Protein AF-0000000071013958 (afdb_homodimer)

Secondary structure (DSSP, 8-state):
----GGGG---PPP-S-HHHHHHHHHHHHHHHHHHHHHTT--EEEEEEE-TTSSHHHHHHHHHTTS-GGGEEEEE--SPPHHHHTS-TTHHHHTTPPPTT-EEEEES-GGGGGTHHHHTTSS-HHHHHHHHHHHHHHHHHHHHTT-EEEEEEEE--HHHHHHHHHHHHHSTTTGGG--HHHHHHHHTHHHHHHHHHHHHHHH--SSS-EEEEETTSHHHHHHHHHHHHHHHHHHTS--SPPPPPHHHHHHHHHHHT-/----GGGG---PPP-S-HHHHHHHHHHHHHHHHHHHHHTT--EEEEEEE-TTSSHHHHHHHHHTTS-GGGEEEEE--SPPHHHHTS-TTHHHHTTPPPTT-EEEEES-GGGGGTHHHHTTSS-HHHHHHHHHHHHHHHHHHHHTT-EEEEEEEE--HHHHHHHHHHHHHSTTTGGG--HHHHHHHHTHHHHHHHHHHHHHHH--SSS-EEEEETTSHHHHHHHHHHHHHHHHHHTS--SPPPPPHHHHHHHHHHHT-

Structure (mmCIF, N/CA/C/O backbone):
data_AF-0000000071013958-model_v1
#
loop_
_entity.id
_entity.type
_entity.pdbx_description
1 polymer 'Polyphosphate kinase'
#
loop_
_atom_site.group_PDB
_atom_site.id
_atom_site.type_symbol
_atom_site.label_atom_id
_atom_site.label_alt_id
_atom_site.label_comp_id
_atom_site.label_asym_id
_atom_site.label_entity_id
_atom_site.label_seq_id
_atom_site.pdbx_PDB_ins_code
_atom_site.Cartn_x
_atom_site.Cartn_y
_atom_site.Cartn_z
_atom_site.occupancy
_atom_site.B_iso_or_equiv
_atom_site.auth_seq_id
_atom_site.auth_comp_id
_atom_site.auth_asym_id
_atom_site.auth_atom_id
_atom_site.pdbx_PDB_model_num
ATOM 1 N N . MET A 1 1 ? 21.516 -24.703 -9.867 1 57.91 1 MET A N 1
ATOM 2 C CA . MET A 1 1 ? 20.703 -25.906 -9.781 1 57.91 1 MET A CA 1
ATOM 3 C C . MET A 1 1 ? 19.25 -25.625 -10.188 1 57.91 1 MET A C 1
ATOM 5 O O . MET A 1 1 ? 18.734 -24.547 -9.891 1 57.91 1 MET A O 1
ATOM 9 N N . THR A 1 2 ? 18.672 -26.453 -11.172 1 82.5 2 THR A N 1
ATOM 10 C CA . THR A 1 2 ? 17.344 -26.266 -11.742 1 82.5 2 THR A CA 1
ATOM 11 C C . THR A 1 2 ? 16.266 -26.484 -10.688 1 82.5 2 THR A C 1
ATOM 13 O O . THR A 1 2 ? 16.312 -27.469 -9.938 1 82.5 2 THR A O 1
ATOM 16 N N . ILE A 1 3 ? 15.477 -25.562 -10.398 1 94.44 3 ILE A N 1
ATOM 17 C CA . ILE A 1 3 ? 14.375 -25.656 -9.445 1 94.44 3 ILE A CA 1
ATOM 18 C C . ILE A 1 3 ? 13.391 -26.719 -9.891 1 94.44 3 ILE A C 1
ATOM 20 O O . ILE A 1 3 ? 12.883 -26.688 -11.016 1 94.44 3 ILE A O 1
ATOM 24 N N . ASN A 1 4 ? 13.273 -27.766 -9.117 1 96.19 4 ASN A N 1
ATOM 25 C CA . ASN A 1 4 ? 12.242 -28.781 -9.281 1 96.19 4 ASN A CA 1
ATOM 26 C C . ASN A 1 4 ? 11.148 -28.641 -8.227 1 96.19 4 ASN A C 1
ATOM 28 O O . ASN A 1 4 ? 11.383 -28.891 -7.043 1 96.19 4 ASN A O 1
ATOM 32 N N . LEU A 1 5 ? 10.023 -28.344 -8.648 1 96.75 5 LEU A N 1
ATOM 33 C CA . LEU A 1 5 ? 8.945 -28 -7.73 1 96.75 5 LEU A CA 1
ATOM 34 C C . LEU A 1 5 ? 8.578 -29.203 -6.855 1 96.75 5 LEU A C 1
ATOM 36 O O . LEU A 1 5 ? 8.086 -29.031 -5.738 1 96.75 5 LEU A O 1
ATOM 40 N N . SER A 1 6 ? 8.844 -30.422 -7.359 1 95.81 6 SER A N 1
ATOM 41 C CA . SER A 1 6 ? 8.547 -31.625 -6.582 1 95.81 6 SER A CA 1
ATOM 42 C C . SER A 1 6 ? 9.367 -31.672 -5.301 1 95.81 6 SER A C 1
ATOM 44 O O . SER A 1 6 ? 9.023 -32.406 -4.363 1 95.81 6 SER A O 1
ATOM 46 N N . ASP A 1 7 ? 10.445 -30.922 -5.27 1 96.5 7 ASP A N 1
ATOM 47 C CA . ASP A 1 7 ? 11.297 -30.859 -4.086 1 96.5 7 ASP A CA 1
ATOM 48 C C . ASP A 1 7 ? 10.672 -29.969 -3.01 1 96.5 7 ASP A C 1
ATOM 50 O O . ASP A 1 7 ? 11.164 -29.906 -1.883 1 96.5 7 ASP A O 1
ATOM 54 N N . PHE A 1 8 ? 9.617 -29.281 -3.279 1 97.56 8 PHE A N 1
ATOM 55 C CA . PHE A 1 8 ? 8.984 -28.328 -2.385 1 97.56 8 PHE A CA 1
ATOM 56 C C . PHE A 1 8 ? 7.562 -28.75 -2.045 1 97.56 8 PHE A C 1
ATOM 58 O O . PHE A 1 8 ? 6.637 -27.938 -2.09 1 97.56 8 PHE A O 1
ATOM 65 N N . GLU A 1 9 ? 7.434 -30.016 -1.703 1 97.25 9 GLU A N 1
ATOM 66 C CA . GLU A 1 9 ? 6.102 -30.547 -1.436 1 97.25 9 GLU A CA 1
ATOM 67 C C . GLU A 1 9 ? 6.047 -31.25 -0.081 1 97.25 9 GLU A C 1
ATOM 69 O O . GLU A 1 9 ? 5.145 -32.031 0.176 1 97.25 9 GLU A O 1
ATOM 74 N N . ASP A 1 10 ? 6.961 -30.984 0.776 1 94.25 10 ASP A N 1
ATOM 75 C CA . ASP A 1 10 ? 7.035 -31.625 2.084 1 94.25 10 ASP A CA 1
ATOM 76 C C . ASP A 1 10 ? 5.852 -31.219 2.963 1 94.25 10 ASP A C 1
ATOM 78 O O . ASP A 1 10 ? 5.242 -32.062 3.621 1 94.25 10 ASP A O 1
ATOM 82 N N . GLY A 1 11 ? 5.602 -30 2.996 1 95.38 11 GLY A N 1
ATOM 83 C CA . GLY A 1 11 ? 4.473 -29.484 3.764 1 95.38 11 GLY A CA 1
ATOM 84 C C . GLY A 1 11 ? 4.707 -29.531 5.262 1 95.38 11 GLY A C 1
ATOM 85 O O . GLY A 1 11 ? 3.756 -29.625 6.039 1 95.38 11 GLY A O 1
ATOM 86 N N . LYS A 1 12 ? 5.973 -29.531 5.621 1 94.81 12 LYS A N 1
ATOM 87 C CA . LYS A 1 12 ? 6.305 -29.609 7.039 1 94.81 12 LYS A CA 1
ATOM 88 C C . LYS A 1 12 ? 5.766 -28.406 7.805 1 94.81 12 LYS A C 1
ATOM 90 O O . LYS A 1 12 ? 5.859 -27.281 7.328 1 94.81 12 LYS A O 1
ATOM 95 N N . LYS A 1 13 ? 5.242 -28.734 8.961 1 94.94 13 LYS A N 1
ATOM 96 C CA . LYS A 1 13 ? 4.734 -27.688 9.836 1 94.94 13 LYS A CA 1
ATOM 97 C C . LYS A 1 13 ? 5.871 -26.828 10.367 1 94.94 13 LYS A C 1
ATOM 99 O O . LYS A 1 13 ? 6.992 -27.297 10.555 1 94.94 13 LYS A O 1
ATOM 104 N N . TYR A 1 14 ? 5.555 -25.656 10.602 1 95.88 14 TYR A N 1
ATOM 105 C CA . TYR A 1 14 ? 6.539 -24.766 11.211 1 95.88 14 TYR A CA 1
ATOM 106 C C . TYR A 1 14 ? 6.812 -25.156 12.656 1 95.88 14 TYR A C 1
ATOM 108 O O . TYR A 1 14 ? 5.891 -25.234 13.469 1 95.88 14 TYR A O 1
ATOM 116 N N . ASP A 1 15 ? 7.965 -25.391 13.125 1 93.88 15 ASP A N 1
ATOM 117 C CA . ASP A 1 15 ? 8.32 -25.938 14.438 1 93.88 15 ASP A CA 1
ATOM 118 C C . ASP A 1 15 ? 8.664 -24.812 15.414 1 93.88 15 ASP A C 1
ATOM 120 O O . ASP A 1 15 ? 8.641 -25.016 16.641 1 93.88 15 ASP A O 1
ATOM 124 N N . GLY A 1 16 ? 8.766 -23.578 15.039 1 94.81 16 GLY A N 1
ATOM 125 C CA . GLY A 1 16 ? 9.109 -22.484 15.922 1 94.81 16 GLY A CA 1
ATOM 126 C C . GLY A 1 16 ? 7.895 -21.719 16.438 1 94.81 16 GLY A C 1
ATOM 127 O O . GLY A 1 16 ? 6.762 -22.188 16.297 1 94.81 16 GLY A O 1
ATOM 128 N N . ASP A 1 17 ? 8.055 -20.766 17.234 1 97.19 17 ASP A N 1
ATOM 129 C CA . ASP A 1 17 ? 6.996 -19.859 17.656 1 97.19 17 ASP A CA 1
ATOM 130 C C . ASP A 1 17 ? 6.625 -18.891 16.547 1 97.19 17 ASP A C 1
ATOM 132 O O . ASP A 1 17 ? 7.23 -17.828 16.422 1 97.19 17 ASP A O 1
ATOM 136 N N . TYR A 1 18 ? 5.652 -19.234 15.789 1 97.56 18 TYR A N 1
ATOM 137 C CA . TYR A 1 18 ? 5.27 -18.5 14.594 1 97.56 18 TYR A CA 1
ATOM 138 C C . TYR A 1 18 ? 5.047 -17.016 14.922 1 97.56 18 TYR A C 1
ATOM 140 O O . TYR A 1 18 ? 5.547 -16.141 14.219 1 97.56 18 TYR A O 1
ATOM 148 N N . SER A 1 19 ? 4.273 -16.797 15.984 1 96.75 19 SER A N 1
ATOM 149 C CA . SER A 1 19 ? 3.918 -15.422 16.328 1 96.75 19 SER A CA 1
ATOM 150 C C . SER A 1 19 ? 5.16 -14.594 16.641 1 96.75 19 SER A C 1
ATOM 152 O O . SER A 1 19 ? 5.336 -13.508 16.078 1 96.75 19 SER A O 1
ATOM 154 N N . ASP A 1 20 ? 6.008 -15.078 17.406 1 97.5 20 ASP A N 1
ATOM 155 C CA . 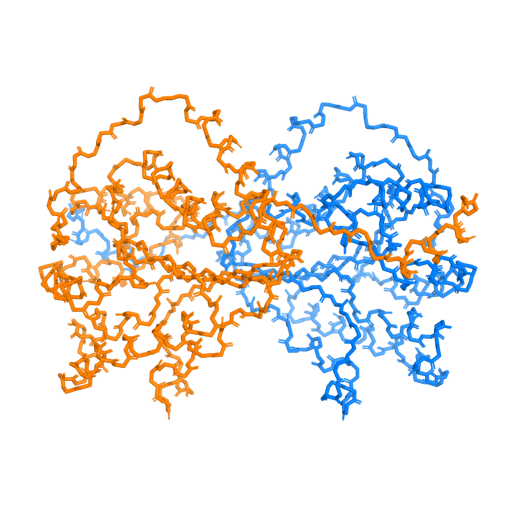ASP 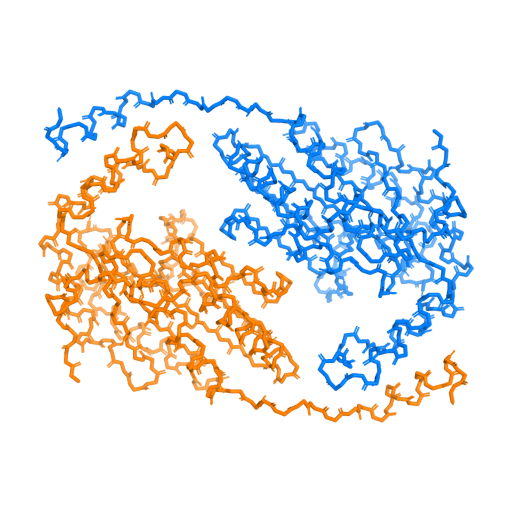A 1 20 ? 7.223 -14.367 17.781 1 97.5 20 ASP A CA 1
ATOM 156 C C . ASP A 1 20 ? 8.148 -14.18 16.578 1 97.5 20 ASP A C 1
ATOM 158 O O . ASP A 1 20 ? 8.719 -13.102 16.391 1 97.5 20 ASP A O 1
ATOM 162 N N . ASP A 1 21 ? 8.336 -15.273 15.828 1 98.25 21 ASP A N 1
ATOM 163 C CA . ASP A 1 21 ? 9.219 -15.211 14.672 1 98.25 21 ASP A CA 1
ATOM 164 C C . ASP A 1 21 ? 8.695 -14.234 13.625 1 98.25 21 ASP A C 1
ATOM 166 O O . ASP A 1 21 ? 9.477 -13.508 13 1 98.25 21 ASP A O 1
ATOM 170 N N . LEU A 1 22 ? 7.402 -14.227 13.492 1 98.31 22 LEU A N 1
ATOM 171 C CA . LEU A 1 22 ? 6.793 -13.297 12.555 1 98.31 22 LEU A CA 1
ATOM 172 C C . LEU A 1 22 ? 7.031 -11.852 12.984 1 98.31 22 LEU A C 1
ATOM 174 O O . LEU A 1 22 ? 7.41 -11.008 12.172 1 98.31 22 LEU A O 1
ATOM 178 N N . ILE A 1 23 ? 6.824 -11.562 14.234 1 97.69 23 ILE A N 1
ATOM 179 C CA . ILE A 1 23 ? 7.027 -10.219 14.766 1 97.69 23 ILE A CA 1
ATOM 180 C C . ILE A 1 23 ? 8.477 -9.797 14.555 1 97.69 23 ILE A C 1
ATOM 182 O O . ILE A 1 23 ? 8.75 -8.68 14.109 1 97.69 23 ILE A O 1
ATOM 186 N N . ALA A 1 24 ? 9.406 -10.695 14.844 1 98.38 24 ALA A N 1
ATOM 187 C CA . ALA A 1 24 ? 10.828 -10.414 14.672 1 98.38 24 ALA A CA 1
ATOM 188 C C . ALA A 1 24 ? 11.156 -10.117 13.211 1 98.38 24 ALA A C 1
ATOM 190 O O . ALA A 1 24 ? 11.891 -9.172 12.906 1 98.38 24 ALA A O 1
ATOM 191 N N . LEU A 1 25 ? 10.633 -10.898 12.32 1 98.56 25 LEU A N 1
ATOM 192 C CA . LEU A 1 25 ? 10.883 -10.734 10.891 1 98.56 25 LEU A CA 1
ATOM 193 C C . LEU A 1 25 ? 10.273 -9.438 10.383 1 98.56 25 LEU A C 1
ATOM 195 O O . LEU A 1 25 ? 10.883 -8.727 9.586 1 98.56 25 LEU A O 1
ATOM 199 N N . GLN A 1 26 ? 9.102 -9.141 10.859 1 98.62 26 GLN A N 1
ATOM 200 C CA . GLN A 1 26 ? 8.438 -7.91 10.445 1 98.62 26 GLN A CA 1
ATOM 201 C C . GLN A 1 26 ? 9.195 -6.68 10.945 1 98.62 26 GLN A C 1
ATOM 203 O O . GLN A 1 26 ? 9.297 -5.676 10.234 1 98.62 26 GLN A O 1
ATOM 208 N N . THR A 1 27 ? 9.703 -6.75 12.102 1 98.31 27 THR A N 1
ATOM 209 C CA . THR A 1 27 ? 10.531 -5.676 12.633 1 98.31 27 THR A CA 1
ATOM 210 C C . THR A 1 27 ? 11.797 -5.496 11.797 1 98.31 27 THR A C 1
ATOM 212 O O . THR A 1 27 ? 12.156 -4.375 11.43 1 98.31 27 THR A O 1
ATOM 215 N N . ARG A 1 28 ? 12.438 -6.645 11.492 1 98.62 28 ARG A N 1
ATOM 216 C CA . ARG A 1 28 ? 13.625 -6.637 10.641 1 98.62 28 ARG A CA 1
ATOM 217 C C . ARG A 1 28 ? 13.32 -6.043 9.273 1 98.62 28 ARG A C 1
ATOM 219 O O . ARG A 1 28 ? 14.047 -5.164 8.797 1 98.62 28 ARG A O 1
ATOM 226 N N . LEU A 1 29 ? 12.227 -6.422 8.703 1 98.81 29 LEU A N 1
ATOM 227 C CA . LEU A 1 29 ? 11.828 -5.961 7.379 1 98.81 29 LEU A CA 1
ATOM 228 C C . LEU A 1 29 ? 11.492 -4.473 7.395 1 98.81 29 LEU A C 1
ATOM 230 O O . LEU A 1 29 ? 11.789 -3.756 6.438 1 98.81 29 LEU A O 1
ATOM 234 N N . ALA A 1 30 ? 10.875 -4.004 8.438 1 98.31 30 ALA A N 1
ATOM 235 C CA . ALA A 1 30 ? 10.578 -2.58 8.57 1 98.31 30 ALA A CA 1
ATOM 236 C C . ALA A 1 30 ? 11.859 -1.753 8.609 1 98.31 30 ALA A C 1
ATOM 238 O O . ALA A 1 30 ? 11.945 -0.702 7.969 1 98.31 30 ALA A O 1
ATOM 239 N N . HIS A 1 31 ? 12.773 -2.264 9.359 1 98.12 31 HIS A N 1
ATOM 240 C CA . HIS A 1 31 ? 14.062 -1.588 9.43 1 98.12 31 HIS A CA 1
ATOM 241 C C . HIS A 1 31 ? 14.75 -1.57 8.062 1 98.12 31 HIS A C 1
ATOM 243 O O . HIS A 1 31 ? 15.328 -0.557 7.672 1 98.12 31 HIS A O 1
ATOM 249 N N . ILE A 1 32 ? 14.688 -2.633 7.375 1 98.69 32 ILE A N 1
ATOM 250 C CA . ILE A 1 32 ? 15.266 -2.746 6.043 1 98.69 32 ILE A CA 1
ATOM 251 C C . ILE A 1 32 ? 14.602 -1.745 5.102 1 98.69 32 ILE A C 1
ATOM 253 O O . ILE A 1 32 ? 15.273 -1.096 4.297 1 98.69 32 ILE A O 1
ATOM 257 N N . GLN A 1 33 ? 13.305 -1.616 5.195 1 98.5 33 GLN A N 1
ATOM 258 C CA . GLN A 1 33 ? 12.625 -0.645 4.348 1 98.5 33 GLN A CA 1
ATOM 259 C C . GLN A 1 33 ? 13.125 0.771 4.617 1 98.5 33 GLN A C 1
ATOM 261 O O . GLN A 1 33 ? 13.352 1.544 3.684 1 98.5 33 GLN A O 1
ATOM 266 N N . VAL A 1 34 ? 13.25 1.135 5.863 1 97.94 34 VAL A N 1
ATOM 267 C CA . VAL A 1 34 ? 13.75 2.461 6.207 1 97.94 34 VAL A CA 1
ATOM 268 C C . VAL A 1 34 ? 15.133 2.67 5.59 1 97.94 34 VAL A C 1
ATOM 270 O O . VAL A 1 34 ? 15.422 3.742 5.055 1 97.94 34 VAL A O 1
ATOM 273 N N . ALA A 1 35 ? 15.961 1.661 5.641 1 98.31 35 ALA A N 1
ATOM 274 C CA . ALA A 1 35 ? 17.281 1.754 5.02 1 98.31 35 ALA A CA 1
ATOM 275 C C . ALA A 1 35 ? 17.156 2.025 3.523 1 98.31 35 ALA A C 1
ATOM 277 O O . ALA A 1 35 ? 17.906 2.844 2.975 1 98.31 35 ALA A O 1
ATOM 278 N N . HIS A 1 36 ? 16.25 1.341 2.877 1 98.44 36 HIS A N 1
ATOM 279 C CA . HIS A 1 36 ? 16.047 1.573 1.452 1 98.44 36 HIS A CA 1
ATOM 280 C C . HIS A 1 36 ? 15.57 2.996 1.19 1 98.44 36 HIS A C 1
ATOM 282 O O . HIS A 1 36 ? 15.961 3.617 0.199 1 98.44 36 HIS A O 1
ATOM 288 N N . ILE A 1 37 ? 14.711 3.516 2.045 1 97.44 37 ILE A N 1
ATOM 289 C CA . ILE A 1 37 ? 14.195 4.875 1.914 1 97.44 37 ILE A CA 1
ATOM 290 C C . ILE A 1 37 ? 15.344 5.875 2.033 1 97.44 37 ILE A C 1
ATOM 292 O O . ILE A 1 37 ? 15.555 6.699 1.14 1 97.44 37 ILE A O 1
ATOM 296 N N . VAL A 1 38 ? 16.172 5.727 3.078 1 96.38 38 VAL A N 1
ATOM 297 C CA . VAL A 1 38 ? 17.125 6.766 3.42 1 96.38 38 VAL A CA 1
ATOM 298 C C . VAL A 1 38 ? 18.312 6.711 2.451 1 96.38 38 VAL A C 1
ATOM 300 O O . VAL A 1 38 ? 18.922 7.742 2.139 1 96.38 38 VAL A O 1
ATOM 303 N N . HIS A 1 39 ? 18.562 5.551 1.936 1 97.19 39 HIS A N 1
ATOM 304 C CA . HIS A 1 39 ? 19.688 5.418 1.006 1 97.19 39 HIS A CA 1
ATOM 305 C C . HIS A 1 39 ? 19.203 5.453 -0.441 1 97.19 39 HIS A C 1
ATOM 307 O O . HIS A 1 39 ? 19.984 5.238 -1.366 1 97.19 39 HIS A O 1
ATOM 313 N N . LYS A 1 40 ? 17.938 5.652 -0.658 1 96.56 40 LYS A N 1
ATOM 314 C CA . LYS A 1 40 ? 17.312 5.824 -1.967 1 96.56 40 LYS A CA 1
ATOM 315 C C . LYS A 1 40 ? 17.562 4.609 -2.857 1 96.56 40 LYS A C 1
ATOM 317 O O . LYS A 1 40 ? 17.984 4.754 -4.008 1 96.56 40 LYS A O 1
ATOM 322 N N . LYS A 1 41 ? 17.375 3.457 -2.281 1 97.94 41 LYS A N 1
ATOM 323 C CA . LYS A 1 41 ? 17.516 2.217 -3.039 1 97.94 41 LYS A CA 1
ATOM 324 C C . LYS A 1 41 ? 16.141 1.645 -3.4 1 97.94 41 LYS A C 1
ATOM 326 O O . LYS A 1 41 ? 15.242 1.598 -2.559 1 97.94 41 LYS A O 1
ATOM 331 N N . ARG A 1 42 ? 15.938 1.332 -4.586 1 98.19 42 ARG A N 1
ATOM 332 C CA . ARG A 1 42 ? 14.672 0.731 -4.992 1 98.19 42 ARG A CA 1
ATOM 333 C C . ARG A 1 42 ? 14.797 -0.784 -5.117 1 98.19 42 ARG A C 1
ATOM 335 O O . ARG A 1 42 ? 15.898 -1.307 -5.293 1 98.19 42 ARG A O 1
ATOM 342 N N . ALA A 1 43 ? 13.742 -1.486 -5.02 1 98.75 43 ALA A N 1
ATOM 343 C CA . ALA A 1 43 ? 13.719 -2.941 -5.137 1 98.75 43 ALA A CA 1
ATOM 344 C C . ALA A 1 43 ? 12.391 -3.42 -5.727 1 98.75 43 ALA A C 1
ATOM 346 O O . ALA A 1 43 ? 11.398 -2.688 -5.715 1 98.75 43 ALA A O 1
ATOM 347 N N . LEU A 1 44 ? 12.43 -4.57 -6.34 1 98.88 44 LEU A N 1
ATOM 348 C CA . LEU A 1 44 ? 11.273 -5.285 -6.875 1 98.88 44 LEU A CA 1
ATOM 349 C C . LEU A 1 44 ? 11.148 -6.664 -6.238 1 98.88 44 LEU A C 1
ATOM 351 O O . LEU A 1 44 ? 12.117 -7.418 -6.18 1 98.88 44 LEU A O 1
ATOM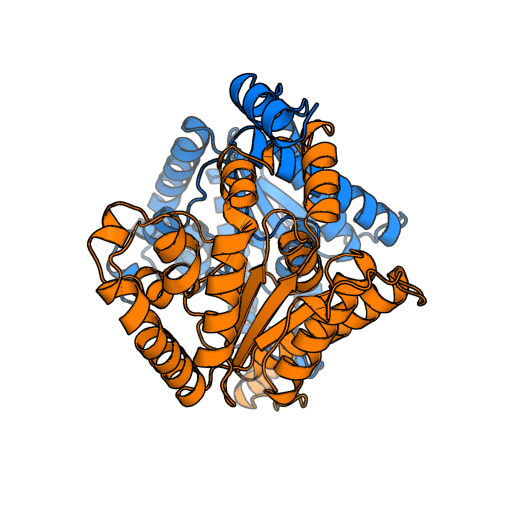 355 N N . ILE A 1 45 ? 10 -6.934 -5.707 1 98.94 45 ILE A N 1
ATOM 356 C CA . ILE A 1 45 ? 9.672 -8.273 -5.223 1 98.94 45 ILE A CA 1
ATOM 357 C C . ILE A 1 45 ? 8.578 -8.883 -6.098 1 98.94 45 ILE A C 1
ATOM 359 O O . ILE A 1 45 ? 7.484 -8.328 -6.215 1 98.94 45 ILE A O 1
ATOM 363 N N . VAL A 1 46 ? 8.867 -9.969 -6.668 1 98.88 46 VAL A N 1
ATOM 364 C CA . VAL A 1 46 ? 7.984 -10.602 -7.641 1 98.88 46 VAL A CA 1
ATOM 365 C C . VAL A 1 46 ? 7.469 -11.93 -7.086 1 98.88 46 VAL A C 1
ATOM 367 O O . VAL A 1 46 ? 8.258 -12.805 -6.73 1 98.88 46 VAL A O 1
ATOM 370 N N . PHE A 1 47 ? 6.152 -12.07 -7.02 1 98.88 47 PHE A N 1
ATOM 371 C CA . PHE A 1 47 ? 5.531 -13.312 -6.59 1 98.88 47 PHE A CA 1
ATOM 372 C C . PHE A 1 47 ? 4.879 -14.031 -7.766 1 98.88 47 PHE A C 1
ATOM 374 O O . PHE A 1 47 ? 4.117 -13.422 -8.523 1 98.88 47 PHE A O 1
ATOM 381 N N . GLU A 1 48 ? 5.227 -15.195 -7.973 1 98.75 48 GLU A N 1
ATOM 382 C CA . GLU A 1 48 ? 4.492 -16.156 -8.789 1 98.75 48 GLU A CA 1
ATOM 383 C C . GLU A 1 48 ? 4.086 -17.375 -7.965 1 98.75 48 GLU A C 1
ATOM 385 O O . GLU A 1 48 ? 4.625 -17.609 -6.883 1 98.75 48 GLU A O 1
ATOM 390 N N . GLY A 1 49 ? 3.191 -18.125 -8.398 1 98.12 49 GLY A N 1
ATOM 391 C CA . GLY A 1 49 ? 2.697 -19.297 -7.711 1 98.12 49 GLY A CA 1
ATOM 392 C C . GLY A 1 49 ? 1.285 -19.672 -8.117 1 98.12 49 GLY A C 1
ATOM 393 O O . GLY A 1 49 ? 0.63 -18.953 -8.859 1 98.12 49 GLY A O 1
ATOM 394 N N . TRP A 1 50 ? 0.851 -20.797 -7.621 1 97.12 50 TRP A N 1
ATOM 395 C CA . TRP A 1 50 ? -0.489 -21.281 -7.93 1 97.12 50 TRP A CA 1
ATOM 396 C C . TRP A 1 50 ? -1.554 -20.375 -7.324 1 97.12 50 TRP A C 1
ATOM 398 O O . TRP A 1 50 ? -1.3 -19.688 -6.336 1 97.12 50 TRP A O 1
ATOM 408 N N . ASP A 1 51 ? -2.701 -20.359 -8.039 1 95 51 ASP A N 1
ATOM 409 C CA . ASP A 1 51 ? -3.838 -19.734 -7.367 1 95 51 ASP A CA 1
ATOM 410 C C . ASP A 1 51 ? -4.105 -20.406 -6.02 1 95 51 ASP A C 1
ATOM 412 O O . ASP A 1 51 ? -4.051 -21.625 -5.906 1 95 51 ASP A O 1
ATOM 416 N N . SER A 1 52 ? -4.293 -19.516 -4.953 1 95.94 52 SER A N 1
ATOM 417 C CA . SER A 1 52 ? -4.582 -19.953 -3.588 1 95.94 52 SER A CA 1
ATOM 418 C C . SER A 1 52 ? -3.328 -20.469 -2.896 1 95.94 52 SER A C 1
ATOM 420 O O . SER A 1 52 ? -3.41 -21.094 -1.828 1 95.94 52 SER A O 1
ATOM 422 N N . ALA A 1 53 ? -2.139 -20.234 -3.488 1 97.75 53 ALA A N 1
ATOM 423 C CA . ALA A 1 53 ? -0.907 -20.781 -2.928 1 97.75 53 ALA A CA 1
ATOM 424 C C . ALA A 1 53 ? -0.48 -20 -1.683 1 97.75 53 ALA A C 1
ATOM 426 O O . ALA A 1 53 ? 0.368 -20.469 -0.917 1 97.75 53 ALA A O 1
ATOM 427 N N . GLY A 1 54 ? -1.051 -18.844 -1.492 1 97.62 54 GLY A N 1
ATOM 428 C CA . GLY A 1 54 ? -0.731 -18.094 -0.283 1 97.62 54 GLY A CA 1
ATOM 429 C C . GLY A 1 54 ? 0.08 -16.844 -0.549 1 97.62 54 GLY A C 1
ATOM 430 O O . GLY A 1 54 ? 0.585 -16.219 0.383 1 97.62 54 GLY A O 1
ATOM 431 N N . LYS A 1 55 ? 0.206 -16.438 -1.831 1 98.25 55 LYS A N 1
ATOM 432 C CA . LYS A 1 55 ? 0.946 -15.242 -2.191 1 98.25 55 LYS A CA 1
ATOM 433 C C . LYS A 1 55 ? 0.402 -14.016 -1.455 1 98.25 55 LYS A C 1
ATOM 435 O O . LYS A 1 55 ? 1.161 -13.266 -0.837 1 98.25 55 LYS A O 1
ATOM 440 N N . GLY A 1 56 ? -0.899 -13.875 -1.425 1 97.38 56 GLY A N 1
ATOM 441 C CA . GLY A 1 56 ? -1.524 -12.734 -0.771 1 97.38 56 GLY A CA 1
ATOM 442 C C . GLY A 1 56 ? -1.234 -12.664 0.716 1 97.38 56 GLY A C 1
ATOM 443 O O . GLY A 1 56 ? -0.983 -11.586 1.257 1 97.38 56 GLY A O 1
ATOM 444 N N . GLY A 1 57 ? -1.3 -13.805 1.393 1 97.88 57 GLY A N 1
ATOM 445 C CA . GLY A 1 57 ? -0.986 -13.859 2.811 1 97.88 57 GLY A CA 1
ATOM 446 C C . GLY A 1 57 ? 0.439 -13.438 3.123 1 97.88 57 GLY A C 1
ATOM 447 O O . GLY A 1 57 ? 0.688 -12.742 4.109 1 97.88 57 GLY A O 1
ATOM 448 N N . ILE A 1 58 ? 1.322 -13.883 2.271 1 98.75 58 ILE A N 1
ATOM 449 C CA . ILE A 1 58 ? 2.725 -13.523 2.445 1 98.75 58 ILE A CA 1
ATOM 450 C C . ILE A 1 58 ? 2.898 -12.016 2.258 1 98.75 58 ILE A C 1
ATOM 452 O O . ILE A 1 58 ? 3.557 -11.359 3.066 1 98.75 58 ILE A O 1
ATOM 456 N N . ILE A 1 59 ? 2.291 -11.477 1.247 1 98.81 59 ILE A N 1
ATOM 457 C CA . ILE A 1 59 ? 2.426 -10.062 0.917 1 98.81 59 ILE A CA 1
ATOM 458 C C . ILE A 1 59 ? 1.834 -9.211 2.037 1 98.81 59 ILE A C 1
ATOM 460 O O . ILE A 1 59 ? 2.412 -8.195 2.424 1 98.81 59 ILE A O 1
ATOM 464 N N . GLN A 1 60 ? 0.708 -9.633 2.562 1 98.38 60 GLN A N 1
ATOM 465 C CA . GLN A 1 60 ? 0.079 -8.922 3.666 1 98.38 60 GLN A CA 1
ATOM 466 C C . GLN A 1 60 ? 0.999 -8.867 4.883 1 98.38 60 GLN A C 1
ATOM 468 O O . GLN A 1 60 ? 1.139 -7.816 5.516 1 98.38 60 GLN A O 1
ATOM 473 N N . ARG A 1 61 ? 1.629 -9.961 5.215 1 98.62 61 ARG A N 1
ATOM 474 C CA . ARG A 1 61 ? 2.545 -9.992 6.352 1 98.62 61 ARG A CA 1
ATOM 475 C C . ARG A 1 61 ? 3.816 -9.203 6.047 1 98.62 61 ARG A C 1
ATOM 477 O O . ARG A 1 61 ? 4.398 -8.586 6.941 1 98.62 61 ARG A O 1
ATOM 484 N N . LEU A 1 62 ? 4.234 -9.273 4.816 1 98.81 62 LEU A N 1
ATOM 485 C CA . LEU A 1 62 ? 5.426 -8.555 4.375 1 98.81 62 LEU A CA 1
ATOM 486 C C . LEU A 1 62 ? 5.285 -7.062 4.641 1 98.81 62 LEU A C 1
ATOM 488 O O . LEU A 1 62 ? 6.211 -6.426 5.145 1 98.81 62 LEU A O 1
ATOM 492 N N . THR A 1 63 ? 4.113 -6.484 4.391 1 98.31 63 THR A N 1
ATOM 493 C CA . THR A 1 63 ? 3.967 -5.031 4.352 1 98.31 63 THR A CA 1
ATOM 494 C C . THR A 1 63 ? 3.334 -4.52 5.645 1 98.31 63 THR A C 1
ATOM 496 O O . THR A 1 63 ? 3.172 -3.312 5.824 1 98.31 63 THR A O 1
ATOM 499 N N . ALA A 1 64 ? 3.066 -5.406 6.562 1 97.44 64 ALA A N 1
ATOM 500 C CA . ALA A 1 64 ? 2.27 -5.082 7.742 1 97.44 64 ALA A CA 1
ATOM 501 C C . ALA A 1 64 ? 2.906 -3.945 8.539 1 97.44 64 ALA A C 1
ATOM 503 O O . ALA A 1 64 ? 2.205 -3.078 9.062 1 97.44 64 ALA A O 1
ATOM 504 N N . GLU A 1 65 ? 4.246 -3.92 8.586 1 97.31 65 GLU A N 1
ATOM 505 C CA . GLU A 1 65 ? 4.918 -2.928 9.422 1 97.31 65 GLU A CA 1
ATOM 506 C C . GLU A 1 65 ? 5.664 -1.904 8.57 1 97.31 65 GLU A C 1
ATOM 508 O O . GLU A 1 65 ? 6.414 -1.081 9.102 1 97.31 65 GLU A O 1
ATOM 513 N N . TRP A 1 66 ? 5.484 -2.002 7.266 1 98.31 66 TRP A N 1
ATOM 514 C CA . TRP A 1 66 ? 6.141 -1.061 6.363 1 98.31 66 TRP A CA 1
ATOM 515 C C . TRP A 1 66 ? 5.41 0.279 6.352 1 98.31 66 TRP A C 1
ATOM 517 O O . TRP A 1 66 ? 4.199 0.335 6.578 1 98.31 66 TRP A O 1
ATOM 527 N N . ASP A 1 67 ? 6.133 1.409 6.16 1 96.19 67 ASP A N 1
ATOM 528 C CA . ASP A 1 67 ? 5.508 2.678 5.797 1 96.19 67 ASP A CA 1
ATOM 529 C C . ASP A 1 67 ? 4.824 2.584 4.434 1 96.19 67 ASP A C 1
ATOM 531 O O . ASP A 1 67 ? 5.492 2.406 3.412 1 96.19 67 ASP A O 1
ATOM 535 N N . PRO A 1 68 ? 3.492 2.656 4.445 1 97 68 PRO A N 1
ATOM 536 C CA . PRO A 1 68 ? 2.752 2.396 3.209 1 97 68 PRO A CA 1
ATOM 537 C C . PRO A 1 68 ? 2.955 3.488 2.16 1 97 68 PRO A C 1
ATOM 539 O O . PRO A 1 68 ? 2.49 3.355 1.025 1 97 68 PRO A O 1
ATOM 542 N N . ARG A 1 69 ? 3.65 4.555 2.439 1 95.75 69 ARG A N 1
ATOM 543 C CA . ARG A 1 69 ? 3.936 5.633 1.499 1 95.75 69 ARG A CA 1
ATOM 544 C C . ARG A 1 69 ? 5.129 5.289 0.613 1 95.75 69 ARG A C 1
ATOM 546 O O . ARG A 1 69 ? 5.375 5.957 -0.392 1 95.75 69 ARG A O 1
ATOM 553 N N . ASN A 1 70 ? 5.832 4.184 1.023 1 97.5 70 ASN A N 1
ATOM 554 C CA . ASN A 1 70 ? 7.09 3.92 0.336 1 97.5 70 ASN A CA 1
ATOM 555 C C . ASN A 1 70 ? 7.109 2.527 -0.289 1 97.5 70 ASN A C 1
ATOM 557 O O . ASN A 1 70 ? 8.172 1.934 -0.467 1 97.5 70 ASN A O 1
ATOM 561 N N . PHE A 1 71 ? 5.949 1.952 -0.554 1 98.44 71 PHE A N 1
ATOM 562 C CA . PHE A 1 71 ? 5.836 0.752 -1.375 1 98.44 71 PHE A CA 1
ATOM 563 C C . PHE A 1 71 ? 4.504 0.73 -2.121 1 98.44 71 PHE A C 1
ATOM 565 O O . PHE A 1 71 ? 3.578 1.464 -1.77 1 98.44 71 PHE A O 1
ATOM 572 N N . GLU A 1 72 ? 4.543 -0.033 -3.164 1 97.88 72 GLU A N 1
ATOM 573 C CA . GLU A 1 72 ? 3.32 -0.309 -3.914 1 97.88 72 GLU A CA 1
ATOM 574 C C . GLU A 1 72 ? 3.164 -1.802 -4.188 1 97.88 72 GLU A C 1
ATOM 576 O O . GLU A 1 72 ? 4.141 -2.488 -4.488 1 97.88 72 GLU A O 1
ATOM 581 N N . VAL A 1 73 ? 1.936 -2.26 -4.008 1 98.5 73 VAL A N 1
ATOM 582 C CA . VAL A 1 73 ? 1.626 -3.641 -4.363 1 98.5 73 VAL A CA 1
ATOM 583 C C . VAL A 1 73 ? 0.735 -3.668 -5.605 1 98.5 73 VAL A C 1
ATOM 585 O O . VAL A 1 73 ? -0.326 -3.039 -5.629 1 98.5 73 VAL A O 1
ATOM 588 N N . TRP A 1 74 ? 1.204 -4.402 -6.605 1 98.19 74 TRP A N 1
ATOM 589 C CA . TRP A 1 74 ? 0.483 -4.477 -7.871 1 98.19 74 TRP A CA 1
ATOM 590 C C . TRP A 1 74 ? -0.124 -5.859 -8.07 1 98.19 74 TRP A C 1
ATOM 592 O O . TRP A 1 74 ? 0.592 -6.824 -8.352 1 98.19 74 TRP A O 1
ATOM 602 N N . PRO A 1 75 ? -1.415 -5.957 -7.922 1 97.56 75 PRO A N 1
ATOM 603 C CA . PRO A 1 75 ? -2.068 -7.191 -8.367 1 97.56 75 PRO A CA 1
ATOM 604 C C . PRO A 1 75 ? -2.195 -7.27 -9.891 1 97.56 75 PRO A C 1
ATOM 606 O O . PRO A 1 75 ? -2.904 -6.465 -10.5 1 97.56 75 PRO A O 1
ATOM 609 N N . ILE A 1 76 ? -1.536 -8.195 -10.508 1 97.69 76 ILE A N 1
ATOM 610 C CA . ILE A 1 76 ? -1.515 -8.258 -11.969 1 97.69 76 ILE A CA 1
ATOM 611 C C . ILE A 1 76 ? -2.66 -9.141 -12.461 1 97.69 76 ILE A C 1
ATOM 613 O O . ILE A 1 76 ? -2.793 -10.289 -12.047 1 97.69 76 ILE A O 1
ATOM 617 N N . LYS A 1 77 ? -3.502 -8.57 -13.25 1 94.81 77 LYS A N 1
ATOM 618 C CA . LYS A 1 77 ? -4.637 -9.234 -13.891 1 94.81 77 LYS A CA 1
ATOM 619 C C . LYS A 1 77 ? -4.496 -9.227 -15.406 1 94.81 77 LYS A C 1
ATOM 621 O O . LYS A 1 77 ? -3.436 -8.875 -15.938 1 94.81 77 LYS A O 1
ATOM 626 N N . ALA A 1 78 ? -5.543 -9.734 -16.109 1 95.44 78 ALA A N 1
ATOM 627 C CA . ALA A 1 78 ? -5.547 -9.688 -17.562 1 95.44 78 ALA A CA 1
ATOM 628 C C . ALA A 1 78 ? -5.355 -8.258 -18.062 1 95.44 78 ALA A C 1
ATOM 630 O O . ALA A 1 78 ? -5.91 -7.316 -17.5 1 95.44 78 ALA A O 1
ATOM 631 N N . PRO A 1 79 ? -4.613 -8.086 -19.109 1 97.12 79 PRO A N 1
ATOM 632 C CA . PRO A 1 79 ? -4.375 -6.738 -19.641 1 97.12 79 PRO A CA 1
ATOM 633 C C . PRO A 1 79 ? -5.637 -6.098 -20.203 1 97.12 79 PRO A C 1
ATOM 635 O O . PRO A 1 79 ? -6.52 -6.801 -20.703 1 97.12 79 PRO A O 1
ATOM 638 N N . SER A 1 80 ? -5.68 -4.805 -20.094 1 96.81 80 SER A N 1
ATOM 639 C CA . SER A 1 80 ? -6.715 -4.027 -20.766 1 96.81 80 SER A CA 1
ATOM 640 C C . SER A 1 80 ? -6.477 -3.973 -22.266 1 96.81 80 SER A C 1
ATOM 642 O O . SER A 1 80 ? -5.422 -4.387 -22.75 1 96.81 80 SER A O 1
ATOM 644 N N . GLU A 1 81 ? -7.508 -3.404 -22.969 1 96.25 81 GLU A N 1
ATOM 645 C CA . GLU A 1 81 ? -7.359 -3.211 -24.406 1 96.25 81 GLU A CA 1
ATOM 646 C C . GLU A 1 81 ? -6.188 -2.283 -24.719 1 96.25 81 GLU A C 1
ATOM 648 O O . GLU A 1 81 ? -5.438 -2.523 -25.672 1 96.25 81 GLU A O 1
ATOM 653 N N . ASP A 1 82 ? -6.082 -1.285 -23.875 1 96.19 82 ASP A N 1
ATOM 654 C CA . ASP A 1 82 ? -4.984 -0.34 -24.062 1 96.19 82 ASP A CA 1
ATOM 655 C C . ASP A 1 82 ? -3.633 -1.021 -23.875 1 96.19 82 ASP A C 1
ATOM 657 O O . ASP A 1 82 ? -2.686 -0.756 -24.609 1 96.19 82 ASP A O 1
ATOM 661 N N . GLU A 1 83 ? -3.479 -1.861 -22.906 1 96.81 83 GLU A N 1
ATOM 662 C CA . GLU A 1 83 ? -2.242 -2.588 -22.641 1 96.81 83 GLU A CA 1
ATOM 663 C C . GLU A 1 83 ? -1.94 -3.594 -23.75 1 96.81 83 GLU A C 1
ATOM 665 O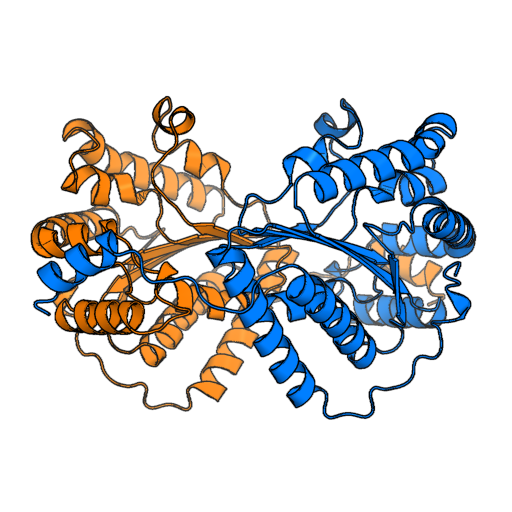 O . GLU A 1 83 ? -0.783 -3.779 -24.125 1 96.81 83 GLU A O 1
ATOM 670 N N . LEU A 1 84 ? -2.984 -4.195 -24.266 1 96.19 84 LEU A N 1
ATOM 671 C CA . LEU A 1 84 ? -2.83 -5.184 -25.328 1 96.19 84 LEU A CA 1
ATOM 672 C C . LEU A 1 84 ? -2.342 -4.531 -26.625 1 96.19 84 LEU A C 1
ATOM 674 O O . LEU A 1 84 ? -1.775 -5.203 -27.484 1 96.19 84 LEU A O 1
ATOM 678 N N . ALA A 1 85 ? -2.646 -3.232 -26.75 1 97.12 85 ALA A N 1
ATOM 679 C CA . ALA A 1 85 ? -2.266 -2.494 -27.953 1 97.12 85 ALA A CA 1
ATOM 680 C C . ALA A 1 85 ? -0.783 -2.137 -27.922 1 97.12 85 ALA A C 1
ATOM 682 O O . ALA A 1 85 ? -0.271 -1.524 -28.859 1 97.12 85 ALA A O 1
ATOM 683 N N . ARG A 1 86 ? -0.031 -2.602 -26.891 1 97.19 86 ARG A N 1
ATOM 684 C CA . ARG A 1 86 ? 1.381 -2.277 -26.719 1 97.19 86 ARG A CA 1
ATOM 685 C C . ARG A 1 86 ? 2.195 -3.529 -26.406 1 97.19 86 ARG A C 1
ATOM 687 O O . ARG A 1 86 ? 1.641 -4.625 -26.297 1 97.19 86 ARG A O 1
ATOM 694 N N . HIS A 1 87 ? 3.582 -3.314 -26.422 1 97.31 87 HIS A N 1
ATOM 695 C CA . HIS A 1 87 ? 4.441 -4.41 -25.984 1 97.31 87 HIS A CA 1
ATOM 696 C C . HIS A 1 87 ? 4.055 -4.902 -24.594 1 97.31 87 HIS A C 1
ATOM 698 O O . HIS A 1 87 ? 3.717 -4.102 -23.719 1 97.31 87 HIS A O 1
ATOM 704 N N . PHE A 1 88 ? 4.156 -6.211 -24.297 1 97.81 88 PHE A N 1
ATOM 705 C CA . PHE A 1 88 ? 3.58 -6.777 -23.094 1 97.81 88 PHE A CA 1
ATOM 706 C C . PHE A 1 88 ? 4.289 -6.238 -21.859 1 97.81 88 PHE A C 1
ATOM 708 O O . PHE A 1 88 ? 3.715 -6.211 -20.766 1 97.81 88 PHE A O 1
ATOM 715 N N . LEU A 1 89 ? 5.512 -5.738 -21.984 1 98.56 89 LEU A N 1
ATOM 716 C CA . LEU A 1 89 ? 6.27 -5.238 -20.844 1 98.56 89 LEU A CA 1
ATOM 717 C C . LEU A 1 89 ? 5.891 -3.793 -20.531 1 98.56 89 LEU A C 1
ATOM 719 O O . LEU A 1 89 ? 6.23 -3.273 -19.469 1 98.56 89 LEU A O 1
ATOM 723 N N . TRP A 1 90 ? 5.199 -3.158 -21.438 1 98.31 90 TRP A N 1
ATOM 724 C CA . TRP A 1 90 ? 4.875 -1.744 -21.297 1 98.31 90 TRP A CA 1
ATOM 725 C C . TRP A 1 90 ? 4.172 -1.479 -19.969 1 98.31 90 TRP A C 1
ATOM 727 O O . TRP A 1 90 ? 4.547 -0.562 -19.234 1 98.31 90 TRP A O 1
ATOM 737 N N . ARG A 1 91 ? 3.188 -2.289 -19.688 1 98.38 91 ARG A N 1
ATOM 738 C CA . ARG A 1 91 ? 2.393 -2.041 -18.5 1 98.38 91 ARG A CA 1
ATOM 739 C C . ARG A 1 91 ? 3.225 -2.242 -17.234 1 98.38 91 ARG A C 1
ATOM 741 O O . ARG A 1 91 ? 2.928 -1.66 -16.188 1 98.38 91 ARG A O 1
ATOM 748 N N . PHE A 1 92 ? 4.254 -3.012 -17.297 1 98.69 92 PHE A N 1
ATOM 749 C CA . PHE A 1 92 ? 5.105 -3.234 -16.125 1 98.69 92 PHE A CA 1
ATOM 750 C C . PHE A 1 92 ? 6.145 -2.127 -16 1 98.69 92 PHE A C 1
ATOM 752 O O . PHE A 1 92 ? 6.504 -1.734 -14.891 1 98.69 92 PHE A O 1
ATOM 759 N N . TRP A 1 93 ? 6.652 -1.585 -17.141 1 98.12 93 TRP A N 1
ATOM 760 C CA . TRP A 1 93 ? 7.508 -0.405 -17.109 1 98.12 93 TRP A CA 1
ATOM 761 C C . TRP A 1 93 ? 6.812 0.76 -16.422 1 98.12 93 TRP A C 1
ATOM 763 O O . TRP A 1 93 ? 7.453 1.554 -15.727 1 98.12 93 TRP A O 1
ATOM 773 N N . GLN A 1 94 ? 5.516 0.807 -16.5 1 97.38 94 GLN A N 1
ATOM 774 C CA . GLN A 1 94 ? 4.734 1.897 -15.93 1 97.38 94 GLN A CA 1
ATOM 775 C C . GLN A 1 94 ? 4.605 1.747 -14.414 1 97.38 94 GLN A C 1
ATOM 777 O O . GLN A 1 94 ? 4.176 2.676 -13.727 1 97.38 94 GLN A O 1
ATOM 782 N N . ARG A 1 95 ? 5.039 0.611 -13.906 1 97.88 95 ARG A N 1
ATOM 783 C CA . ARG A 1 95 ? 4.75 0.299 -12.508 1 97.88 95 ARG A CA 1
ATOM 784 C C . ARG A 1 95 ? 6.035 0.174 -11.695 1 97.88 95 ARG A C 1
ATOM 786 O O . ARG A 1 95 ? 6.008 -0.267 -10.547 1 97.88 95 ARG A O 1
ATOM 793 N N . LEU A 1 96 ? 7.16 0.534 -12.242 1 98.38 96 LEU A N 1
ATOM 794 C CA . LEU A 1 96 ? 8.445 0.407 -11.57 1 98.38 96 LEU A CA 1
ATOM 795 C C . LEU A 1 96 ? 8.57 1.424 -10.438 1 98.38 96 LEU A C 1
ATOM 797 O O . LEU A 1 96 ? 8.133 2.568 -10.578 1 98.38 96 LEU A O 1
ATOM 801 N N . PRO A 1 97 ? 9.18 1.001 -9.352 1 97.94 97 PRO A N 1
ATOM 802 C CA . PRO A 1 97 ? 9.336 1.91 -8.211 1 97.94 97 PRO A CA 1
ATOM 803 C C . PRO A 1 97 ? 10.414 2.971 -8.445 1 97.94 97 PRO A C 1
ATOM 805 O O . PRO A 1 97 ? 11.414 2.701 -9.109 1 97.94 97 PRO A O 1
ATOM 808 N N . ALA A 1 98 ? 10.227 4.184 -7.906 1 97 98 ALA A N 1
ATOM 809 C CA . ALA A 1 98 ? 11.258 5.211 -7.824 1 97 98 ALA A CA 1
ATOM 810 C C . ALA A 1 98 ? 12.273 4.887 -6.734 1 97 98 ALA A C 1
ATOM 812 O O . ALA A 1 98 ? 12.07 3.971 -5.938 1 97 98 ALA A O 1
ATOM 813 N N . ASN A 1 99 ? 13.352 5.625 -6.75 1 97.38 99 ASN A N 1
ATOM 814 C CA . ASN A 1 99 ? 14.344 5.484 -5.688 1 97.38 99 ASN A CA 1
ATOM 815 C C . ASN A 1 99 ? 13.703 5.598 -4.309 1 97.38 99 ASN A C 1
ATOM 817 O O . ASN A 1 99 ? 12.836 6.441 -4.09 1 97.38 99 ASN A O 1
ATOM 821 N N . GLY A 1 100 ? 14.156 4.684 -3.449 1 97.62 100 GLY A N 1
ATOM 822 C CA . GLY A 1 100 ? 13.664 4.711 -2.078 1 97.62 100 GLY A CA 1
ATOM 823 C C . GLY A 1 100 ? 12.352 3.975 -1.898 1 97.62 100 GLY A C 1
ATOM 824 O O . GLY A 1 100 ? 11.805 3.928 -0.793 1 97.62 100 GLY A O 1
ATOM 825 N N . ASN A 1 101 ? 11.797 3.4 -2.998 1 98.38 101 ASN A N 1
ATOM 826 C CA . ASN A 1 101 ? 10.531 2.678 -2.939 1 98.38 101 ASN A CA 1
ATOM 827 C C . ASN A 1 101 ? 10.703 1.211 -3.322 1 98.38 101 ASN A C 1
ATOM 829 O O . ASN A 1 101 ? 11.664 0.854 -4.012 1 98.38 101 ASN A O 1
ATOM 833 N N . ILE A 1 102 ? 9.789 0.4 -2.83 1 98.81 102 ILE A N 1
ATOM 834 C CA . ILE A 1 102 ? 9.789 -1.023 -3.146 1 98.81 102 ILE A CA 1
ATOM 835 C C . ILE A 1 102 ? 8.5 -1.392 -3.875 1 98.81 102 ILE A C 1
ATOM 837 O O . ILE A 1 102 ? 7.406 -1.061 -3.414 1 98.81 102 ILE A O 1
ATOM 841 N N . GLY A 1 103 ? 8.625 -1.925 -5.066 1 98.75 103 GLY A N 1
ATOM 842 C CA . GLY A 1 103 ? 7.484 -2.459 -5.797 1 98.75 103 GLY A CA 1
ATOM 843 C C . GLY A 1 103 ? 7.281 -3.945 -5.578 1 98.75 103 GLY A C 1
ATOM 844 O O . GLY A 1 103 ? 8.234 -4.723 -5.621 1 98.75 103 GLY A O 1
ATOM 845 N N . VAL A 1 104 ? 6.051 -4.355 -5.242 1 98.94 104 VAL A N 1
ATOM 846 C CA . VAL A 1 104 ? 5.703 -5.758 -5.031 1 98.94 104 VAL A CA 1
ATOM 847 C C . VAL A 1 104 ? 4.68 -6.199 -6.074 1 98.94 104 VAL A C 1
ATOM 849 O O . VAL A 1 104 ? 3.625 -5.578 -6.219 1 98.94 104 VAL A O 1
ATOM 852 N N . PHE A 1 105 ? 5.027 -7.25 -6.793 1 98.88 105 PHE A N 1
ATOM 853 C CA . PHE A 1 105 ? 4.137 -7.746 -7.832 1 98.88 105 PHE A CA 1
ATOM 854 C C . PHE A 1 105 ? 3.512 -9.07 -7.426 1 98.88 105 PHE A C 1
ATOM 856 O O . PHE A 1 105 ? 4.219 -10.055 -7.207 1 98.88 105 PHE A O 1
ATOM 863 N N . ASP A 1 106 ? 2.191 -9.102 -7.16 1 98.56 106 ASP A N 1
ATOM 864 C CA . ASP A 1 106 ? 1.434 -10.352 -7.094 1 98.56 106 ASP A CA 1
ATOM 865 C C . ASP A 1 106 ? 1.072 -10.844 -8.492 1 98.56 106 ASP A C 1
ATOM 867 O O . ASP A 1 106 ? 0.004 -10.523 -9.016 1 98.56 106 ASP A O 1
ATOM 871 N N . ARG A 1 107 ? 1.833 -11.727 -9.016 1 98.25 107 ARG A N 1
ATOM 872 C CA . ARG A 1 107 ? 1.972 -12.047 -10.43 1 98.25 107 ARG A CA 1
ATOM 873 C C . ARG A 1 107 ? 2.699 -10.93 -11.172 1 98.25 107 ARG A C 1
ATOM 875 O O . ARG A 1 107 ? 2.992 -9.875 -10.594 1 98.25 107 ARG A O 1
ATOM 882 N N . SER A 1 108 ? 3.182 -11.25 -12.398 1 98.62 108 SER A N 1
ATOM 883 C CA . SER A 1 108 ? 4.152 -10.336 -12.984 1 98.62 108 SER A CA 1
ATOM 884 C C . SER A 1 108 ? 4.25 -10.531 -14.5 1 98.62 108 SER A C 1
ATOM 886 O O . SER A 1 108 ? 3.314 -11.031 -15.125 1 98.62 108 SER A O 1
ATOM 888 N N . TRP A 1 109 ? 5.32 -9.984 -15.008 1 98.75 109 TRP A N 1
ATOM 889 C CA . TRP A 1 109 ? 5.602 -10.094 -16.438 1 98.75 109 TRP A CA 1
ATOM 890 C C . TRP A 1 109 ? 5.816 -11.547 -16.844 1 98.75 109 TRP A C 1
ATOM 892 O O . TRP A 1 109 ? 5.832 -11.875 -18.031 1 98.75 109 TRP A O 1
ATOM 902 N N . TYR A 1 110 ? 5.84 -12.406 -15.938 1 98.75 110 TYR A N 1
ATOM 903 C CA . TYR A 1 110 ? 6.031 -13.812 -16.266 1 98.75 110 TYR A CA 1
ATOM 904 C C . TYR A 1 110 ? 4.742 -14.43 -16.797 1 98.75 110 TYR A C 1
ATOM 906 O O . TYR A 1 110 ? 4.758 -15.539 -17.328 1 98.75 110 TYR A O 1
ATOM 914 N N . GLY A 1 111 ? 3.664 -13.672 -16.719 1 98.25 111 GLY A N 1
ATOM 915 C CA . GLY A 1 111 ? 2.471 -14.109 -17.422 1 98.25 111 GLY A CA 1
ATOM 916 C C . GLY A 1 111 ? 2.729 -14.445 -18.875 1 98.25 111 GLY A C 1
ATOM 917 O O . GLY A 1 111 ? 2.07 -15.32 -19.438 1 98.25 111 GLY A O 1
ATOM 918 N N . ARG A 1 112 ? 3.641 -13.805 -19.453 1 98.44 112 ARG A N 1
ATOM 919 C CA . ARG A 1 112 ? 3.992 -14 -20.859 1 98.44 112 ARG A CA 1
ATOM 920 C C . ARG A 1 112 ? 4.367 -15.453 -21.125 1 98.44 112 ARG A C 1
ATOM 922 O O . ARG A 1 112 ? 4.004 -16 -22.172 1 98.44 112 ARG A O 1
ATOM 929 N N . VAL A 1 113 ? 5.047 -16.078 -20.188 1 98.69 113 VAL A N 1
ATOM 930 C CA . VAL A 1 113 ? 5.559 -17.422 -20.453 1 98.69 113 VAL A CA 1
ATOM 931 C C . VAL A 1 113 ? 4.793 -18.438 -19.609 1 98.69 113 VAL A C 1
ATOM 933 O O . VAL A 1 113 ? 5.164 -19.625 -19.562 1 98.69 113 VAL A O 1
ATOM 936 N N . LEU A 1 114 ? 3.762 -18.016 -18.859 1 98.25 114 LEU A N 1
ATOM 937 C CA . LEU A 1 114 ? 2.91 -18.922 -18.094 1 98.25 114 LEU A CA 1
ATOM 938 C C . LEU A 1 114 ? 1.482 -18.906 -18.625 1 98.25 114 LEU A C 1
ATOM 940 O O . LEU A 1 114 ? 1.182 -19.578 -19.609 1 98.25 114 LEU A O 1
ATOM 944 N N . VAL A 1 115 ? 0.676 -17.969 -18.172 1 97.19 115 VAL A N 1
ATOM 945 C CA . VAL A 1 115 ? -0.749 -18 -18.5 1 97.19 115 VAL A CA 1
ATOM 946 C C . VAL A 1 115 ? -0.956 -17.703 -19.984 1 97.19 115 VAL A C 1
ATOM 948 O O . VAL A 1 115 ? -1.82 -18.312 -20.625 1 97.19 115 VAL A O 1
ATOM 951 N N . GLU A 1 116 ? -0.189 -16.766 -20.531 1 97.75 116 GLU A N 1
ATOM 952 C CA . GLU A 1 116 ? -0.384 -16.438 -21.938 1 97.75 116 GLU A CA 1
ATOM 953 C C . GLU A 1 116 ? 0.021 -17.609 -22.844 1 97.75 116 GLU A C 1
ATOM 955 O O . GLU A 1 116 ? -0.596 -17.844 -23.875 1 97.75 116 GLU A O 1
ATOM 960 N N . ARG A 1 117 ? 1.052 -18.312 -22.438 1 97.88 117 ARG A N 1
ATOM 961 C CA . ARG A 1 117 ? 1.486 -19.5 -23.156 1 97.88 117 ARG A CA 1
ATOM 962 C C . ARG A 1 117 ? 0.459 -20.625 -23.031 1 97.88 117 ARG A C 1
ATOM 964 O O . ARG A 1 117 ? -0.004 -21.172 -24.031 1 97.88 117 ARG A O 1
ATOM 971 N N . VAL A 1 118 ? 0.033 -20.969 -21.828 1 97.69 118 VAL A N 1
ATOM 972 C CA . VAL A 1 118 ? -0.787 -22.141 -21.547 1 97.69 118 VAL A CA 1
ATOM 973 C C . VAL A 1 118 ? -2.199 -21.922 -22.078 1 97.69 118 VAL A C 1
ATOM 975 O O . VAL A 1 118 ? -2.795 -22.844 -22.656 1 97.69 118 VAL A O 1
ATOM 978 N N . GLU A 1 119 ? -2.705 -20.672 -21.984 1 96.06 119 GLU A N 1
ATOM 979 C CA . GLU A 1 119 ? -4.066 -20.375 -22.406 1 96.06 119 GLU A CA 1
ATOM 980 C C . GLU A 1 119 ? -4.102 -19.906 -23.859 1 96.06 119 GLU A C 1
ATOM 982 O O . GLU A 1 119 ? -5.168 -19.609 -24.391 1 96.06 119 GLU A O 1
ATOM 987 N N . LYS A 1 120 ? -2.938 -19.75 -24.469 1 96.81 120 LYS A N 1
ATOM 988 C CA . LYS A 1 120 ? -2.785 -19.391 -25.875 1 96.81 120 LYS A CA 1
ATOM 989 C C . LYS A 1 120 ? -3.273 -17.969 -26.141 1 96.81 120 LYS A C 1
ATOM 991 O O . LYS A 1 120 ? -3.934 -17.719 -27.156 1 96.81 120 LYS A O 1
ATOM 996 N N . TYR A 1 121 ? -3 -17.094 -25.203 1 96.44 121 TYR A N 1
ATOM 997 C CA . TYR A 1 121 ? -3.289 -15.672 -25.406 1 96.44 121 TYR A CA 1
ATOM 998 C C . TYR A 1 121 ? -2.195 -15.008 -26.234 1 96.44 121 TYR A C 1
ATOM 1000 O O . TYR A 1 121 ? -2.361 -13.875 -26.688 1 96.44 121 TYR A O 1
ATOM 1008 N N . SER A 1 122 ? -1.08 -15.695 -26.359 1 96.38 122 SER A N 1
ATOM 1009 C CA . SER A 1 122 ? 0.025 -15.281 -27.219 1 96.38 122 SER A CA 1
ATOM 1010 C C . SER A 1 122 ? 0.474 -16.406 -28.141 1 96.38 122 SER A C 1
ATOM 1012 O O . SER A 1 122 ? 0.243 -17.578 -27.844 1 96.38 122 SER A O 1
ATOM 1014 N N . THR A 1 123 ? 1.058 -16.031 -29.219 1 97.31 123 THR A N 1
ATOM 1015 C CA . THR A 1 123 ? 1.592 -17.047 -30.109 1 97.31 123 THR A CA 1
ATOM 1016 C C . THR A 1 123 ? 2.854 -17.672 -29.531 1 97.31 123 THR A C 1
ATOM 1018 O O . THR A 1 123 ? 3.473 -17.109 -28.625 1 97.31 123 THR A O 1
ATOM 1021 N N . GLU A 1 124 ? 3.168 -18.812 -30.078 1 97.69 124 GLU A N 1
ATOM 1022 C CA . GLU A 1 124 ? 4.387 -19.484 -29.641 1 97.69 124 GLU A CA 1
ATOM 1023 C C . GLU A 1 124 ? 5.609 -18.594 -29.828 1 97.69 124 GLU A C 1
ATOM 1025 O O . GLU A 1 124 ? 6.484 -18.531 -28.969 1 97.69 124 GLU A O 1
ATOM 1030 N N . ALA A 1 125 ? 5.668 -17.953 -30.953 1 97.75 125 ALA A N 1
ATOM 1031 C CA . ALA A 1 125 ? 6.793 -17.062 -31.203 1 97.75 125 ALA A CA 1
ATOM 1032 C C . ALA A 1 125 ? 6.867 -15.953 -30.172 1 97.75 125 ALA A C 1
ATOM 1034 O O . ALA A 1 125 ? 7.953 -15.594 -29.703 1 97.75 125 ALA A O 1
ATOM 1035 N N . GLN A 1 126 ? 5.75 -15.461 -29.781 1 96.81 126 GLN A N 1
ATOM 1036 C CA . GLN A 1 126 ? 5.684 -14.359 -28.828 1 96.81 126 GLN A CA 1
ATOM 1037 C C . GLN A 1 126 ? 6.195 -14.789 -27.453 1 96.81 126 GLN A C 1
ATOM 1039 O O . GLN A 1 126 ? 7.043 -14.117 -26.875 1 96.81 126 GLN A O 1
ATOM 1044 N N . TRP A 1 127 ? 5.711 -15.906 -26.906 1 97.44 127 TRP A N 1
ATOM 1045 C CA . TRP A 1 127 ? 6.133 -16.25 -25.547 1 97.44 127 TRP A CA 1
ATOM 1046 C C . TRP A 1 127 ? 7.543 -16.828 -25.547 1 97.44 127 TRP A C 1
ATOM 1048 O O . TRP A 1 127 ? 8.273 -16.688 -24.562 1 97.44 127 TRP A O 1
ATOM 1058 N N . ARG A 1 128 ? 7.98 -17.391 -26.672 1 97.88 128 ARG A N 1
ATOM 1059 C CA . ARG A 1 128 ? 9.359 -17.859 -26.734 1 97.88 128 ARG A CA 1
ATOM 1060 C C . ARG A 1 128 ? 10.336 -16.688 -26.672 1 97.88 128 ARG A C 1
ATOM 1062 O O . ARG A 1 128 ? 11.367 -16.781 -25.984 1 97.88 128 ARG A O 1
ATOM 1069 N N . ARG A 1 129 ? 10.055 -15.625 -27.359 1 97.5 129 ARG A N 1
ATOM 1070 C CA . ARG A 1 129 ? 10.93 -14.461 -27.281 1 97.5 129 ARG A CA 1
ATOM 1071 C C . ARG A 1 129 ? 10.812 -13.789 -25.906 1 97.5 129 ARG A C 1
ATOM 1073 O O . ARG A 1 129 ? 11.703 -13.055 -25.5 1 97.5 129 ARG A O 1
ATOM 1080 N N . GLY A 1 130 ? 9.688 -14.102 -25.25 1 98.25 130 GLY A N 1
ATOM 1081 C CA . GLY A 1 130 ? 9.43 -13.523 -23.938 1 98.25 130 GLY A CA 1
ATOM 1082 C C .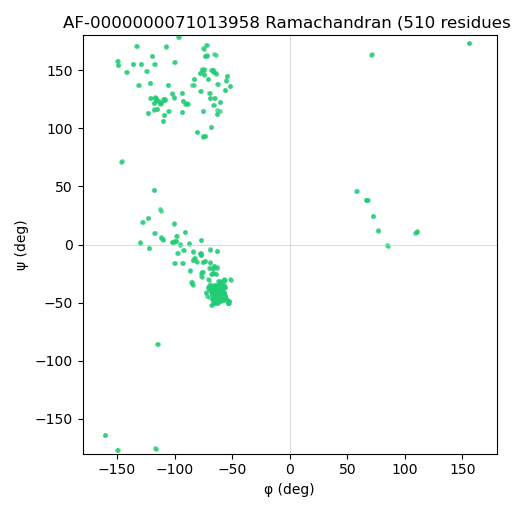 GLY A 1 130 ? 10.523 -13.805 -22.922 1 98.25 130 GLY A C 1
ATOM 1083 O O . GLY A 1 130 ? 10.828 -12.961 -22.078 1 98.25 130 GLY A O 1
ATOM 1084 N N . TYR A 1 131 ? 11.195 -14.953 -23.062 1 98.5 131 TYR A N 1
ATOM 1085 C CA . TYR A 1 131 ? 12.25 -15.305 -22.109 1 98.5 131 TYR A CA 1
ATOM 1086 C C . TYR A 1 131 ? 13.406 -14.32 -22.188 1 98.5 131 TYR A C 1
ATOM 1088 O O . TYR A 1 131 ? 13.852 -13.789 -21.172 1 98.5 131 TYR A O 1
ATOM 1096 N N . ASP A 1 132 ? 13.836 -14.023 -23.344 1 98.12 132 ASP A N 1
ATOM 1097 C CA . ASP A 1 132 ? 14.93 -13.078 -23.531 1 98.12 132 ASP A CA 1
ATOM 1098 C C . ASP A 1 132 ? 14.508 -11.664 -23.141 1 98.12 132 ASP A C 1
ATOM 1100 O O . ASP A 1 132 ? 15.281 -10.93 -22.516 1 98.12 132 ASP A O 1
ATOM 1104 N N . GLU A 1 133 ? 13.328 -11.32 -23.5 1 98.31 133 GLU A N 1
ATOM 1105 C CA . GLU A 1 133 ? 12.805 -10 -23.188 1 98.31 133 GLU A CA 1
ATOM 1106 C C . GLU A 1 133 ? 12.719 -9.789 -21.672 1 98.31 133 GLU A C 1
ATOM 1108 O O . GLU A 1 133 ? 13.078 -8.727 -21.172 1 98.31 133 GLU A O 1
ATOM 1113 N N . ILE A 1 134 ? 12.289 -10.844 -20.984 1 98.75 134 ILE A N 1
ATOM 1114 C CA . ILE A 1 134 ? 12.172 -10.797 -19.531 1 98.75 134 ILE A CA 1
ATOM 1115 C C . ILE A 1 134 ? 13.562 -10.68 -18.906 1 98.75 134 ILE A C 1
ATOM 1117 O O . ILE A 1 134 ? 13.797 -9.828 -18.047 1 98.75 134 ILE A O 1
ATOM 1121 N N . ASN A 1 135 ? 14.477 -11.484 -19.344 1 98.56 135 ASN A N 1
ATOM 1122 C CA . ASN A 1 135 ? 15.828 -11.453 -18.812 1 98.56 135 ASN A CA 1
ATOM 1123 C C . ASN A 1 135 ? 16.5 -10.109 -19.062 1 98.56 135 ASN A C 1
ATOM 1125 O O . ASN A 1 135 ? 17.203 -9.586 -18.203 1 98.56 135 ASN A O 1
ATOM 1129 N N . GLU A 1 136 ? 16.297 -9.562 -20.234 1 98.25 136 GLU A N 1
ATOM 1130 C CA . GLU A 1 136 ? 16.859 -8.258 -20.547 1 98.25 136 GLU A CA 1
ATOM 1131 C C . GLU A 1 136 ? 16.234 -7.16 -19.688 1 98.25 136 GLU A C 1
ATOM 1133 O O . GLU A 1 136 ? 16.922 -6.277 -19.188 1 98.25 136 GLU A O 1
ATOM 1138 N N . PHE A 1 137 ? 14.945 -7.211 -19.625 1 98.62 137 PHE A N 1
ATOM 1139 C CA . PHE A 1 137 ? 14.219 -6.266 -18.781 1 98.62 137 PHE A CA 1
ATOM 1140 C C . PHE A 1 137 ? 14.758 -6.281 -17.359 1 98.62 137 PHE A C 1
ATOM 1142 O O . PHE A 1 137 ? 15.102 -5.234 -16.812 1 98.62 137 PHE A O 1
ATOM 1149 N N . GLU A 1 138 ? 14.891 -7.48 -16.75 1 98.69 138 GLU A N 1
ATOM 1150 C CA . GLU A 1 138 ? 15.383 -7.617 -15.383 1 98.69 138 GLU A CA 1
ATOM 1151 C C . GLU A 1 138 ? 16.844 -7.195 -15.273 1 98.69 138 GLU A C 1
ATOM 1153 O O . GLU A 1 138 ? 17.234 -6.539 -14.312 1 98.69 138 GLU A O 1
ATOM 1158 N N . GLY A 1 139 ? 17.656 -7.582 -16.25 1 98.12 139 GLY A N 1
ATOM 1159 C CA . GLY A 1 139 ? 19.031 -7.145 -16.281 1 98.12 139 GLY A CA 1
ATOM 1160 C C . GLY A 1 139 ? 19.188 -5.637 -16.266 1 98.12 139 GLY A C 1
ATOM 1161 O O . GLY A 1 139 ? 20.031 -5.098 -15.547 1 98.12 139 GLY A O 1
ATOM 1162 N N . GLN A 1 140 ? 18.391 -4.957 -17.062 1 97.81 140 GLN A N 1
ATOM 1163 C CA . GLN A 1 140 ? 18.406 -3.498 -17.109 1 97.81 140 GLN A CA 1
ATOM 1164 C C . GLN A 1 140 ? 18.078 -2.889 -15.758 1 97.81 140 GLN A C 1
ATOM 1166 O O . GLN A 1 140 ? 18.688 -1.901 -15.344 1 97.81 140 GLN A O 1
ATOM 1171 N N . GLN A 1 141 ? 17.094 -3.49 -15.094 1 98.06 141 GLN A N 1
ATOM 1172 C CA . GLN A 1 141 ? 16.719 -2.984 -13.773 1 98.06 141 GLN A CA 1
ATOM 1173 C C . GLN A 1 141 ? 17.875 -3.162 -12.781 1 98.06 141 GLN A C 1
ATOM 1175 O O . GLN A 1 141 ? 18.203 -2.238 -12.031 1 98.06 141 GLN A O 1
ATOM 1180 N N . VAL A 1 142 ? 18.484 -4.32 -12.781 1 97.88 142 VAL A N 1
ATOM 1181 C CA . VAL A 1 142 ? 19.562 -4.621 -11.844 1 97.88 142 VAL A CA 1
ATOM 1182 C C . VAL A 1 142 ? 20.766 -3.725 -12.133 1 97.88 142 VAL A C 1
ATOM 1184 O O . VAL A 1 142 ? 21.359 -3.16 -11.211 1 97.88 142 VAL A O 1
ATOM 1187 N N . ASP A 1 143 ? 21.094 -3.541 -13.391 1 96.88 143 ASP A N 1
ATOM 1188 C CA . ASP A 1 143 ? 22.203 -2.699 -13.789 1 96.88 143 ASP A CA 1
ATOM 1189 C C . ASP A 1 143 ? 22 -1.251 -13.352 1 96.88 143 ASP A C 1
ATOM 1191 O O . ASP A 1 143 ? 22.953 -0.536 -13.062 1 96.88 143 ASP A O 1
ATOM 1195 N N . SER A 1 144 ? 20.75 -0.937 -13.336 1 96.62 144 SER A N 1
ATOM 1196 C CA . SER A 1 144 ? 20.422 0.435 -12.961 1 96.62 144 SER A CA 1
ATOM 1197 C C . SER A 1 144 ? 20.281 0.575 -11.453 1 96.62 144 SER A C 1
ATOM 1199 O O . SER A 1 144 ? 19.891 1.633 -10.953 1 96.62 144 SER A O 1
ATOM 1201 N N . GLY A 1 145 ? 20.484 -0.504 -10.688 1 96.56 145 GLY A N 1
ATOM 1202 C CA . GLY A 1 145 ? 20.578 -0.393 -9.242 1 96.56 145 GLY A CA 1
ATOM 1203 C C . GLY A 1 145 ? 19.375 -0.97 -8.523 1 96.56 145 GLY A C 1
ATOM 1204 O O . GLY A 1 145 ? 19.219 -0.791 -7.316 1 96.56 145 GLY A O 1
ATOM 1205 N N . THR A 1 146 ? 18.5 -1.668 -9.219 1 98.25 146 THR A N 1
ATOM 1206 C CA . THR A 1 146 ? 17.297 -2.236 -8.617 1 98.25 146 THR A CA 1
ATOM 1207 C C . THR A 1 146 ? 17.547 -3.664 -8.148 1 98.25 146 THR A C 1
ATOM 1209 O O . THR A 1 146 ? 18.031 -4.5 -8.914 1 98.25 146 THR A O 1
ATOM 1212 N N . THR A 1 147 ? 17.312 -3.928 -6.879 1 98.31 147 THR A N 1
ATOM 1213 C CA . THR A 1 147 ? 17.344 -5.293 -6.375 1 98.31 147 THR A CA 1
ATOM 1214 C C . THR A 1 147 ? 16.078 -6.043 -6.758 1 98.31 147 THR A C 1
ATOM 1216 O O . THR A 1 147 ? 14.977 -5.508 -6.629 1 98.31 147 THR A O 1
ATOM 1219 N N . ILE A 1 148 ? 16.234 -7.234 -7.281 1 98.75 148 ILE A N 1
ATOM 1220 C CA . ILE A 1 148 ? 15.07 -8.031 -7.656 1 98.75 148 ILE A CA 1
ATOM 1221 C C . ILE A 1 148 ? 15.031 -9.312 -6.82 1 98.75 148 ILE A C 1
ATOM 1223 O O . ILE A 1 148 ? 16.031 -10.023 -6.719 1 98.75 148 ILE A O 1
ATOM 1227 N N . VAL A 1 149 ? 13.945 -9.594 -6.16 1 98.81 149 VAL A N 1
ATOM 1228 C CA . VAL A 1 149 ? 13.68 -10.836 -5.449 1 98.81 149 VAL A CA 1
ATOM 1229 C C . VAL A 1 149 ? 12.516 -11.57 -6.109 1 98.81 149 VAL A C 1
ATOM 1231 O O . VAL A 1 149 ? 11.406 -11.039 -6.188 1 98.81 149 VAL A O 1
ATOM 1234 N N . LYS A 1 150 ? 12.75 -12.727 -6.629 1 98.88 150 LYS A N 1
ATOM 1235 C CA . LYS A 1 150 ? 11.703 -13.5 -7.277 1 98.88 150 LYS A CA 1
ATOM 1236 C C . LYS A 1 150 ? 11.328 -14.727 -6.445 1 98.88 150 LYS A C 1
ATOM 1238 O O . LYS A 1 150 ? 12.195 -15.539 -6.105 1 98.88 150 LYS A O 1
ATOM 1243 N N . LEU A 1 151 ? 10.07 -14.844 -6.117 1 98.88 151 LEU A N 1
ATOM 1244 C CA . LEU A 1 151 ? 9.586 -15.977 -5.336 1 98.88 151 LEU A CA 1
ATOM 1245 C C . LEU A 1 151 ? 8.5 -16.734 -6.098 1 98.88 151 LEU A C 1
ATOM 1247 O O . LEU A 1 151 ? 7.648 -16.125 -6.742 1 98.88 151 LEU A O 1
ATOM 1251 N N . PHE A 1 152 ? 8.539 -18 -6.035 1 98.88 152 PHE A N 1
ATOM 1252 C CA . PHE A 1 152 ? 7.477 -18.875 -6.527 1 98.88 152 PHE A CA 1
ATOM 1253 C C . PHE A 1 152 ? 6.875 -19.688 -5.395 1 98.88 152 PHE A C 1
ATOM 1255 O O . PHE A 1 152 ? 7.562 -20.531 -4.801 1 98.88 152 PHE A O 1
ATOM 1262 N N . VAL A 1 153 ? 5.66 -19.5 -5.086 1 98.81 153 VAL A N 1
ATOM 1263 C CA . VAL A 1 153 ? 5 -20.219 -4.004 1 98.81 153 VAL A CA 1
ATOM 1264 C C . VAL A 1 153 ? 4.301 -21.453 -4.559 1 98.81 153 VAL A C 1
ATOM 1266 O O . VAL A 1 153 ? 3.297 -21.344 -5.27 1 98.81 153 VAL A O 1
ATOM 1269 N N . HIS A 1 154 ? 4.785 -22.609 -4.16 1 98.75 154 HIS A N 1
ATOM 1270 C CA . HIS A 1 154 ? 4.312 -23.875 -4.695 1 98.75 154 HIS A CA 1
ATOM 1271 C C . HIS A 1 154 ? 3.432 -24.609 -3.686 1 98.75 154 HIS A C 1
ATOM 1273 O O . HIS A 1 154 ? 3.729 -24.609 -2.488 1 98.75 154 HIS A O 1
ATOM 1279 N N . ILE A 1 155 ? 2.359 -25.156 -4.18 1 98.44 155 ILE A N 1
ATOM 1280 C CA . ILE A 1 155 ? 1.536 -26.078 -3.404 1 98.44 155 ILE A CA 1
ATOM 1281 C C . ILE A 1 155 ? 1.147 -27.281 -4.27 1 98.44 155 ILE A C 1
ATOM 1283 O O . ILE A 1 155 ? 1.12 -27.188 -5.496 1 98.44 155 ILE A O 1
ATOM 1287 N N . THR A 1 156 ? 0.855 -28.391 -3.645 1 97.69 156 THR A N 1
ATOM 1288 C CA . THR A 1 156 ? 0.36 -29.562 -4.359 1 97.69 156 THR A CA 1
ATOM 1289 C C . THR A 1 156 ? -1.076 -29.344 -4.824 1 97.69 156 THR A C 1
ATOM 1291 O O . THR A 1 156 ? -1.768 -28.453 -4.328 1 97.69 156 THR A O 1
ATOM 1294 N N . GLN A 1 157 ? -1.456 -30.188 -5.766 1 95.69 157 GLN A N 1
ATOM 1295 C CA . GLN A 1 157 ? -2.838 -30.109 -6.23 1 95.69 157 GLN A CA 1
ATOM 1296 C C . GLN A 1 157 ? -3.816 -30.359 -5.086 1 95.69 157 GLN A C 1
ATOM 1298 O O . GLN A 1 157 ? -4.836 -29.688 -4.973 1 95.69 157 GLN A O 1
ATOM 1303 N N . ASP A 1 158 ? -3.527 -31.312 -4.289 1 96.25 158 ASP A N 1
ATOM 1304 C CA . ASP A 1 158 ? -4.387 -31.656 -3.156 1 96.25 158 ASP A CA 1
ATOM 1305 C C . ASP A 1 158 ? -4.57 -30.453 -2.23 1 96.25 158 ASP A C 1
ATOM 1307 O O . ASP A 1 158 ? -5.688 -30.156 -1.813 1 96.25 158 ASP A O 1
ATOM 1311 N N . GLU A 1 159 ? -3.471 -29.844 -1.915 1 97.56 159 GLU A N 1
ATOM 1312 C CA . GLU A 1 159 ? -3.543 -28.672 -1.04 1 97.56 159 GLU A CA 1
ATOM 1313 C C . GLU A 1 159 ? -4.316 -27.531 -1.699 1 97.56 159 GLU A C 1
ATOM 1315 O O . GLU A 1 159 ? -5.098 -26.844 -1.042 1 97.56 159 GLU A O 1
ATOM 1320 N N . GLN A 1 160 ? -4.066 -27.297 -2.979 1 97.25 160 GLN A N 1
ATOM 1321 C CA . GLN A 1 160 ? -4.816 -26.281 -3.707 1 97.25 160 GLN A CA 1
ATOM 1322 C C . GLN A 1 160 ? -6.32 -26.547 -3.629 1 97.25 160 GLN A C 1
ATOM 1324 O O . GLN A 1 160 ? -7.102 -25.641 -3.365 1 97.25 160 GLN A O 1
ATOM 1329 N N . ASP A 1 161 ? -6.742 -27.781 -3.814 1 96 161 ASP A N 1
ATOM 1330 C CA . ASP A 1 161 ? -8.148 -28.172 -3.779 1 96 161 ASP A CA 1
ATOM 1331 C C . ASP A 1 161 ? -8.758 -27.906 -2.4 1 96 161 ASP A C 1
ATOM 1333 O O . ASP A 1 161 ? -9.867 -27.391 -2.295 1 96 161 ASP A O 1
ATOM 1337 N N . LYS A 1 162 ? -8.023 -28.266 -1.408 1 96.44 162 LYS A N 1
ATOM 1338 C CA . LYS A 1 162 ? -8.477 -28.031 -0.039 1 96.44 162 LYS A CA 1
ATOM 1339 C C . LYS A 1 162 ? -8.727 -26.547 0.214 1 96.44 162 LYS A C 1
ATOM 1341 O O . LYS A 1 162 ? -9.742 -26.172 0.803 1 96.44 162 LYS A O 1
ATOM 1346 N N . ARG A 1 163 ? -7.82 -25.719 -0.256 1 96.88 163 ARG A N 1
ATOM 1347 C CA . ARG A 1 163 ? -7.922 -24.281 -0.026 1 96.88 163 ARG A CA 1
ATOM 1348 C C . ARG A 1 163 ? -9.039 -23.672 -0.863 1 96.88 163 ARG A C 1
ATOM 1350 O O . ARG A 1 163 ? -9.758 -22.781 -0.398 1 96.88 163 ARG A O 1
ATOM 1357 N N . LEU A 1 164 ? -9.156 -24.109 -2.09 1 95.25 164 LEU A N 1
ATOM 1358 C CA . LEU A 1 164 ? -10.242 -23.625 -2.938 1 95.25 164 LEU A CA 1
ATOM 1359 C C . LEU A 1 164 ? -11.594 -23.984 -2.342 1 95.25 164 LEU A C 1
ATOM 1361 O O . LEU A 1 164 ? -12.516 -23.172 -2.344 1 95.25 164 LEU A O 1
ATOM 1365 N N . LYS A 1 165 ? -11.711 -25.203 -1.768 1 94 165 LYS A N 1
ATOM 1366 C CA . LYS A 1 165 ? -12.945 -25.625 -1.109 1 94 165 LYS A CA 1
ATOM 1367 C C . LYS A 1 165 ? -13.242 -24.766 0.108 1 94 165 LYS A C 1
ATOM 1369 O O . LYS A 1 165 ? -14.375 -24.312 0.297 1 94 165 LYS A O 1
ATOM 1374 N N . ALA A 1 166 ? -12.211 -24.547 0.868 1 95.25 166 ALA A N 1
ATOM 1375 C CA . ALA A 1 166 ? -12.367 -23.719 2.061 1 95.25 166 ALA A CA 1
ATOM 1376 C C . ALA A 1 166 ? -12.844 -22.312 1.694 1 95.25 166 ALA A C 1
ATOM 1378 O O . ALA A 1 166 ? -13.672 -21.734 2.398 1 95.25 166 ALA A O 1
ATOM 1379 N N . ARG A 1 167 ? -12.281 -21.703 0.581 1 93.38 167 ARG A N 1
ATOM 1380 C CA . ARG A 1 167 ? -12.695 -20.391 0.111 1 93.38 167 ARG A CA 1
ATOM 1381 C C . ARG A 1 167 ? -14.172 -20.375 -0.274 1 93.38 167 ARG A C 1
ATOM 1383 O O . ARG A 1 167 ? -14.891 -19.438 0.055 1 93.38 167 ARG A O 1
ATOM 1390 N N . LEU A 1 168 ? -14.547 -21.391 -0.884 1 90.94 168 LEU A N 1
ATOM 1391 C CA . LEU A 1 168 ? -15.922 -21.5 -1.356 1 90.94 168 LEU A CA 1
ATOM 1392 C C . LEU A 1 168 ? -16.891 -21.547 -0.185 1 90.94 168 LEU A C 1
ATOM 1394 O O . LEU A 1 168 ? -18 -20.984 -0.264 1 90.94 168 LEU A O 1
ATOM 1398 N N . GLU A 1 169 ? -16.5 -22.156 0.883 1 91.69 169 GLU A N 1
ATOM 1399 C CA . GLU A 1 169 ? -17.391 -22.391 2.016 1 91.69 169 GLU A CA 1
ATOM 1400 C C . GLU A 1 169 ? -17.406 -21.203 2.967 1 91.69 169 GLU A C 1
ATOM 1402 O O . GLU A 1 169 ? -18.312 -21.062 3.779 1 91.69 169 GLU A O 1
ATOM 1407 N N . HIS A 1 170 ? -16.391 -20.438 2.918 1 93.69 170 HIS A N 1
ATOM 1408 C CA . HIS A 1 170 ? -16.312 -19.297 3.836 1 93.69 170 HIS A CA 1
ATOM 1409 C C . HIS A 1 170 ? -16.984 -18.062 3.252 1 93.69 170 HIS A C 1
ATOM 1411 O O . HIS A 1 170 ? -16.531 -17.531 2.232 1 93.69 170 HIS A O 1
ATOM 1417 N N . PRO A 1 171 ? -17.953 -17.516 3.875 1 93.19 171 PRO A N 1
ATOM 1418 C CA . PRO A 1 171 ? -18.766 -16.422 3.311 1 93.19 171 PRO A CA 1
ATOM 1419 C C . PRO A 1 171 ? -17.938 -15.188 2.973 1 93.19 171 PRO A C 1
ATOM 1421 O O . PRO A 1 171 ? -18.234 -14.492 1.998 1 93.19 171 PRO A O 1
ATOM 1424 N N . TRP A 1 172 ? -16.891 -14.875 3.691 1 93.75 172 TRP A N 1
ATOM 1425 C CA . TRP A 1 172 ? -16.109 -13.672 3.48 1 93.75 172 TRP A CA 1
ATOM 1426 C C . TRP A 1 172 ? -14.852 -13.977 2.666 1 93.75 172 TRP A C 1
ATOM 1428 O O . TRP A 1 172 ? -13.992 -13.109 2.492 1 93.75 172 TRP A O 1
ATOM 1438 N N . LYS A 1 173 ? -14.734 -15.219 2.158 1 92.69 173 LYS A N 1
ATOM 1439 C CA . LYS A 1 173 ? -13.547 -15.562 1.374 1 92.69 173 LYS A CA 1
ATOM 1440 C C . LYS A 1 173 ? -13.938 -16.047 -0.023 1 92.69 173 LYS A C 1
ATOM 1442 O O . LYS A 1 173 ? -13.07 -16.25 -0.876 1 92.69 173 LYS A O 1
ATOM 1447 N N . ARG A 1 174 ? -15.242 -16.156 -0.316 1 90.5 174 ARG A N 1
ATOM 1448 C CA . ARG A 1 174 ? -15.75 -16.641 -1.599 1 90.5 174 ARG A CA 1
ATOM 1449 C C . ARG A 1 174 ? -15.258 -15.75 -2.744 1 90.5 174 ARG A C 1
ATOM 1451 O O . ARG A 1 174 ? -14.977 -16.25 -3.838 1 90.5 174 ARG A O 1
ATOM 1458 N N . TRP A 1 175 ? -15.102 -14.516 -2.404 1 87.19 175 TRP A N 1
ATOM 1459 C CA . TRP A 1 175 ? -14.758 -13.531 -3.426 1 87.19 175 TRP A CA 1
ATOM 1460 C C . TRP A 1 175 ? -13.336 -13.75 -3.939 1 87.19 175 TRP A C 1
ATOM 1462 O O . TRP A 1 175 ? -12.969 -13.242 -5 1 87.19 175 TRP A O 1
ATOM 1472 N N . LYS A 1 176 ? -12.555 -14.539 -3.205 1 90.88 176 LYS A N 1
ATOM 1473 C CA . LYS A 1 176 ? -11.141 -14.727 -3.533 1 90.88 176 LYS A CA 1
ATOM 1474 C C . LYS A 1 176 ? -10.969 -15.805 -4.598 1 90.88 176 LYS A C 1
ATOM 1476 O O . LYS A 1 176 ? -9.852 -16.047 -5.062 1 90.88 176 LYS A O 1
ATOM 1481 N N . THR A 1 177 ? -12.047 -16.469 -4.949 1 89.69 177 THR A N 1
ATOM 1482 C CA . THR A 1 177 ? -11.945 -17.5 -5.977 1 89.69 177 THR A CA 1
ATOM 1483 C C . THR A 1 177 ? -12.922 -17.219 -7.117 1 89.69 177 THR A C 1
ATOM 1485 O O . THR A 1 177 ? -13.922 -16.531 -6.934 1 89.69 177 THR A O 1
ATOM 1488 N N . GLY A 1 178 ? -12.539 -17.625 -8.32 1 87.94 178 GLY A N 1
ATOM 1489 C CA . GLY A 1 178 ? -13.352 -17.453 -9.516 1 87.94 178 GLY A CA 1
ATOM 1490 C C . GLY A 1 178 ? -13.141 -18.547 -10.547 1 87.94 178 GLY A C 1
ATOM 1491 O O . GLY A 1 178 ? -12.375 -19.484 -10.312 1 87.94 178 GLY A O 1
ATOM 1492 N N . ALA A 1 179 ? -13.789 -18.391 -11.617 1 86.62 179 ALA A N 1
ATOM 1493 C CA . ALA A 1 179 ? -13.789 -19.406 -12.664 1 86.62 179 ALA A CA 1
ATOM 1494 C C . ALA A 1 179 ? -12.367 -19.703 -13.141 1 86.62 179 ALA A C 1
ATOM 1496 O O . ALA A 1 179 ? -12.016 -20.859 -13.398 1 86.62 179 ALA A O 1
ATOM 1497 N N . ASP A 1 180 ? -11.586 -18.734 -13.156 1 87.81 180 ASP A N 1
ATOM 1498 C CA . ASP A 1 180 ? -10.219 -18.875 -13.664 1 87.81 180 ASP A CA 1
ATOM 1499 C C . ASP A 1 180 ? -9.398 -19.797 -12.766 1 87.81 180 ASP A C 1
ATOM 1501 O O . ASP A 1 180 ? -8.531 -20.531 -13.258 1 87.81 180 ASP A O 1
ATOM 1505 N N . ASP A 1 181 ? -9.648 -19.75 -11.469 1 90 181 ASP A N 1
ATOM 1506 C CA . ASP A 1 181 ? -8.922 -20.609 -10.531 1 90 181 ASP A CA 1
ATOM 1507 C C . ASP A 1 181 ? -9.141 -22.094 -10.852 1 90 181 ASP A C 1
ATOM 1509 O O . ASP A 1 181 ? -8.211 -22.891 -10.773 1 90 181 ASP A O 1
ATOM 1513 N N . TYR A 1 182 ? -10.305 -22.391 -11.273 1 89 182 TYR A N 1
ATOM 1514 C CA . TYR A 1 182 ? -10.664 -23.781 -11.531 1 89 182 TYR A CA 1
ATOM 1515 C C . TYR A 1 182 ? -10.227 -24.219 -12.93 1 89 182 TYR A C 1
ATOM 1517 O O . TYR A 1 182 ? -9.828 -25.359 -13.133 1 89 182 TYR A O 1
ATOM 1525 N N . ARG A 1 183 ? -10.242 -23.297 -13.82 1 85.56 183 ARG A N 1
ATOM 1526 C CA . ARG A 1 183 ? -9.75 -23.562 -15.164 1 85.56 183 ARG A CA 1
ATOM 1527 C C . ARG A 1 183 ? -8.242 -23.828 -15.156 1 85.56 183 ARG A C 1
ATOM 1529 O O . ARG A 1 183 ? -7.77 -24.781 -15.773 1 85.56 183 ARG A O 1
ATOM 1536 N N . ASN A 1 184 ? -7.535 -22.969 -14.469 1 88.56 184 ASN A N 1
ATOM 1537 C CA . ASN A 1 184 ? -6.086 -23.109 -14.352 1 88.56 184 ASN A CA 1
ATOM 1538 C C . ASN A 1 184 ? -5.711 -24.422 -13.664 1 88.56 184 ASN A C 1
ATOM 1540 O O . ASN A 1 184 ? -4.754 -25.094 -14.062 1 88.56 184 ASN A O 1
ATOM 1544 N N . ARG A 1 185 ? -6.516 -24.672 -12.672 1 88.88 185 ARG A N 1
ATOM 1545 C CA . ARG A 1 185 ? -6.316 -25.922 -11.945 1 88.88 185 ARG A CA 1
ATOM 1546 C C . ARG A 1 185 ? -6.383 -27.109 -12.883 1 88.88 185 ARG A C 1
ATOM 1548 O O . ARG A 1 185 ? -5.617 -28.062 -12.734 1 88.88 185 ARG A O 1
ATOM 1555 N N . ASP A 1 186 ? -7.215 -27.109 -13.875 1 90.94 186 ASP A N 1
ATOM 1556 C CA . ASP A 1 186 ? -7.438 -28.203 -14.805 1 90.94 186 ASP A CA 1
ATOM 1557 C C . ASP A 1 186 ? -6.277 -28.344 -15.781 1 90.94 186 ASP A C 1
ATOM 1559 O O . ASP A 1 186 ? -6.137 -29.375 -16.453 1 90.94 186 ASP A O 1
ATOM 1563 N N . LYS A 1 187 ? -5.414 -27.391 -15.891 1 95.06 187 LYS A N 1
ATOM 1564 C CA . LYS A 1 187 ? -4.289 -27.391 -16.828 1 95.06 187 LYS A CA 1
ATOM 1565 C C . LYS A 1 187 ? -2.961 -27.484 -16.078 1 95.06 187 LYS A C 1
ATOM 1567 O O . LYS A 1 187 ? -1.95 -26.938 -16.531 1 95.06 187 LYS A O 1
ATOM 1572 N N . ARG A 1 188 ? -2.938 -28.094 -14.992 1 95.5 188 ARG A N 1
ATOM 1573 C CA . ARG A 1 188 ? -1.803 -28.125 -14.07 1 95.5 188 ARG A CA 1
ATOM 1574 C C . ARG A 1 188 ? -0.558 -28.672 -14.766 1 95.5 188 ARG A C 1
ATOM 1576 O O . ARG A 1 188 ? 0.538 -28.141 -14.602 1 95.5 188 ARG A O 1
ATOM 1583 N N . ASP A 1 189 ? -0.75 -29.75 -15.586 1 96.5 189 ASP A N 1
ATOM 1584 C CA . ASP A 1 189 ? 0.399 -30.344 -16.25 1 96.5 189 ASP A CA 1
ATOM 1585 C C . ASP A 1 189 ? 1.046 -29.359 -17.219 1 96.5 189 ASP A C 1
ATOM 1587 O O . ASP A 1 189 ? 2.273 -29.281 -17.312 1 96.5 189 ASP A O 1
ATOM 1591 N N . ASP A 1 190 ? 0.22 -28.688 -17.953 1 97.56 190 ASP A N 1
ATOM 1592 C CA . ASP A 1 190 ? 0.726 -27.672 -18.875 1 97.56 190 ASP A CA 1
ATOM 1593 C C . ASP A 1 190 ? 1.488 -26.578 -18.141 1 97.56 190 ASP A C 1
ATOM 1595 O O . ASP A 1 190 ? 2.547 -26.141 -18.594 1 97.56 190 ASP A O 1
ATOM 1599 N N . TYR A 1 191 ? 0.976 -26.188 -17.062 1 97.75 191 TYR A N 1
ATOM 1600 C CA . TYR A 1 191 ? 1.621 -25.156 -16.266 1 97.75 191 TYR A CA 1
ATOM 1601 C C . TYR A 1 191 ? 2.934 -25.656 -15.68 1 97.75 191 TYR A C 1
ATOM 1603 O O . TYR A 1 191 ? 3.92 -24.906 -15.625 1 97.75 191 TYR A O 1
ATOM 1611 N N . LEU A 1 192 ? 2.932 -26.859 -15.188 1 97.75 192 LEU A N 1
ATOM 1612 C CA . LEU A 1 192 ? 4.156 -27.422 -14.633 1 97.75 192 LEU A CA 1
ATOM 1613 C C . LEU A 1 192 ? 5.273 -27.438 -15.672 1 97.75 192 LEU A C 1
ATOM 1615 O O . LEU A 1 192 ? 6.422 -27.109 -15.359 1 97.75 192 LEU A O 1
ATOM 1619 N N . ASP A 1 193 ? 4.887 -27.812 -16.891 1 97.62 193 ASP A N 1
ATOM 1620 C CA . ASP A 1 193 ? 5.852 -27.797 -17.984 1 97.62 193 ASP A CA 1
ATOM 1621 C C . ASP A 1 193 ? 6.363 -26.375 -18.234 1 97.62 193 ASP A C 1
ATOM 1623 O O . ASP A 1 193 ? 7.566 -26.156 -18.375 1 97.62 193 ASP A O 1
ATOM 1627 N N . ALA A 1 194 ? 5.473 -25.438 -18.297 1 98.31 194 ALA A N 1
ATOM 1628 C CA . ALA A 1 194 ? 5.82 -24.031 -18.531 1 98.31 194 ALA A CA 1
ATOM 1629 C C . ALA A 1 194 ? 6.711 -23.5 -17.406 1 98.31 194 ALA A C 1
ATOM 1631 O O . ALA A 1 194 ? 7.691 -22.797 -17.672 1 98.31 194 ALA A O 1
ATOM 1632 N N . MET A 1 195 ? 6.406 -23.828 -16.188 1 98.38 195 MET A N 1
ATOM 1633 C CA . MET A 1 195 ? 7.168 -23.375 -15.023 1 98.38 195 MET A CA 1
ATOM 1634 C C . MET A 1 195 ? 8.578 -23.938 -15.039 1 98.38 195 MET A C 1
ATOM 1636 O O . MET A 1 195 ? 9.539 -23.25 -14.711 1 98.38 195 MET A O 1
ATOM 1640 N N . ALA A 1 196 ? 8.672 -25.188 -15.367 1 98 196 ALA A N 1
ATOM 1641 C CA . ALA A 1 196 ? 9.992 -25.797 -15.453 1 98 196 ALA A CA 1
ATOM 1642 C C . ALA A 1 196 ? 10.883 -25.047 -16.438 1 98 196 ALA A C 1
ATOM 1644 O O . ALA A 1 196 ? 12.047 -24.75 -16.125 1 98 196 ALA A O 1
ATOM 1645 N N . GLU A 1 197 ? 10.328 -24.766 -17.578 1 98 197 GLU A N 1
ATOM 1646 C CA . GLU A 1 197 ? 11.109 -24.016 -18.562 1 98 197 GLU A CA 1
ATOM 1647 C C . GLU A 1 197 ? 11.383 -22.594 -18.078 1 98 197 GLU A C 1
ATOM 1649 O O . GLU A 1 197 ? 12.453 -22.047 -18.328 1 98 197 GLU A O 1
ATOM 1654 N N . MET A 1 198 ? 10.398 -21.969 -17.438 1 98.5 198 MET A N 1
ATOM 1655 C CA . MET A 1 198 ? 10.57 -20.641 -16.875 1 98.5 198 MET A CA 1
ATOM 1656 C C . MET A 1 198 ? 11.781 -20.594 -15.945 1 98.5 198 MET A C 1
ATOM 1658 O O . MET A 1 198 ? 12.656 -19.734 -16.094 1 98.5 198 MET A O 1
ATOM 1662 N N . PHE A 1 199 ? 11.852 -21.547 -15.016 1 98.44 199 PHE A N 1
ATOM 1663 C CA . PHE A 1 199 ? 12.969 -21.578 -14.086 1 98.44 199 PHE A CA 1
ATOM 1664 C C . PHE A 1 199 ? 14.281 -21.781 -14.82 1 98.44 199 PHE A C 1
ATOM 1666 O O . PHE A 1 199 ? 15.266 -21.094 -14.562 1 98.44 199 PHE A O 1
ATOM 1673 N N . ARG A 1 200 ? 14.273 -22.703 -15.711 1 97.44 200 ARG A N 1
ATOM 1674 C CA . ARG A 1 200 ? 15.492 -23.031 -16.438 1 97.44 200 ARG A CA 1
ATOM 1675 C C . ARG A 1 200 ? 16.031 -21.828 -17.203 1 97.44 200 ARG A C 1
ATOM 1677 O O . ARG A 1 200 ? 17.234 -21.625 -17.281 1 97.44 200 ARG A O 1
ATOM 1684 N N . ARG A 1 201 ? 15.164 -21.031 -17.703 1 97.81 201 ARG A N 1
ATOM 1685 C CA . ARG A 1 201 ? 15.586 -20 -18.656 1 97.81 201 ARG A CA 1
ATOM 1686 C C . ARG A 1 201 ? 15.719 -18.641 -17.969 1 97.81 201 ARG A C 1
ATOM 1688 O O . ARG A 1 201 ? 16.312 -17.719 -18.531 1 97.81 201 ARG A O 1
ATOM 1695 N N . THR A 1 202 ? 15.156 -18.5 -16.781 1 98.25 202 THR A N 1
ATOM 1696 C CA . THR A 1 202 ? 15.109 -17.141 -16.266 1 98.25 202 THR A CA 1
ATOM 1697 C C . THR A 1 202 ? 15.641 -17.094 -14.828 1 98.25 202 THR A C 1
ATOM 1699 O O . THR A 1 202 ? 15.531 -16.062 -14.156 1 98.25 202 THR A O 1
ATOM 1702 N N . ASP A 1 203 ? 16.109 -18.234 -14.273 1 97.69 203 ASP A N 1
ATOM 1703 C CA . ASP A 1 203 ? 16.875 -18.219 -13.031 1 97.69 203 ASP A CA 1
ATOM 1704 C C . ASP A 1 203 ? 18.297 -17.719 -13.258 1 97.69 203 ASP A C 1
ATOM 1706 O O . ASP A 1 203 ? 19.203 -18.516 -13.531 1 97.69 203 ASP A O 1
ATOM 1710 N N . THR A 1 204 ? 18.516 -16.453 -13.094 1 96.25 204 THR A N 1
ATOM 1711 C CA . THR A 1 204 ? 19.797 -15.844 -13.406 1 96.25 204 THR A CA 1
ATOM 1712 C C . THR A 1 204 ? 20.547 -15.477 -12.125 1 96.25 204 THR A C 1
ATOM 1714 O O . THR A 1 204 ? 19.969 -15.477 -11.039 1 96.25 204 THR A O 1
ATOM 1717 N N . ARG A 1 205 ? 21.781 -15.094 -12.242 1 93.75 205 ARG A N 1
ATOM 1718 C CA . ARG A 1 205 ? 22.609 -14.734 -11.094 1 93.75 205 ARG A CA 1
ATOM 1719 C C . ARG A 1 205 ? 22.156 -13.406 -10.484 1 93.75 205 ARG A C 1
ATOM 1721 O O . ARG A 1 205 ? 22.281 -13.195 -9.281 1 93.75 205 ARG A O 1
ATOM 1728 N N . TRP A 1 206 ? 21.609 -12.523 -11.305 1 93.12 206 TRP A N 1
ATOM 1729 C CA . TRP A 1 206 ? 21.266 -11.195 -10.812 1 93.12 206 TRP A CA 1
ATOM 1730 C C . TRP A 1 206 ? 19.812 -11.156 -10.352 1 93.12 206 TRP A C 1
ATOM 1732 O O . TRP A 1 206 ? 19.406 -10.234 -9.641 1 93.12 206 TRP A O 1
ATOM 1742 N N . ALA A 1 207 ? 19.047 -12.148 -10.758 1 96.56 207 ALA A N 1
ATOM 1743 C CA . ALA A 1 207 ? 17.656 -12.25 -10.352 1 96.56 207 ALA A CA 1
ATOM 1744 C C . ALA A 1 207 ? 17.234 -13.711 -10.188 1 96.56 207 ALA A C 1
ATOM 1746 O O . ALA A 1 207 ? 16.406 -14.211 -10.953 1 96.56 207 ALA A O 1
ATOM 1747 N N . PRO A 1 208 ? 17.703 -14.336 -9.164 1 97.81 208 PRO A N 1
ATOM 1748 C CA . PRO A 1 208 ? 17.453 -15.766 -9 1 97.81 208 PRO A CA 1
ATOM 1749 C C . PRO A 1 208 ? 16.031 -16.062 -8.516 1 97.81 208 PRO A C 1
ATOM 1751 O O . PRO A 1 208 ? 15.438 -15.25 -7.801 1 97.81 208 PRO A O 1
ATOM 1754 N N . TRP A 1 209 ? 15.547 -17.188 -8.898 1 98.5 209 TRP A N 1
ATOM 1755 C CA . TRP A 1 209 ? 14.266 -17.672 -8.391 1 98.5 209 TRP A CA 1
ATOM 1756 C C . TRP A 1 209 ? 14.445 -18.359 -7.039 1 98.5 209 TRP A C 1
ATOM 1758 O O . TRP A 1 209 ? 15.422 -19.078 -6.828 1 98.5 209 TRP A O 1
ATOM 1768 N N . HIS A 1 210 ? 13.477 -18.156 -6.18 1 98.56 210 HIS A N 1
ATOM 1769 C CA . HIS A 1 210 ? 13.359 -18.891 -4.922 1 98.56 210 HIS A CA 1
ATOM 1770 C C . HIS A 1 210 ? 12.008 -19.594 -4.824 1 98.56 210 HIS A C 1
ATOM 1772 O O . HIS A 1 210 ? 10.969 -18.953 -4.73 1 98.56 210 HIS A O 1
ATOM 1778 N N . ALA A 1 211 ? 12.055 -20.875 -4.852 1 98.56 211 ALA A N 1
ATOM 1779 C CA . ALA A 1 211 ? 10.828 -21.641 -4.676 1 98.56 211 ALA A CA 1
ATOM 1780 C C . ALA A 1 211 ? 10.5 -21.812 -3.195 1 98.56 211 ALA A C 1
ATOM 1782 O O . ALA A 1 211 ? 11.391 -22.062 -2.381 1 98.56 211 ALA A O 1
ATOM 1783 N N . ILE A 1 212 ? 9.281 -21.656 -2.863 1 98.62 212 ILE A N 1
ATOM 1784 C CA . ILE A 1 212 ? 8.781 -21.766 -1.496 1 98.62 212 ILE A CA 1
ATOM 1785 C C . ILE A 1 212 ? 7.801 -22.938 -1.394 1 98.62 212 ILE A C 1
ATOM 1787 O O . ILE A 1 212 ? 6.871 -23.047 -2.193 1 98.62 212 ILE A O 1
ATOM 1791 N N . ASP A 1 213 ? 8.07 -23.828 -0.446 1 98.69 213 ASP A N 1
ATOM 1792 C CA . ASP A 1 213 ? 7.051 -24.812 -0.112 1 98.69 213 ASP A CA 1
ATOM 1793 C C . ASP A 1 213 ? 5.852 -24.156 0.571 1 98.69 213 ASP A C 1
ATOM 1795 O O . ASP A 1 213 ? 5.898 -23.859 1.767 1 98.69 213 ASP A O 1
ATOM 1799 N N . GLY A 1 214 ? 4.844 -23.969 -0.185 1 98.56 214 GLY A N 1
ATOM 1800 C CA . GLY A 1 214 ? 3.668 -23.25 0.284 1 98.56 214 GLY A CA 1
ATOM 1801 C C . GLY A 1 214 ? 2.621 -24.172 0.895 1 98.56 214 GLY A C 1
ATOM 1802 O O . GLY A 1 214 ? 1.507 -23.734 1.19 1 98.56 214 GLY A O 1
ATOM 1803 N N . ASN A 1 215 ? 2.963 -25.406 1.121 1 98.56 215 ASN A N 1
ATOM 1804 C CA . ASN A 1 215 ? 1.96 -26.359 1.566 1 98.56 215 ASN A CA 1
ATOM 1805 C C . ASN A 1 215 ? 1.607 -26.172 3.037 1 98.56 215 ASN A C 1
ATOM 1807 O O . ASN A 1 215 ? 0.572 -26.641 3.502 1 98.56 215 ASN A O 1
ATOM 1811 N N . ASN A 1 216 ? 2.43 -25.625 3.795 1 98.38 216 ASN A N 1
ATOM 1812 C CA . ASN A 1 216 ? 2.104 -25.094 5.117 1 98.38 216 ASN A CA 1
ATOM 1813 C C . ASN A 1 216 ? 2.195 -23.562 5.148 1 98.38 216 ASN A C 1
ATOM 1815 O O . ASN A 1 216 ? 3.273 -23 4.961 1 98.38 216 ASN A O 1
ATOM 1819 N N . LYS A 1 217 ? 1.115 -22.938 5.488 1 97.88 217 LYS A N 1
ATOM 1820 C CA . LYS A 1 217 ? 1.001 -21.484 5.359 1 97.88 217 LYS A CA 1
ATOM 1821 C C . LYS A 1 217 ? 2.016 -20.781 6.246 1 97.88 217 LYS A C 1
ATOM 1823 O O . LYS A 1 217 ? 2.738 -19.891 5.785 1 97.88 217 LYS A O 1
ATOM 1828 N N . LYS A 1 218 ? 2.07 -21.172 7.473 1 98.31 218 LYS A N 1
ATOM 1829 C CA . LYS A 1 218 ? 2.951 -20.516 8.43 1 98.31 218 LYS A CA 1
ATOM 1830 C C . LYS A 1 218 ? 4.418 -20.672 8.031 1 98.31 218 LYS A C 1
ATOM 1832 O O . LYS A 1 218 ? 5.184 -19.719 8.039 1 98.31 218 LYS A O 1
ATOM 1837 N N . ALA A 1 219 ? 4.797 -21.875 7.652 1 98.56 219 ALA A N 1
ATOM 1838 C CA . ALA A 1 219 ? 6.168 -22.156 7.234 1 98.56 219 ALA A CA 1
ATOM 1839 C C . ALA A 1 219 ? 6.523 -21.375 5.973 1 98.56 219 ALA A C 1
ATOM 1841 O O . ALA A 1 219 ? 7.621 -20.828 5.867 1 98.56 219 ALA A O 1
ATOM 1842 N N . ALA A 1 220 ? 5.609 -21.328 5.066 1 98.69 220 ALA A N 1
ATOM 1843 C CA . ALA A 1 220 ? 5.828 -20.625 3.807 1 98.69 220 ALA A CA 1
ATOM 1844 C C . ALA A 1 220 ? 6.043 -19.141 4.043 1 98.69 220 ALA A C 1
ATOM 1846 O O . ALA A 1 220 ? 6.922 -18.531 3.434 1 98.69 220 ALA A O 1
ATOM 1847 N N . ARG A 1 221 ? 5.246 -18.578 4.941 1 98.75 221 ARG A N 1
ATOM 1848 C CA . ARG A 1 221 ? 5.363 -17.172 5.258 1 98.75 221 ARG A CA 1
ATOM 1849 C C . ARG A 1 221 ? 6.742 -16.844 5.828 1 98.75 221 ARG A C 1
ATOM 1851 O O . ARG A 1 221 ? 7.406 -15.906 5.371 1 98.75 221 ARG A O 1
ATOM 1858 N N . ILE A 1 222 ? 7.156 -17.609 6.77 1 98.81 222 ILE A N 1
ATOM 1859 C CA . ILE A 1 222 ? 8.445 -17.359 7.414 1 98.81 222 ILE A CA 1
ATOM 1860 C C . ILE A 1 222 ? 9.57 -17.531 6.395 1 98.81 222 ILE A C 1
ATOM 1862 O O . ILE A 1 222 ? 10.484 -16.703 6.328 1 98.81 222 ILE A O 1
ATOM 1866 N N . ALA A 1 223 ? 9.508 -18.578 5.582 1 98.62 223 ALA A N 1
ATOM 1867 C CA . ALA A 1 223 ? 10.539 -18.828 4.578 1 98.62 223 ALA A CA 1
ATOM 1868 C C . ALA A 1 223 ? 10.625 -17.688 3.572 1 98.62 223 ALA A C 1
ATOM 1870 O O . ALA A 1 223 ? 11.711 -17.172 3.303 1 98.62 223 ALA A O 1
ATOM 1871 N N . ALA A 1 224 ? 9.492 -17.281 3.07 1 98.88 224 ALA A N 1
ATOM 1872 C CA . ALA A 1 224 ? 9.445 -16.219 2.064 1 98.88 224 ALA A CA 1
ATOM 1873 C C . ALA A 1 224 ? 9.961 -14.898 2.633 1 98.88 224 ALA A C 1
ATOM 1875 O O . ALA A 1 224 ? 10.805 -14.234 2.018 1 98.88 224 ALA A O 1
ATOM 1876 N N . LEU A 1 225 ? 9.414 -14.531 3.807 1 98.94 225 LEU A N 1
ATOM 1877 C CA . LEU A 1 225 ? 9.797 -13.266 4.426 1 98.94 225 LEU A CA 1
ATOM 1878 C C . LEU A 1 225 ? 11.281 -13.258 4.758 1 98.94 225 LEU A C 1
ATOM 1880 O O . LEU A 1 225 ? 11.938 -12.211 4.664 1 98.94 225 LEU A O 1
ATOM 1884 N N . THR A 1 226 ? 11.82 -14.383 5.145 1 98.88 226 THR A N 1
ATOM 1885 C CA . THR A 1 226 ? 13.242 -14.492 5.449 1 98.88 226 THR A CA 1
ATOM 1886 C C . THR A 1 226 ? 14.078 -14.266 4.195 1 98.88 226 THR A C 1
ATOM 1888 O O . THR A 1 226 ? 15.047 -13.508 4.219 1 98.88 226 THR A O 1
ATOM 1891 N N . ILE A 1 227 ? 13.727 -14.906 3.119 1 98.81 227 ILE A N 1
ATOM 1892 C CA . ILE A 1 227 ? 14.445 -14.75 1.859 1 98.81 227 ILE A CA 1
ATOM 1893 C C . ILE A 1 227 ? 14.414 -13.289 1.424 1 98.81 227 ILE A C 1
ATOM 1895 O O . ILE A 1 227 ? 15.445 -12.727 1.038 1 98.81 227 ILE A O 1
ATOM 1899 N N . ILE A 1 228 ? 13.234 -12.68 1.538 1 98.94 228 ILE A N 1
ATOM 1900 C CA . ILE A 1 228 ? 13.078 -11.281 1.147 1 98.94 228 ILE A CA 1
ATOM 1901 C C . ILE A 1 228 ? 13.969 -10.398 2.02 1 98.94 228 ILE A C 1
ATOM 1903 O O . ILE A 1 228 ? 14.688 -9.539 1.511 1 98.94 228 ILE A O 1
ATOM 1907 N N . ALA A 1 229 ? 13.93 -10.617 3.309 1 98.88 229 ALA A N 1
ATOM 1908 C CA . ALA A 1 229 ? 14.734 -9.836 4.242 1 98.88 229 ALA A CA 1
ATOM 1909 C C . ALA A 1 229 ? 16.219 -9.969 3.926 1 98.88 229 ALA A C 1
ATOM 1911 O O . ALA A 1 229 ? 16.938 -8.969 3.859 1 98.88 229 ALA A O 1
ATOM 1912 N N . ASP A 1 230 ? 16.656 -11.203 3.738 1 98.81 230 ASP A N 1
ATOM 1913 C CA . ASP A 1 230 ? 18.062 -11.461 3.471 1 98.81 230 ASP A CA 1
ATOM 1914 C C . ASP A 1 230 ? 18.531 -10.742 2.207 1 98.81 230 ASP A C 1
ATOM 1916 O O . ASP A 1 230 ? 19.578 -10.102 2.201 1 98.81 230 ASP A O 1
ATOM 1920 N N . ARG A 1 231 ? 17.781 -10.82 1.191 1 98.5 231 ARG A N 1
ATOM 1921 C CA . ARG A 1 231 ? 18.172 -10.258 -0.099 1 98.5 231 ARG A CA 1
ATOM 1922 C C . ARG A 1 231 ? 18.156 -8.734 -0.065 1 98.5 231 ARG A C 1
ATOM 1924 O O . ARG A 1 231 ? 19.078 -8.086 -0.557 1 98.5 231 ARG A O 1
ATOM 1931 N N . LEU A 1 232 ? 17.094 -8.148 0.501 1 98.69 232 LEU A N 1
ATOM 1932 C CA . LEU A 1 232 ? 16.984 -6.699 0.574 1 98.69 232 LEU A CA 1
ATOM 1933 C C . LEU A 1 232 ? 18.062 -6.113 1.479 1 98.69 232 LEU A C 1
ATOM 1935 O O . LEU A 1 232 ? 18.625 -5.059 1.181 1 98.69 232 LEU A O 1
ATOM 1939 N N . GLU A 1 233 ? 18.281 -6.785 2.564 1 98.69 233 GLU A N 1
ATOM 1940 C CA . GLU A 1 233 ? 19.266 -6.301 3.516 1 98.69 233 GLU A CA 1
ATOM 1941 C C . GLU A 1 233 ? 20.672 -6.305 2.898 1 98.69 233 GLU A C 1
ATOM 1943 O O . GLU A 1 233 ? 21.453 -5.371 3.111 1 98.69 233 GLU A O 1
ATOM 1948 N N . ALA A 1 234 ? 20.984 -7.305 2.133 1 98 234 ALA A N 1
ATOM 1949 C CA . ALA A 1 234 ? 22.281 -7.426 1.489 1 98 234 ALA A CA 1
ATOM 1950 C C . ALA A 1 234 ? 22.5 -6.324 0.456 1 98 234 ALA A C 1
ATOM 1952 O O . ALA A 1 234 ? 23.625 -6.016 0.086 1 98 234 ALA A O 1
ATOM 1953 N N . ALA A 1 235 ? 21.422 -5.711 0.041 1 97.12 235 ALA A N 1
ATOM 1954 C CA . ALA A 1 235 ? 21.5 -4.773 -1.076 1 97.12 235 ALA A CA 1
ATOM 1955 C C . ALA A 1 235 ? 21.516 -3.33 -0.579 1 97.12 235 ALA A C 1
ATOM 1957 O O . ALA A 1 235 ? 21.5 -2.391 -1.378 1 97.12 235 ALA A O 1
ATOM 1958 N N . VAL A 1 236 ? 21.516 -3.119 0.711 1 97.75 236 VAL A N 1
ATOM 1959 C CA . VAL A 1 236 ? 21.453 -1.752 1.216 1 97.75 236 VAL A CA 1
ATOM 1960 C C . VAL A 1 236 ? 22.344 -1.607 2.447 1 97.75 236 VAL A C 1
ATOM 1962 O O . VAL A 1 236 ? 22.531 -2.566 3.201 1 97.75 236 VAL A O 1
ATOM 1965 N N . ASP A 1 237 ? 22.922 -0.432 2.65 1 96.81 237 ASP A N 1
ATOM 1966 C CA . ASP A 1 237 ? 23.703 -0.117 3.844 1 96.81 237 ASP A CA 1
ATOM 1967 C C . ASP A 1 237 ? 22.797 -0.018 5.074 1 96.81 237 ASP A C 1
ATOM 1969 O O . ASP A 1 237 ? 21.781 0.671 5.051 1 96.81 237 ASP A O 1
ATOM 1973 N N . MET A 1 238 ? 23.141 -0.674 6.125 1 97.25 238 MET A N 1
ATOM 1974 C CA . MET A 1 238 ? 22.344 -0.677 7.336 1 97.25 238 MET A CA 1
ATOM 1975 C C . MET A 1 238 ? 22.906 0.281 8.375 1 97.25 238 MET A C 1
ATOM 1977 O O . MET A 1 238 ? 22.609 0.16 9.57 1 97.25 238 MET A O 1
ATOM 1981 N N . LYS A 1 239 ? 23.766 1.229 7.934 1 95.38 239 LYS A N 1
ATOM 1982 C CA . LYS A 1 239 ? 24.188 2.379 8.727 1 95.38 239 LYS A CA 1
ATOM 1983 C C . LYS A 1 239 ? 23.422 3.635 8.32 1 95.38 239 LYS A C 1
ATOM 1985 O O . LYS A 1 239 ? 23.312 3.941 7.133 1 95.38 239 LYS A O 1
ATOM 1990 N N . PRO A 1 240 ? 22.828 4.27 9.305 1 93.25 240 PRO A N 1
ATOM 1991 C CA . PRO A 1 240 ? 22.078 5.473 8.945 1 93.25 240 PRO A CA 1
ATOM 1992 C C . PRO A 1 240 ? 22.969 6.578 8.383 1 93.25 240 PRO A C 1
ATOM 1994 O O . PRO A 1 240 ? 24.141 6.676 8.75 1 93.25 240 PRO A O 1
ATOM 1997 N N . PRO A 1 241 ? 22.453 7.34 7.488 1 90.19 241 PRO A N 1
ATOM 1998 C CA . PRO A 1 241 ? 23.266 8.445 6.957 1 90.19 241 PRO A CA 1
ATOM 1999 C C . PRO A 1 241 ? 23.578 9.5 8.016 1 90.19 241 PRO A C 1
ATOM 2001 O O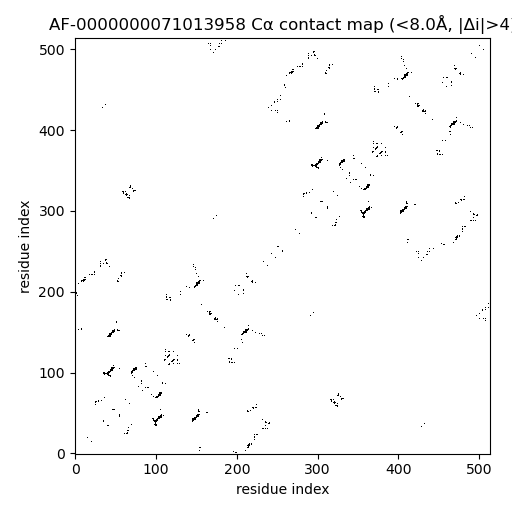 . PRO A 1 241 ? 22.938 9.547 9.062 1 90.19 241 PRO A O 1
ATOM 2004 N N . GLU A 1 242 ? 24.547 10.258 7.633 1 89.69 242 GLU A N 1
ATOM 2005 C CA . GLU A 1 242 ? 24.906 11.359 8.523 1 89.69 242 GLU A CA 1
ATOM 2006 C C . GLU A 1 242 ? 23.875 12.484 8.453 1 89.69 242 GLU A C 1
ATOM 2008 O O . GLU A 1 242 ? 23.188 12.648 7.441 1 89.69 242 GLU A O 1
ATOM 2013 N N . LEU A 1 243 ? 23.797 13.102 9.555 1 89 243 LEU A N 1
ATOM 2014 C CA . LEU A 1 243 ? 22.906 14.25 9.602 1 89 243 LEU A CA 1
ATOM 2015 C C . LEU A 1 243 ? 23.391 15.359 8.672 1 89 243 LEU A C 1
ATOM 2017 O O . LEU A 1 243 ? 24.562 15.734 8.711 1 89 243 LEU A O 1
ATOM 2021 N N . ASP A 1 244 ? 22.562 15.812 7.793 1 87.31 244 ASP A N 1
ATOM 2022 C CA . ASP A 1 244 ? 22.891 16.922 6.914 1 87.31 244 ASP A CA 1
ATOM 2023 C C . ASP A 1 244 ? 23.188 18.188 7.719 1 87.31 244 ASP A C 1
ATOM 2025 O O . ASP A 1 244 ? 22.328 18.672 8.469 1 87.31 244 ASP A O 1
ATOM 2029 N N . PRO A 1 245 ? 24.328 18.703 7.516 1 89.75 245 PRO A N 1
ATOM 2030 C CA . PRO A 1 245 ? 24.703 19.875 8.312 1 89.75 245 PRO A CA 1
ATOM 2031 C C . PRO A 1 245 ? 23.766 21.062 8.094 1 89.75 245 PRO A C 1
ATOM 2033 O O . PRO A 1 245 ? 23.516 21.844 9.016 1 89.75 245 PRO A O 1
ATOM 2036 N N . GLU A 1 246 ? 23.281 21.234 6.906 1 88.62 246 GLU A N 1
ATOM 2037 C CA . GLU A 1 246 ? 22.359 22.344 6.613 1 88.62 246 GLU A CA 1
ATOM 2038 C C . GLU A 1 246 ? 21.047 22.188 7.367 1 88.62 246 GLU A C 1
ATOM 2040 O O . GLU A 1 246 ? 20.516 23.156 7.902 1 88.62 246 GLU A O 1
ATOM 2045 N N . ILE A 1 247 ? 20.547 20.984 7.41 1 87.38 247 ILE A N 1
ATOM 2046 C CA . ILE A 1 247 ? 19.312 20.719 8.133 1 87.38 247 ILE A CA 1
ATOM 2047 C C . ILE A 1 247 ? 19.531 20.891 9.633 1 87.38 247 ILE A C 1
ATOM 2049 O O . ILE A 1 247 ? 18.672 21.438 10.328 1 87.38 247 ILE A O 1
ATOM 2053 N N . GLU A 1 248 ? 20.688 20.438 10.062 1 89.38 248 GLU A N 1
ATOM 2054 C CA . GLU A 1 248 ? 21.016 20.578 11.484 1 89.38 248 GLU A CA 1
ATOM 2055 C C . GLU A 1 248 ? 21.031 22.047 11.898 1 89.38 248 GLU A C 1
ATOM 2057 O O . GLU A 1 248 ? 20.484 22.406 12.938 1 89.38 248 GLU A O 1
ATOM 2062 N N . LYS A 1 249 ? 21.641 22.891 11.109 1 90.38 249 LYS A N 1
ATOM 2063 C CA . LYS A 1 249 ? 21.719 24.328 11.398 1 90.38 249 LYS A CA 1
ATOM 2064 C C . LYS A 1 249 ? 20.344 24.953 11.469 1 90.38 249 LYS A C 1
ATOM 2066 O O . LYS A 1 249 ? 20.031 25.703 12.406 1 90.38 249 LYS A O 1
ATOM 2071 N N . ILE A 1 250 ? 19.516 24.641 10.508 1 89 250 ILE A N 1
ATOM 2072 C CA . ILE A 1 250 ? 18.172 25.172 10.438 1 89 250 ILE A CA 1
ATOM 2073 C C . ILE A 1 250 ? 17.359 24.719 11.648 1 89 250 ILE A C 1
ATOM 2075 O O . ILE A 1 250 ? 16.672 25.516 12.289 1 89 250 ILE A O 1
ATOM 2079 N N . ALA A 1 251 ? 17.516 23.469 11.945 1 89.19 251 ALA A N 1
ATOM 2080 C CA . ALA A 1 251 ? 16.781 22.859 13.055 1 89.19 251 ALA A CA 1
ATOM 2081 C C . ALA A 1 251 ? 17.203 23.469 14.391 1 89.19 251 ALA A C 1
ATOM 2083 O O . ALA A 1 251 ? 16.344 23.828 15.203 1 89.19 251 ALA A O 1
ATOM 2084 N N . ARG A 1 252 ? 18.406 23.578 14.586 1 88.5 252 ARG A N 1
ATOM 2085 C CA . ARG A 1 252 ? 18.906 24.109 15.844 1 88.5 252 ARG A CA 1
ATOM 2086 C C . ARG A 1 252 ? 18.469 25.562 16.031 1 88.5 252 ARG A C 1
ATOM 2088 O O . ARG A 1 252 ? 18.109 25.969 17.141 1 88.5 252 ARG A O 1
ATOM 2095 N N . LYS A 1 253 ? 18.5 26.312 15.023 1 88.69 253 LYS A N 1
ATOM 2096 C CA . LYS A 1 253 ? 18.047 27.703 15.086 1 88.69 253 LYS A CA 1
ATOM 2097 C C . LYS A 1 253 ? 16.547 27.766 15.406 1 88.69 253 LYS A C 1
ATOM 2099 O O . LYS A 1 253 ? 16.125 28.531 16.266 1 88.69 253 LYS A O 1
ATOM 2104 N N . ALA A 1 254 ? 15.797 26.969 14.727 1 87.56 254 ALA A N 1
ATOM 2105 C CA . ALA A 1 254 ? 14.344 27 14.867 1 87.56 254 ALA A CA 1
ATOM 2106 C C . ALA A 1 254 ? 13.914 26.484 16.234 1 87.56 254 ALA A C 1
ATOM 2108 O O . ALA A 1 254 ? 12.953 27 16.828 1 87.56 254 ALA A O 1
ATOM 2109 N N . LEU A 1 255 ? 14.688 25.484 16.766 1 89.19 255 LEU A N 1
ATOM 2110 C CA . LEU A 1 255 ? 14.297 24.828 18 1 89.19 255 LEU A CA 1
ATOM 2111 C C . LEU A 1 255 ? 14.992 25.469 19.203 1 89.19 255 LEU A C 1
ATOM 2113 O O . LEU A 1 255 ? 14.742 25.078 20.344 1 89.19 255 LEU A O 1
ATOM 2117 N N . GLY A 1 256 ? 15.766 26.422 18.906 1 84.62 256 GLY A N 1
ATOM 2118 C CA . GLY A 1 256 ? 16.5 27.078 19.969 1 84.62 256 GLY A CA 1
ATOM 2119 C C . GLY A 1 256 ? 17.531 26.203 20.641 1 84.62 256 GLY A C 1
ATOM 2120 O O . GLY A 1 256 ? 17.656 26.188 21.875 1 84.62 256 GLY A O 1
ATOM 2121 N N . LEU A 1 257 ? 18.188 25.391 19.875 1 79.44 257 LEU A N 1
ATOM 2122 C CA . LEU A 1 257 ? 19.219 24.5 20.375 1 79.44 257 LEU A CA 1
ATOM 2123 C C . LEU A 1 257 ? 20.609 25.062 20.109 1 79.44 257 LEU A C 1
ATOM 2125 O O . LEU A 1 257 ? 20.812 25.766 19.109 1 79.44 257 LEU A O 1
ATOM 2129 N N . MET B 1 1 ? -21.062 22.406 14.234 1 58.19 1 MET B N 1
ATOM 2130 C CA . MET B 1 1 ? -20.219 23.141 15.18 1 58.19 1 MET B CA 1
ATOM 2131 C C . MET B 1 1 ? -18.812 23.344 14.617 1 58.19 1 MET B C 1
ATOM 2133 O O . MET B 1 1 ? -18.281 22.484 13.914 1 58.19 1 MET B O 1
ATOM 2137 N N . THR B 1 2 ? -18.297 24.641 14.633 1 82.44 2 THR B N 1
ATOM 2138 C CA . THR B 1 2 ? -17.016 25.047 14.055 1 82.44 2 THR B CA 1
ATOM 2139 C C . THR B 1 2 ? -15.859 24.406 14.812 1 82.44 2 THR B C 1
ATOM 2141 O O . THR B 1 2 ? -15.82 24.438 16.047 1 82.44 2 THR B O 1
ATOM 2144 N N . ILE B 1 3 ? -15.062 23.656 14.211 1 94.56 3 ILE B N 1
ATOM 2145 C CA . ILE B 1 3 ? -13.898 23.016 14.805 1 94.56 3 ILE B CA 1
ATOM 2146 C C . ILE B 1 3 ? -12.906 24.078 15.281 1 94.56 3 ILE B C 1
ATOM 2148 O O . ILE B 1 3 ? -12.477 24.922 14.508 1 94.56 3 ILE B O 1
ATOM 2152 N N . ASN B 1 4 ? -12.703 24.125 16.578 1 96.12 4 ASN B N 1
ATOM 2153 C CA . ASN B 1 4 ? -11.641 24.938 17.188 1 96.12 4 ASN B CA 1
ATOM 2154 C C . ASN B 1 4 ? -10.484 24.062 17.672 1 96.12 4 ASN B C 1
ATOM 2156 O O . ASN B 1 4 ? -10.633 23.297 18.625 1 96.12 4 ASN B O 1
ATOM 2160 N N . LEU B 1 5 ? -9.406 24.234 17.094 1 96.75 5 LEU B N 1
ATOM 2161 C CA . LEU B 1 5 ? -8.281 23.344 17.328 1 96.75 5 LEU B CA 1
ATOM 2162 C C . LEU B 1 5 ? -7.816 23.438 18.781 1 96.75 5 LEU B C 1
ATOM 2164 O O . LEU B 1 5 ? -7.254 22.484 19.328 1 96.75 5 LEU B O 1
ATOM 2168 N N . SER B 1 6 ? -8.07 24.594 19.438 1 95.81 6 SER B N 1
ATOM 2169 C CA . SER B 1 6 ? -7.676 24.766 20.828 1 95.81 6 SER B CA 1
ATOM 2170 C C . SER B 1 6 ? -8.406 23.781 21.734 1 95.81 6 SER B C 1
ATOM 2172 O O . SER B 1 6 ? -7.973 23.516 22.859 1 95.81 6 SER B O 1
ATOM 2174 N N . ASP B 1 7 ? -9.508 23.25 21.234 1 96.44 7 ASP B N 1
ATOM 2175 C CA . ASP B 1 7 ? -10.273 22.266 22 1 96.44 7 ASP B CA 1
ATOM 2176 C C . ASP B 1 7 ? -9.609 20.891 21.953 1 96.44 7 ASP B C 1
ATOM 2178 O O . ASP B 1 7 ? -10.023 19.969 22.641 1 96.44 7 ASP B O 1
ATOM 2182 N N . PHE B 1 8 ? -8.602 20.703 21.172 1 97.5 8 PHE B N 1
ATOM 2183 C CA . PHE B 1 8 ? -7.934 19.422 20.953 1 97.5 8 PHE B CA 1
ATOM 2184 C C . PHE B 1 8 ? -6.48 19.484 21.406 1 97.5 8 PHE B C 1
ATOM 2186 O O . PHE B 1 8 ? -5.582 19.031 20.688 1 97.5 8 PHE B O 1
ATOM 2193 N N . GLU B 1 9 ? -6.289 20.016 22.594 1 97.25 9 GLU B N 1
ATOM 2194 C CA . GLU B 1 9 ? -4.926 20.203 23.094 1 97.25 9 GLU B CA 1
ATOM 2195 C C . GLU B 1 9 ? -4.766 19.594 24.484 1 97.25 9 GLU B C 1
ATOM 2197 O O . GLU B 1 9 ? -3.83 19.938 25.203 1 97.25 9 GLU B O 1
ATOM 2202 N N . ASP B 1 10 ? -5.617 18.719 24.875 1 94.25 10 ASP B N 1
ATOM 2203 C CA . ASP B 1 10 ? -5.586 18.109 26.203 1 94.25 10 ASP B CA 1
ATOM 2204 C C . ASP B 1 10 ? -4.359 17.219 26.359 1 94.25 10 ASP B C 1
ATOM 2206 O O . ASP B 1 10 ? -3.688 17.266 27.406 1 94.25 10 ASP B O 1
ATOM 2210 N N . GLY B 1 11 ? -4.133 16.438 25.422 1 95.38 11 GLY B N 1
ATOM 2211 C CA . GLY B 1 11 ? -2.971 15.562 25.438 1 95.38 11 GLY B CA 1
ATOM 2212 C C . GLY B 1 11 ? -3.102 14.422 26.438 1 95.38 11 GLY B C 1
ATOM 2213 O O . GLY B 1 11 ? -2.1 13.914 26.922 1 95.38 11 GLY B O 1
ATOM 2214 N N . LYS B 1 12 ? -4.34 14.094 26.734 1 95 12 LYS B N 1
ATOM 2215 C CA . LYS B 1 12 ? -4.574 13.039 27.719 1 95 12 LYS B CA 1
ATOM 2216 C C . LYS B 1 12 ? -4.016 11.703 27.234 1 95 12 LYS B C 1
ATOM 2218 O O . LYS B 1 12 ? -4.164 11.359 26.062 1 95 12 LYS B O 1
ATOM 2223 N N . LYS B 1 13 ? -3.406 11.047 28.188 1 95.12 13 LYS B N 1
ATOM 2224 C CA . LYS B 1 13 ? -2.867 9.719 27.891 1 95.12 13 LYS B CA 1
ATOM 2225 C C . LYS B 1 13 ? -3.986 8.711 27.641 1 95.12 13 LYS B C 1
ATOM 2227 O O . LYS B 1 13 ? -5.07 8.828 28.219 1 95.12 13 LYS B O 1
ATOM 2232 N N . TYR B 1 14 ? -3.684 7.809 26.859 1 95.94 14 TYR B N 1
ATOM 2233 C CA . TYR B 1 14 ? -4.648 6.742 26.625 1 95.94 14 TYR B CA 1
ATOM 2234 C C . TYR B 1 14 ? -4.801 5.859 27.859 1 95.94 14 TYR B C 1
ATOM 2236 O O . TYR B 1 14 ? -3.814 5.312 28.359 1 95.94 14 TYR B O 1
ATOM 2244 N N . ASP B 1 15 ? -5.902 5.598 28.422 1 93.88 15 ASP B N 1
ATOM 2245 C CA . ASP B 1 15 ? -6.133 4.906 29.703 1 93.88 15 ASP B CA 1
ATOM 2246 C C . ASP B 1 15 ? -6.457 3.432 29.469 1 93.88 15 ASP B C 1
ATOM 2248 O O . ASP B 1 15 ? -6.324 2.615 30.375 1 93.88 15 ASP B O 1
ATOM 2252 N N . GLY B 1 16 ? -6.645 2.955 28.281 1 94.75 16 GLY B N 1
ATOM 2253 C CA . GLY B 1 16 ? -6.973 1.564 28.016 1 94.75 16 GLY B CA 1
ATOM 2254 C C . GLY B 1 16 ? -5.762 0.722 27.672 1 94.75 16 GLY B C 1
ATOM 2255 O O . GLY B 1 16 ? -4.621 1.155 27.859 1 94.75 16 GLY B O 1
ATOM 2256 N N . ASP B 1 17 ? -5.91 -0.504 27.453 1 97.25 17 ASP B N 1
ATOM 2257 C CA . ASP B 1 17 ? -4.859 -1.383 26.938 1 97.25 17 ASP B CA 1
ATOM 2258 C C . ASP B 1 17 ? -4.598 -1.129 25.453 1 97.25 17 ASP B C 1
ATOM 2260 O O . ASP B 1 17 ? -5.246 -1.723 24.594 1 97.25 17 ASP B O 1
ATOM 2264 N N . TYR B 1 18 ? -3.668 -0.292 25.188 1 97.56 18 TYR B N 1
ATOM 2265 C CA . TYR B 1 18 ? -3.389 0.17 23.828 1 97.56 18 TYR B CA 1
ATOM 2266 C C . TYR B 1 18 ? -3.195 -1.007 22.875 1 97.56 18 TYR B C 1
ATOM 2268 O O . TYR B 1 18 ? -3.773 -1.036 21.797 1 97.56 18 TYR B O 1
ATOM 2276 N N . SER B 1 19 ? -2.357 -1.944 23.312 1 96.69 19 SER B N 1
ATOM 2277 C CA . SER B 1 19 ? -2.025 -3.07 22.453 1 96.69 19 SER B CA 1
ATOM 2278 C C . SER B 1 19 ? -3.27 -3.869 22.078 1 96.69 19 SER B C 1
ATOM 2280 O O . SER B 1 19 ? -3.523 -4.125 20.906 1 96.69 19 SER B O 1
ATOM 2282 N N . ASP B 1 20 ? -4.047 -4.188 23 1 97.5 20 ASP B N 1
ATOM 2283 C CA . ASP B 1 20 ? -5.254 -4.969 22.766 1 97.5 20 ASP B CA 1
ATOM 2284 C C . ASP B 1 20 ? -6.266 -4.184 21.938 1 97.5 20 ASP B C 1
ATOM 2286 O O . ASP B 1 20 ? -6.883 -4.734 21.016 1 97.5 20 ASP B O 1
ATOM 2290 N N . ASP B 1 21 ? -6.465 -2.914 22.312 1 98.25 21 ASP B N 1
ATOM 2291 C CA . ASP B 1 21 ? -7.434 -2.08 21.594 1 98.25 21 ASP B CA 1
ATOM 2292 C C . ASP B 1 21 ? -7.012 -1.872 20.141 1 98.25 21 ASP B C 1
ATOM 2294 O O . ASP B 1 21 ? -7.855 -1.87 19.25 1 98.25 21 ASP B O 1
ATOM 2298 N N . LEU B 1 22 ? -5.734 -1.739 19.969 1 98.31 22 LEU B N 1
ATOM 2299 C CA . LEU B 1 22 ? -5.223 -1.582 18.609 1 98.31 22 LEU B CA 1
ATOM 2300 C C . LEU B 1 22 ? -5.477 -2.84 17.797 1 98.31 22 LEU B C 1
ATOM 2302 O O . LEU B 1 22 ? -5.938 -2.756 16.641 1 98.31 22 LEU B O 1
ATOM 2306 N N . ILE B 1 23 ? -5.195 -3.973 18.344 1 97.69 23 ILE B N 1
ATOM 2307 C CA . ILE B 1 23 ? -5.41 -5.242 17.656 1 97.69 23 ILE B CA 1
ATOM 2308 C C . ILE B 1 23 ? -6.883 -5.391 17.297 1 97.69 23 ILE B C 1
ATOM 2310 O O . ILE B 1 23 ? -7.219 -5.766 16.172 1 97.69 23 ILE B O 1
ATOM 2314 N N . ALA B 1 24 ? -7.758 -5.07 18.219 1 98.38 24 ALA B N 1
ATOM 2315 C CA . ALA B 1 24 ? -9.195 -5.164 18 1 98.38 24 ALA B CA 1
ATOM 2316 C C . ALA B 1 24 ? -9.633 -4.23 16.875 1 98.38 24 ALA B C 1
ATOM 2318 O O . ALA B 1 24 ? -10.414 -4.617 16 1 98.38 24 ALA B O 1
ATOM 2319 N N . LEU B 1 25 ? -9.141 -3.035 16.875 1 98.56 25 LEU B N 1
ATOM 2320 C CA . LEU B 1 25 ? -9.492 -2.047 15.859 1 98.56 25 LEU B CA 1
ATOM 2321 C C . LEU B 1 25 ? -8.953 -2.459 14.492 1 98.56 25 LEU B C 1
ATOM 2323 O O . LEU B 1 25 ? -9.648 -2.316 13.484 1 98.56 25 LEU B O 1
ATOM 2327 N N . GLN B 1 26 ? -7.77 -2.982 14.492 1 98.62 26 GLN B N 1
ATOM 2328 C CA . GLN B 1 26 ? -7.176 -3.42 13.234 1 98.62 26 GLN B CA 1
ATOM 2329 C C . GLN B 1 26 ? -7.93 -4.609 12.648 1 98.62 26 GLN B C 1
ATOM 2331 O O . GLN B 1 26 ? -8.117 -4.699 11.438 1 98.62 26 GLN B O 1
ATOM 2336 N N . THR B 1 27 ? -8.367 -5.469 13.469 1 98.31 27 THR B N 1
ATOM 2337 C CA . THR B 1 27 ? -9.195 -6.59 13.031 1 98.31 27 THR B CA 1
ATOM 2338 C C . THR B 1 27 ? -10.516 -6.094 12.453 1 98.31 27 THR B C 1
ATOM 2340 O O . THR B 1 27 ? -10.93 -6.535 11.375 1 98.31 27 THR B O 1
ATOM 2343 N N . ARG B 1 28 ? -11.133 -5.152 13.188 1 98.62 28 ARG B N 1
ATOM 2344 C CA . ARG B 1 28 ? -12.375 -4.539 12.727 1 98.62 28 ARG B CA 1
ATOM 2345 C C . ARG B 1 28 ? -12.18 -3.85 11.383 1 98.62 28 ARG B C 1
ATOM 2347 O O . ARG B 1 28 ? -12.961 -4.062 10.453 1 98.62 28 ARG B O 1
ATOM 2354 N N . LEU B 1 29 ? -11.117 -3.133 11.242 1 98.81 29 LEU B N 1
ATOM 2355 C CA . LEU B 1 29 ? -10.82 -2.387 10.023 1 98.81 29 LEU B CA 1
ATOM 2356 C C . LEU B 1 29 ? -10.539 -3.332 8.859 1 98.81 29 LEU B C 1
ATOM 2358 O O . LEU B 1 29 ? -10.922 -3.059 7.723 1 98.81 29 LEU B O 1
ATOM 2362 N N . ALA B 1 30 ? -9.867 -4.418 9.117 1 98.31 30 ALA B N 1
ATOM 2363 C CA . ALA B 1 30 ? -9.602 -5.414 8.078 1 98.31 30 ALA B CA 1
ATOM 2364 C C . ALA B 1 30 ? -10.906 -6.008 7.551 1 98.31 30 ALA B C 1
ATOM 2366 O O . ALA B 1 30 ? -11.07 -6.18 6.34 1 98.31 30 ALA B O 1
ATOM 2367 N N . HIS B 1 31 ? -11.742 -6.297 8.477 1 98.12 31 HIS B N 1
ATOM 2368 C CA . HIS B 1 31 ? -13.047 -6.82 8.086 1 98.12 31 HIS B CA 1
ATOM 2369 C C . HIS B 1 31 ? -13.828 -5.801 7.258 1 98.12 31 HIS B C 1
ATOM 2371 O O . HIS B 1 31 ? -14.469 -6.16 6.266 1 98.12 31 HIS B O 1
ATOM 2377 N N . ILE B 1 32 ? -13.789 -4.59 7.641 1 98.69 32 ILE B N 1
ATOM 2378 C CA . ILE B 1 32 ? -14.453 -3.504 6.93 1 98.69 32 ILE B CA 1
ATOM 2379 C C . ILE B 1 32 ? -13.883 -3.389 5.516 1 98.69 32 ILE B C 1
ATOM 2381 O O . ILE B 1 32 ? -14.625 -3.199 4.555 1 98.69 32 ILE B O 1
ATOM 2385 N N . GLN B 1 33 ? -12.578 -3.502 5.383 1 98.5 33 GLN B N 1
ATOM 2386 C CA . GLN B 1 33 ? -11.992 -3.439 4.051 1 98.5 33 GLN B CA 1
ATOM 2387 C C . GLN B 1 33 ? -12.523 -4.562 3.16 1 98.5 33 GLN B C 1
ATOM 2389 O O . GLN B 1 33 ? -12.836 -4.336 1.99 1 98.5 33 GLN B O 1
ATOM 2394 N N . VAL B 1 34 ? -12.586 -5.758 3.678 1 98 34 VAL B N 1
ATOM 2395 C CA . VAL B 1 34 ? -13.102 -6.883 2.902 1 98 34 VAL B CA 1
ATOM 2396 C C . VAL B 1 34 ? -14.531 -6.586 2.445 1 98 34 VAL B C 1
ATOM 2398 O O . VAL B 1 34 ? -14.891 -6.859 1.3 1 98 34 VAL B O 1
ATOM 2401 N N . ALA B 1 35 ? -15.312 -6.008 3.312 1 98.31 35 ALA B N 1
ATOM 2402 C CA . ALA B 1 35 ? -16.672 -5.633 2.939 1 98.31 35 ALA B CA 1
ATOM 2403 C C . ALA B 1 35 ? -16.672 -4.641 1.778 1 98.31 35 ALA B C 1
ATOM 2405 O O . ALA B 1 35 ? -17.484 -4.758 0.853 1 98.31 35 ALA B O 1
ATOM 2406 N N . HIS B 1 36 ? -15.789 -3.68 1.836 1 98.44 36 HIS B N 1
ATOM 2407 C CA . HIS B 1 36 ? -15.688 -2.721 0.742 1 98.44 36 HIS B CA 1
ATOM 2408 C C . HIS B 1 36 ? -15.273 -3.404 -0.556 1 98.44 36 HIS B C 1
ATOM 2410 O O . HIS B 1 36 ? -15.75 -3.047 -1.633 1 98.44 36 HIS B O 1
ATOM 2416 N N . ILE B 1 37 ? -14.375 -4.367 -0.471 1 97.5 37 ILE B N 1
ATOM 2417 C CA . ILE B 1 37 ? -13.914 -5.113 -1.638 1 97.5 37 ILE B CA 1
ATOM 2418 C C . ILE B 1 37 ? -15.078 -5.875 -2.258 1 97.5 37 ILE B C 1
ATOM 2420 O O . ILE B 1 37 ? -15.375 -5.719 -3.445 1 97.5 37 ILE B O 1
ATOM 2424 N N . VAL B 1 38 ? -15.82 -6.617 -1.427 1 96.38 38 VAL B N 1
ATOM 2425 C CA . VAL B 1 38 ? -16.797 -7.566 -1.946 1 96.38 38 VAL B CA 1
ATOM 2426 C C . VAL B 1 38 ? -18.031 -6.82 -2.438 1 96.38 38 VAL B C 1
ATOM 2428 O O . VAL B 1 38 ? -18.688 -7.25 -3.391 1 96.38 38 VAL B O 1
ATOM 2431 N N . HIS B 1 39 ? -18.281 -5.691 -1.85 1 97.25 39 HIS B N 1
ATOM 2432 C CA . HIS B 1 39 ? -19.453 -4.922 -2.256 1 97.25 39 HIS B CA 1
ATOM 2433 C C . HIS B 1 39 ? -19.078 -3.812 -3.229 1 97.25 39 HIS B C 1
ATOM 2435 O O . HIS B 1 39 ? -19.922 -2.99 -3.598 1 97.25 39 HIS B O 1
ATOM 2441 N N . LYS B 1 40 ? -17.828 -3.734 -3.617 1 96.56 40 LYS B N 1
ATOM 2442 C CA . LYS B 1 40 ? -17.297 -2.811 -4.617 1 96.56 40 LYS B CA 1
ATOM 2443 C C . LYS B 1 40 ? -17.578 -1.361 -4.223 1 96.56 40 LYS B C 1
ATOM 2445 O O . LYS B 1 40 ? -18.078 -0.576 -5.035 1 96.56 40 LYS B O 1
ATOM 2450 N N . LYS B 1 41 ? -17.312 -1.071 -2.977 1 97.94 41 LYS B N 1
ATOM 2451 C CA . LYS B 1 41 ? -17.453 0.297 -2.488 1 97.94 41 LYS B CA 1
ATOM 2452 C C . LYS B 1 41 ? -16.094 0.983 -2.365 1 97.94 41 LYS B C 1
ATOM 2454 O O . LYS B 1 41 ? -15.141 0.388 -1.87 1 97.94 41 LYS B O 1
ATOM 2459 N N . ARG B 1 42 ? -15.969 2.109 -2.877 1 98.19 42 ARG B N 1
ATOM 2460 C CA . ARG B 1 42 ? -14.711 2.846 -2.754 1 98.19 42 ARG B CA 1
ATOM 2461 C C . ARG B 1 42 ? -14.805 3.9 -1.657 1 98.19 42 ARG B C 1
ATOM 2463 O O . ARG B 1 42 ? -15.898 4.332 -1.292 1 98.19 42 ARG B O 1
ATOM 2470 N N . ALA B 1 43 ? -13.727 4.305 -1.12 1 98.75 43 ALA B N 1
ATOM 2471 C CA . ALA B 1 43 ? -13.664 5.32 -0.072 1 98.75 43 ALA B CA 1
ATOM 2472 C C . ALA B 1 43 ? -12.367 6.121 -0.164 1 98.75 43 ALA B C 1
ATOM 2474 O O . ALA B 1 43 ? -11.398 5.68 -0.787 1 98.75 43 ALA B O 1
ATOM 2475 N N . LEU B 1 44 ? -12.406 7.324 0.339 1 98.88 44 LEU B N 1
ATOM 2476 C CA . LEU B 1 44 ? -11.273 8.227 0.477 1 98.88 44 LEU B CA 1
ATOM 2477 C C . LEU B 1 44 ? -11.055 8.609 1.937 1 98.88 44 LEU B C 1
ATOM 2479 O O . LEU B 1 44 ? -12 9.016 2.623 1 98.88 44 LEU B O 1
ATOM 2483 N N . ILE B 1 45 ? -9.867 8.406 2.406 1 98.94 45 ILE B N 1
ATOM 2484 C CA . ILE B 1 45 ? -9.469 8.891 3.723 1 98.94 45 ILE B CA 1
ATOM 2485 C C . ILE B 1 45 ? -8.414 9.992 3.568 1 98.94 45 ILE B C 1
ATOM 2487 O O . ILE B 1 45 ? -7.352 9.766 2.986 1 98.94 45 ILE B O 1
ATOM 2491 N N . VAL B 1 46 ? -8.711 11.117 4.062 1 98.88 46 VAL B N 1
ATOM 2492 C CA . VAL B 1 46 ? -7.875 12.297 3.877 1 98.88 46 VAL B CA 1
ATOM 2493 C C . VAL B 1 46 ? -7.277 12.719 5.219 1 98.88 46 VAL B C 1
ATOM 2495 O O . VAL B 1 46 ? -8.008 12.977 6.176 1 98.88 46 VAL B O 1
ATOM 2498 N N . PHE B 1 47 ? -5.957 12.797 5.285 1 98.88 47 PHE B N 1
ATOM 2499 C CA . PHE B 1 47 ? -5.27 13.273 6.477 1 98.88 47 PHE B CA 1
ATOM 2500 C C . PHE B 1 47 ? -4.672 14.656 6.238 1 98.88 47 PHE B C 1
ATOM 2502 O O . PHE B 1 47 ? -3.986 14.875 5.238 1 98.88 47 PHE B O 1
ATOM 2509 N N . GLU B 1 48 ? -5 15.539 7.031 1 98.75 48 GLU B N 1
ATOM 2510 C CA . GLU B 1 48 ? -4.289 16.797 7.211 1 98.75 48 GLU B CA 1
ATOM 2511 C C . GLU B 1 48 ? -3.787 16.953 8.641 1 98.75 48 GLU B C 1
ATOM 2513 O O . GLU B 1 48 ? -4.238 16.25 9.547 1 98.75 48 GLU B O 1
ATOM 2518 N N . GLY B 1 49 ? -2.904 17.781 8.883 1 98.06 49 GLY B N 1
ATOM 2519 C CA . GLY B 1 49 ? -2.326 18.016 10.195 1 98.06 49 GLY B CA 1
ATOM 2520 C C . GLY B 1 49 ? -0.935 18.609 10.133 1 98.06 49 GLY B C 1
ATOM 2521 O O . GLY B 1 49 ? -0.357 18.75 9.055 1 98.06 49 GLY B O 1
ATOM 2522 N N . TRP B 1 50 ? -0.425 18.969 11.281 1 97.06 50 TRP B N 1
ATOM 2523 C CA . TRP B 1 50 ? 0.906 19.562 11.375 1 97.06 50 TRP B CA 1
ATOM 2524 C C . TRP B 1 50 ? 1.979 18.547 10.984 1 97.06 50 TRP B C 1
ATOM 2526 O O . TRP B 1 50 ? 1.767 17.328 11.086 1 97.06 50 TRP B O 1
ATOM 2536 N N . ASP B 1 51 ? 3.072 19.125 10.438 1 94.94 51 ASP B N 1
ATOM 2537 C CA . ASP B 1 51 ? 4.23 18.234 10.312 1 94.94 51 ASP B CA 1
ATOM 2538 C C . ASP B 1 51 ? 4.609 17.625 11.656 1 94.94 51 ASP B C 1
ATOM 2540 O O . ASP B 1 51 ? 4.598 18.312 12.68 1 94.94 51 ASP B O 1
ATOM 2544 N N . SER B 1 52 ? 4.836 16.25 11.633 1 95.81 52 SER B N 1
ATOM 2545 C CA . SER B 1 52 ? 5.234 15.484 12.805 1 95.81 52 SER B CA 1
ATOM 2546 C C . SER B 1 52 ? 4.047 15.242 13.734 1 95.81 52 SER B C 1
ATOM 2548 O O . SER B 1 52 ? 4.227 14.805 14.875 1 95.81 52 SER B O 1
ATO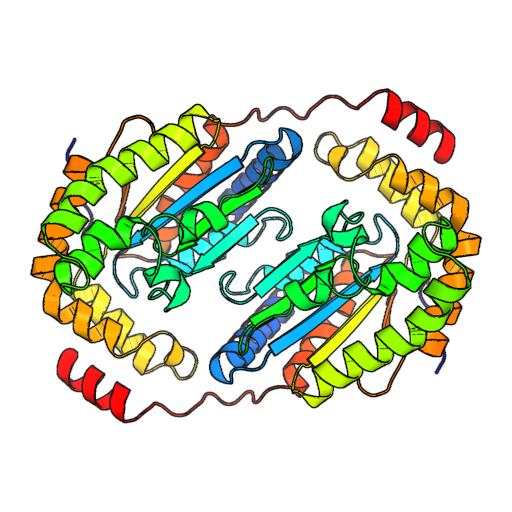M 2550 N N . ALA B 1 53 ? 2.812 15.508 13.258 1 97.69 53 ALA B N 1
ATOM 2551 C CA . ALA B 1 53 ? 1.642 15.383 14.117 1 97.69 53 ALA B CA 1
ATOM 2552 C C . ALA B 1 53 ? 1.271 13.922 14.336 1 97.69 53 ALA B C 1
ATOM 2554 O O . ALA B 1 53 ? 0.492 13.594 15.234 1 97.69 53 ALA B O 1
ATOM 2555 N N . GLY B 1 54 ? 1.819 13.055 13.523 1 97.62 54 GLY B N 1
ATOM 2556 C CA . GLY B 1 54 ? 1.556 11.641 13.734 1 97.62 54 GLY B CA 1
ATOM 2557 C C . GLY B 1 54 ? 0.691 11.023 12.648 1 97.62 54 GLY B C 1
ATOM 2558 O O . GLY B 1 54 ? 0.237 9.891 12.781 1 97.62 54 GLY B O 1
ATOM 2559 N N . LYS B 1 55 ? 0.462 11.75 11.547 1 98.25 55 LYS B N 1
ATOM 2560 C CA . LYS B 1 55 ? -0.336 11.242 10.438 1 98.25 55 LYS B CA 1
ATOM 2561 C C . LYS B 1 55 ? 0.218 9.922 9.922 1 98.25 55 LYS B C 1
ATOM 2563 O O . LYS B 1 55 ? -0.521 8.938 9.789 1 98.25 55 LYS B O 1
ATOM 2568 N N . GLY B 1 56 ? 1.511 9.844 9.727 1 97.31 56 GLY B N 1
ATOM 2569 C CA . GLY B 1 56 ? 2.143 8.641 9.219 1 97.31 56 GLY B CA 1
ATOM 2570 C C . GLY B 1 56 ? 1.954 7.438 10.125 1 97.31 56 GLY B C 1
ATOM 2571 O O . GLY B 1 56 ? 1.704 6.328 9.648 1 97.31 56 GLY B O 1
ATOM 2572 N N . GLY B 1 57 ? 2.096 7.641 11.43 1 97.81 57 GLY B N 1
ATOM 2573 C CA . GLY B 1 57 ? 1.881 6.562 12.383 1 97.81 57 GLY B CA 1
ATOM 2574 C C . GLY B 1 57 ? 0.467 6.012 12.352 1 97.81 57 GLY B C 1
ATOM 2575 O O . GLY B 1 57 ? 0.264 4.801 12.453 1 97.81 57 GLY B O 1
ATOM 2576 N N . ILE B 1 58 ? -0.455 6.922 12.227 1 98.75 58 ILE B N 1
ATOM 2577 C CA . ILE B 1 58 ? -1.854 6.516 12.148 1 98.75 58 ILE B CA 1
ATOM 2578 C C . ILE B 1 58 ? -2.088 5.699 10.883 1 98.75 58 ILE B C 1
ATOM 2580 O O . ILE B 1 58 ? -2.711 4.637 10.922 1 98.75 58 ILE B O 1
ATOM 2584 N N . ILE B 1 59 ? -1.564 6.156 9.781 1 98.81 59 ILE B N 1
ATOM 2585 C CA . ILE B 1 59 ? -1.768 5.512 8.492 1 98.81 59 ILE B CA 1
ATOM 2586 C C . ILE B 1 59 ? -1.127 4.125 8.5 1 98.81 59 ILE B C 1
ATOM 2588 O O . ILE B 1 59 ? -1.709 3.162 7.996 1 98.81 59 ILE B O 1
ATOM 2592 N N . GLN B 1 60 ? 0.044 4.031 9.078 1 98.38 60 GLN B N 1
ATOM 2593 C CA . GLN B 1 60 ? 0.724 2.742 9.18 1 98.38 60 GLN B CA 1
ATOM 2594 C C . GLN B 1 60 ? -0.112 1.738 9.969 1 98.38 60 GLN B C 1
ATOM 2596 O O . GLN B 1 60 ? -0.242 0.58 9.57 1 98.38 60 GLN B O 1
ATOM 2601 N N . ARG B 1 61 ? -0.682 2.156 11.07 1 98.56 61 ARG B N 1
ATOM 2602 C CA . ARG B 1 61 ? -1.517 1.265 11.875 1 98.56 61 ARG B CA 1
ATOM 2603 C C . ARG B 1 61 ? -2.83 0.959 11.156 1 98.56 61 ARG B C 1
ATOM 2605 O O . ARG B 1 61 ? -3.369 -0.142 11.281 1 98.56 61 ARG B O 1
ATOM 2612 N N . LEU B 1 62 ? -3.328 1.94 10.461 1 98.81 62 LEU B N 1
ATOM 2613 C CA . LEU B 1 62 ? -4.566 1.785 9.703 1 98.81 62 LEU B CA 1
ATOM 2614 C C . LEU B 1 62 ? -4.453 0.64 8.703 1 98.81 62 LEU B C 1
ATOM 2616 O O . LEU B 1 62 ? -5.367 -0.183 8.586 1 98.81 62 LEU B O 1
ATOM 2620 N N . THR B 1 63 ? -3.322 0.508 8.023 1 98.31 63 THR B N 1
ATOM 2621 C CA . THR B 1 63 ? -3.223 -0.376 6.867 1 98.31 63 THR B CA 1
ATOM 2622 C C . THR B 1 63 ? -2.518 -1.678 7.242 1 98.31 63 THR B C 1
ATOM 2624 O O . THR B 1 63 ? -2.377 -2.576 6.41 1 98.31 63 THR B O 1
ATOM 2627 N N . ALA B 1 64 ? -2.16 -1.819 8.484 1 97.44 64 ALA B N 1
ATOM 2628 C CA . ALA B 1 64 ? -1.296 -2.91 8.922 1 97.44 64 ALA B CA 1
ATOM 2629 C C . ALA B 1 64 ? -1.912 -4.266 8.586 1 97.44 64 ALA B C 1
ATOM 2631 O O . ALA B 1 64 ? -1.203 -5.199 8.203 1 97.44 64 ALA B O 1
ATOM 2632 N N . GLU B 1 65 ? -3.25 -4.359 8.688 1 97.31 65 GLU B N 1
ATOM 2633 C CA . GLU B 1 65 ? -3.891 -5.656 8.492 1 97.31 65 GLU B CA 1
ATOM 2634 C C . GLU B 1 65 ? -4.73 -5.672 7.215 1 97.31 65 GLU B C 1
ATOM 2636 O O . GLU B 1 65 ? -5.477 -6.617 6.969 1 97.31 65 GLU B O 1
ATOM 2641 N N . TRP B 1 66 ? -4.633 -4.602 6.457 1 98.31 66 TRP B N 1
ATOM 2642 C CA . TRP B 1 66 ? -5.375 -4.52 5.203 1 98.31 66 TRP B CA 1
ATOM 2643 C C . TRP B 1 66 ? -4.691 -5.336 4.113 1 98.31 66 TRP B C 1
ATOM 2645 O O . TRP B 1 66 ? -3.469 -5.508 4.133 1 98.31 66 TRP B O 1
ATOM 2655 N N . ASP B 1 67 ? -5.449 -5.93 3.17 1 96.19 67 ASP B N 1
ATOM 2656 C CA . ASP B 1 67 ? -4.891 -6.43 1.919 1 96.19 67 ASP B CA 1
ATOM 2657 C C . ASP B 1 67 ? -4.305 -5.297 1.084 1 96.19 67 ASP B C 1
ATOM 2659 O O . ASP B 1 67 ? -5.035 -4.418 0.621 1 96.19 67 ASP B O 1
ATOM 2663 N N . PRO B 1 68 ? -2.979 -5.305 0.948 1 97 68 PRO B N 1
ATOM 2664 C CA . PRO B 1 68 ? -2.318 -4.16 0.316 1 97 68 PRO B CA 1
ATOM 2665 C C . PRO B 1 68 ? -2.627 -4.051 -1.176 1 97 68 PRO B C 1
ATOM 2667 O O . PRO B 1 68 ? -2.238 -3.072 -1.82 1 97 68 PRO B O 1
ATOM 2670 N N . ARG B 1 69 ? -3.338 -4.961 -1.771 1 95.69 69 ARG B N 1
ATOM 2671 C CA . ARG B 1 69 ? -3.723 -4.934 -3.178 1 95.69 69 ARG B CA 1
ATOM 2672 C C . ARG B 1 69 ? -4.965 -4.07 -3.389 1 95.69 69 ARG B C 1
ATOM 2674 O O . ARG B 1 69 ? -5.301 -3.727 -4.523 1 95.69 69 ARG B O 1
ATOM 2681 N N . ASN B 1 70 ? -5.598 -3.705 -2.23 1 97.5 70 ASN B N 1
ATOM 2682 C CA . ASN B 1 70 ? -6.895 -3.049 -2.371 1 97.5 70 ASN B CA 1
ATOM 2683 C C . ASN B 1 70 ? -6.91 -1.685 -1.688 1 97.5 70 ASN B C 1
ATOM 2685 O O . ASN B 1 70 ? -7.961 -1.211 -1.261 1 97.5 70 ASN B O 1
ATOM 2689 N N . PHE B 1 71 ? -5.75 -1.075 -1.497 1 98.44 71 PHE B N 1
ATOM 2690 C CA . PHE B 1 71 ? -5.656 0.323 -1.093 1 98.44 71 PHE B CA 1
ATOM 2691 C C . PHE B 1 71 ? -4.383 0.959 -1.637 1 98.44 71 PHE B C 1
ATOM 2693 O O . PHE B 1 71 ? -3.457 0.256 -2.045 1 98.44 71 PHE B O 1
ATOM 2700 N N . GLU B 1 72 ? -4.469 2.25 -1.702 1 97.81 72 GLU B N 1
ATOM 2701 C CA . GLU B 1 72 ? -3.295 3.047 -2.043 1 97.81 72 GLU B CA 1
ATOM 2702 C C . GLU B 1 72 ? -3.107 4.203 -1.066 1 97.81 72 GLU B C 1
ATOM 2704 O O . GLU B 1 72 ? -4.082 4.836 -0.651 1 97.81 72 GLU B O 1
ATOM 2709 N N . VAL B 1 73 ? -1.861 4.398 -0.688 1 98.5 73 VAL B N 1
ATOM 2710 C CA . VAL B 1 73 ? -1.533 5.559 0.137 1 98.5 73 VAL B CA 1
ATOM 2711 C C . VAL B 1 73 ? -0.726 6.562 -0.681 1 98.5 73 VAL B C 1
ATOM 2713 O O . VAL B 1 73 ? 0.312 6.219 -1.252 1 98.5 73 VAL B O 1
ATOM 2716 N N . TRP B 1 74 ? -1.236 7.789 -0.72 1 98.19 74 TRP B N 1
ATOM 2717 C CA . TRP B 1 74 ? -0.6 8.836 -1.512 1 98.19 74 TRP B CA 1
ATOM 2718 C C . TRP B 1 74 ? 0.035 9.891 -0.61 1 98.19 74 TRP B C 1
ATOM 2720 O O . TRP B 1 74 ? -0.667 10.688 0.012 1 98.19 74 TRP B O 1
ATOM 2730 N N . PRO B 1 75 ? 1.337 9.875 -0.535 1 97.56 75 PRO B N 1
ATOM 2731 C CA . PRO B 1 75 ? 1.994 11.031 0.09 1 97.56 75 PRO B CA 1
ATOM 2732 C C . PRO B 1 75 ? 2.016 12.258 -0.814 1 97.56 75 PRO B C 1
ATOM 2734 O O . PRO B 1 75 ? 2.65 12.242 -1.872 1 97.56 75 PRO B O 1
ATOM 2737 N N . ILE B 1 76 ? 1.348 13.297 -0.45 1 97.62 76 ILE B N 1
ATOM 2738 C CA . ILE B 1 76 ? 1.231 14.469 -1.317 1 97.62 76 ILE B CA 1
ATOM 2739 C C . ILE B 1 76 ? 2.369 15.438 -1.026 1 97.62 76 ILE B C 1
ATOM 2741 O O . ILE B 1 76 ? 2.559 15.859 0.118 1 97.62 76 ILE B O 1
ATOM 2745 N N . LYS B 1 77 ? 3.143 15.711 -2.021 1 94.75 77 LYS B N 1
ATOM 2746 C CA . LYS B 1 77 ? 4.254 16.656 -1.988 1 94.75 77 LYS B CA 1
ATOM 2747 C C . LYS B 1 77 ? 4.008 17.828 -2.938 1 94.75 77 LYS B C 1
ATOM 2749 O O . LYS B 1 77 ? 2.902 17.984 -3.461 1 94.75 77 LYS B O 1
ATOM 2754 N N . ALA B 1 78 ? 5.031 18.719 -3.051 1 95.38 78 ALA B N 1
ATOM 2755 C CA . ALA B 1 78 ? 4.934 19.812 -4 1 95.38 78 ALA B CA 1
ATOM 2756 C C . ALA B 1 78 ? 4.66 19.312 -5.41 1 95.38 78 ALA B C 1
ATOM 2758 O O . ALA B 1 78 ? 5.23 18.297 -5.832 1 95.38 78 ALA B O 1
ATOM 2759 N N . PRO B 1 79 ? 3.842 19.969 -6.156 1 97.12 79 PRO B N 1
ATOM 2760 C CA . PRO B 1 79 ? 3.525 19.531 -7.512 1 97.12 79 PRO B CA 1
ATOM 2761 C C . PRO B 1 79 ? 4.723 19.609 -8.453 1 97.12 79 PRO B C 1
ATOM 2763 O O . PRO B 1 79 ? 5.586 20.469 -8.289 1 97.12 79 PRO B O 1
ATOM 2766 N N . SER B 1 80 ? 4.734 18.703 -9.383 1 96.75 80 SER B N 1
ATOM 2767 C CA . SER B 1 80 ? 5.695 18.766 -10.477 1 96.75 80 SER B CA 1
ATOM 2768 C C . SER B 1 80 ? 5.352 19.891 -11.453 1 96.75 80 SER B C 1
ATOM 2770 O O . SER B 1 80 ? 4.277 20.484 -11.359 1 96.75 80 SER B O 1
ATOM 2772 N N . GLU B 1 81 ? 6.316 20.109 -12.398 1 96.25 81 GLU B N 1
ATOM 2773 C CA . GLU B 1 81 ? 6.059 21.094 -13.445 1 96.25 81 GLU B CA 1
ATOM 2774 C C . GLU B 1 81 ? 4.844 20.703 -14.281 1 96.25 81 GLU B C 1
ATOM 2776 O O . GLU B 1 81 ? 4.035 21.562 -14.648 1 96.25 81 GLU B O 1
ATOM 2781 N N . ASP B 1 82 ? 4.762 19.422 -14.516 1 96.19 82 ASP B N 1
ATOM 2782 C CA . ASP B 1 82 ? 3.629 18.938 -15.297 1 96.19 82 ASP B CA 1
ATOM 2783 C C . ASP B 1 82 ? 2.314 19.172 -14.555 1 96.19 82 ASP B C 1
ATOM 2785 O O . ASP B 1 82 ? 1.31 19.547 -15.164 1 96.19 82 ASP B O 1
ATOM 2789 N N . GLU B 1 83 ? 2.254 18.938 -13.289 1 96.75 83 GLU B N 1
ATOM 2790 C CA . GLU B 1 83 ? 1.062 19.156 -12.469 1 96.75 83 GLU B CA 1
ATOM 2791 C C . GLU B 1 83 ? 0.716 20.625 -12.375 1 96.75 83 GLU B C 1
ATOM 2793 O O . GLU B 1 83 ? -0.459 21 -12.391 1 96.75 83 GLU B O 1
ATOM 2798 N N . LEU B 1 84 ? 1.737 21.453 -12.312 1 96.19 84 LEU B N 1
ATOM 2799 C CA . LEU B 1 84 ? 1.541 22.891 -12.203 1 96.19 84 LEU B CA 1
ATOM 2800 C C . LEU B 1 84 ? 0.948 23.453 -13.492 1 96.19 84 LEU B C 1
ATOM 2802 O O . LEU B 1 84 ? 0.345 24.531 -13.484 1 96.19 84 LEU B O 1
ATOM 2806 N N . ALA B 1 85 ? 1.204 22.75 -14.586 1 97.12 85 ALA B N 1
ATOM 2807 C CA . ALA B 1 85 ? 0.722 23.188 -15.891 1 97.12 85 ALA B CA 1
ATOM 2808 C C . ALA B 1 85 ? -0.766 22.891 -16.062 1 97.12 85 ALA B C 1
ATOM 2810 O O . ALA B 1 85 ? -1.359 23.219 -17.094 1 97.12 85 ALA B O 1
ATOM 2811 N N . ARG B 1 86 ? -1.425 22.359 -14.992 1 97.25 86 ARG B N 1
ATOM 2812 C CA . ARG B 1 86 ? -2.83 21.969 -15.039 1 97.25 86 ARG B CA 1
ATOM 2813 C C . ARG B 1 86 ? -3.582 22.5 -13.82 1 97.25 86 ARG B C 1
ATOM 2815 O O . ARG B 1 86 ? -2.988 23.125 -12.938 1 97.25 86 ARG B O 1
ATOM 2822 N N . HIS B 1 87 ? -4.984 22.328 -13.914 1 97.38 87 HIS B N 1
ATOM 2823 C CA . HIS B 1 87 ? -5.777 22.672 -12.734 1 97.38 87 HIS B CA 1
ATOM 2824 C C . HIS B 1 87 ? -5.281 21.922 -11.508 1 97.38 87 HIS B C 1
ATOM 2826 O O . HIS B 1 87 ? -4.914 20.734 -11.594 1 97.38 87 HIS B O 1
ATOM 2832 N N . PHE B 1 88 ? -5.324 22.516 -10.305 1 97.81 88 PHE B N 1
ATOM 2833 C CA . PHE B 1 88 ? -4.648 21.953 -9.141 1 97.81 88 PHE B CA 1
ATOM 2834 C C . PHE B 1 88 ? -5.289 20.641 -8.727 1 97.81 88 PHE B C 1
ATOM 2836 O O . PHE B 1 88 ? -4.645 19.797 -8.102 1 97.81 88 PHE B O 1
ATOM 2843 N N . LEU B 1 89 ? -6.527 20.375 -9.117 1 98.56 89 LEU B N 1
ATOM 2844 C CA . LEU B 1 89 ? -7.223 19.156 -8.742 1 98.56 89 LEU B CA 1
ATOM 2845 C C . LEU B 1 89 ? -6.863 18.016 -9.68 1 98.56 89 LEU B C 1
ATOM 2847 O O . LEU B 1 89 ? -7.152 16.844 -9.391 1 98.56 89 LEU B O 1
ATOM 2851 N N . TRP B 1 90 ? -6.254 18.328 -10.781 1 98.31 90 TRP B N 1
ATOM 2852 C CA . TRP B 1 90 ? -5.961 17.328 -11.805 1 98.31 90 TRP B CA 1
ATOM 2853 C C . TRP B 1 90 ? -5.18 16.156 -11.211 1 98.31 90 TRP B C 1
ATOM 2855 O O . TRP B 1 90 ? -5.531 15 -11.438 1 98.31 90 TRP B O 1
ATOM 2865 N N . ARG B 1 91 ? -4.168 16.484 -10.477 1 98.31 91 ARG B N 1
ATOM 2866 C CA . ARG B 1 91 ? -3.301 15.422 -9.969 1 98.31 91 ARG B CA 1
ATOM 2867 C C . ARG B 1 91 ? -4.039 14.547 -8.961 1 98.31 91 ARG B C 1
ATOM 2869 O O . ARG B 1 91 ? -3.693 13.383 -8.773 1 98.31 91 ARG B O 1
ATOM 2876 N N . PHE B 1 92 ? -5.051 15.062 -8.336 1 98.69 92 PHE B N 1
ATOM 2877 C CA . PHE B 1 92 ? -5.816 14.273 -7.371 1 98.69 92 PHE B CA 1
ATOM 2878 C C . PHE B 1 92 ? -6.875 13.438 -8.078 1 98.69 92 PHE B C 1
ATOM 2880 O O . PHE B 1 92 ? -7.168 12.312 -7.652 1 98.69 92 PHE B O 1
ATOM 2887 N N . TRP B 1 93 ? -7.469 13.961 -9.172 1 98.12 93 TRP B N 1
ATOM 2888 C CA . TRP B 1 93 ? -8.359 13.164 -10.008 1 98.12 93 TRP B CA 1
ATOM 2889 C C . TRP B 1 93 ? -7.652 11.906 -10.516 1 98.12 93 TRP B C 1
ATOM 2891 O O . TRP B 1 93 ? -8.273 10.852 -10.641 1 98.12 93 TRP B O 1
ATOM 2901 N N . GLN B 1 94 ? -6.375 11.984 -10.695 1 97.31 94 GLN B N 1
ATOM 2902 C CA . GLN B 1 94 ? -5.59 10.875 -11.227 1 97.31 94 GLN B CA 1
ATOM 2903 C C . GLN B 1 94 ? -5.352 9.805 -10.164 1 97.31 94 GLN B C 1
ATOM 2905 O O . GLN B 1 94 ? -4.906 8.695 -10.477 1 97.31 94 GLN B O 1
ATOM 2910 N N . ARG B 1 95 ? -5.703 10.117 -8.938 1 97.88 95 ARG B N 1
ATOM 2911 C CA . ARG B 1 95 ? -5.309 9.242 -7.832 1 97.88 95 ARG B CA 1
ATOM 2912 C C . ARG B 1 95 ? -6.531 8.656 -7.137 1 97.88 95 ARG B C 1
ATOM 2914 O O . ARG B 1 95 ? -6.414 8.047 -6.07 1 97.88 95 ARG B O 1
ATOM 2921 N N . LEU B 1 96 ? -7.695 8.82 -7.684 1 98.38 96 LEU B N 1
ATOM 2922 C CA . LEU B 1 96 ? -8.93 8.336 -7.074 1 98.38 96 LEU B CA 1
ATOM 2923 C C . LEU B 1 96 ? -9.016 6.812 -7.141 1 98.38 96 LEU B C 1
ATOM 2925 O O . LEU B 1 96 ? -8.617 6.211 -8.141 1 98.38 96 LEU B O 1
ATOM 2929 N N . PRO B 1 97 ? -9.539 6.223 -6.09 1 97.88 97 PRO B N 1
ATOM 2930 C CA . PRO B 1 97 ? -9.648 4.766 -6.062 1 97.88 97 PRO B CA 1
ATOM 2931 C C . PRO B 1 97 ? -10.773 4.242 -6.961 1 97.88 97 PRO B C 1
ATOM 2933 O O . PRO B 1 97 ? -11.805 4.898 -7.109 1 97.88 97 PRO B O 1
ATOM 2936 N N . ALA B 1 98 ? -10.586 3.061 -7.562 1 96.94 98 ALA B N 1
ATOM 2937 C CA . ALA B 1 98 ? -11.648 2.312 -8.242 1 96.94 98 ALA B CA 1
ATOM 2938 C C . ALA B 1 98 ? -12.578 1.644 -7.23 1 96.94 98 ALA B C 1
ATOM 2940 O O . ALA B 1 98 ? -12.281 1.614 -6.031 1 96.94 98 ALA B O 1
ATOM 2941 N N . ASN B 1 99 ? -13.68 1.144 -7.73 1 97.31 99 ASN B N 1
ATOM 2942 C CA . ASN B 1 99 ? -14.586 0.381 -6.887 1 97.31 99 ASN B CA 1
ATOM 2943 C C . ASN B 1 99 ? -13.859 -0.737 -6.145 1 97.31 99 ASN B C 1
ATOM 2945 O O . ASN B 1 99 ? -13.008 -1.413 -6.719 1 97.31 99 ASN B O 1
ATOM 2949 N N . GLY B 1 100 ? -14.219 -0.84 -4.875 1 97.56 100 GLY B N 1
ATOM 2950 C CA . GLY B 1 100 ? -13.648 -1.899 -4.062 1 97.56 100 GLY B CA 1
ATOM 2951 C C . GLY B 1 100 ? -12.305 -1.525 -3.461 1 97.56 100 GLY B C 1
ATOM 2952 O O . GLY B 1 100 ? -11.688 -2.326 -2.752 1 97.56 100 GLY B O 1
ATOM 2953 N N . ASN B 1 101 ? -11.797 -0.291 -3.76 1 98.38 101 ASN B N 1
ATOM 2954 C CA . ASN B 1 101 ? -10.508 0.163 -3.246 1 98.38 101 ASN B CA 1
ATOM 2955 C C . ASN B 1 101 ? -10.664 1.381 -2.34 1 98.38 101 ASN B C 1
ATOM 2957 O O . ASN B 1 101 ? -11.656 2.109 -2.438 1 98.38 101 ASN B O 1
ATOM 2961 N N . ILE B 1 102 ? -9.695 1.543 -1.46 1 98.81 102 ILE B N 1
ATOM 2962 C CA . ILE B 1 102 ? -9.672 2.689 -0.559 1 98.81 102 ILE B CA 1
ATOM 2963 C C . ILE B 1 102 ? -8.422 3.525 -0.817 1 98.81 102 ILE B C 1
ATOM 2965 O O . ILE B 1 102 ? -7.309 2.996 -0.852 1 98.81 102 ILE B O 1
ATOM 2969 N N . GLY B 1 103 ? -8.609 4.777 -1.152 1 98.75 103 GLY B N 1
ATOM 2970 C CA . GLY B 1 103 ? -7.508 5.715 -1.278 1 98.75 103 GLY B CA 1
ATOM 2971 C C . GLY B 1 103 ? -7.242 6.496 -0.005 1 98.75 103 GLY B C 1
ATOM 2972 O O . GLY B 1 103 ? -8.172 6.992 0.633 1 98.75 103 GLY B O 1
ATOM 2973 N N . VAL B 1 104 ? -5.977 6.535 0.439 1 98.94 104 VAL B N 1
ATOM 2974 C CA . VAL B 1 104 ? -5.57 7.273 1.631 1 98.94 104 VAL B CA 1
ATOM 2975 C C . VAL B 1 104 ? -4.609 8.391 1.241 1 98.94 104 VAL B C 1
ATOM 2977 O O . VAL B 1 104 ? -3.588 8.148 0.594 1 98.94 104 VAL B O 1
ATOM 2980 N N . PHE B 1 105 ? -4.977 9.609 1.628 1 98.88 105 PHE B N 1
ATOM 2981 C CA . PHE B 1 105 ? -4.141 10.758 1.291 1 98.88 105 PHE B CA 1
ATOM 2982 C C . PHE B 1 105 ? -3.447 11.305 2.533 1 98.88 105 PHE B C 1
ATOM 2984 O O . PHE B 1 105 ? -4.105 11.727 3.482 1 98.88 105 PHE B O 1
ATOM 2991 N N . ASP B 1 106 ? -2.111 11.164 2.631 1 98.56 106 ASP B N 1
ATOM 2992 C CA . ASP B 1 106 ? -1.311 11.922 3.582 1 98.56 106 ASP B CA 1
ATOM 2993 C C . ASP B 1 106 ? -1.03 13.336 3.059 1 98.56 106 ASP B C 1
ATOM 2995 O O . ASP B 1 106 ? -0.013 13.562 2.402 1 98.56 106 ASP B O 1
ATOM 2999 N N . ARG B 1 107 ? -1.789 14.273 3.465 1 98.25 107 ARG B N 1
ATOM 3000 C CA . ARG B 1 107 ? -2.016 15.562 2.824 1 98.25 107 ARG B CA 1
ATOM 3001 C C . ARG B 1 107 ? -2.826 15.406 1.543 1 98.25 107 ARG B C 1
ATOM 3003 O O . ARG B 1 107 ? -3.1 14.281 1.109 1 98.25 107 ARG B O 1
ATOM 3010 N N . SER B 1 108 ? -3.389 16.531 1.051 1 98.62 108 SER B N 1
ATOM 3011 C CA . SER B 1 108 ? -4.422 16.375 0.031 1 98.62 108 SER B CA 1
ATOM 3012 C C . SER B 1 108 ? -4.621 17.656 -0.76 1 98.62 108 SER B C 1
ATOM 3014 O O . SER B 1 108 ? -3.715 18.5 -0.836 1 98.62 108 SER B O 1
ATOM 3016 N N . TRP B 1 109 ? -5.738 17.672 -1.431 1 98.75 109 TRP B N 1
ATOM 3017 C CA . TRP B 1 109 ? -6.113 18.844 -2.229 1 98.75 109 TRP B CA 1
ATOM 3018 C C . TRP B 1 109 ? -6.309 20.062 -1.344 1 98.75 109 TRP B C 1
ATOM 3020 O O . TRP B 1 109 ? -6.398 21.188 -1.842 1 98.75 109 TRP B O 1
ATOM 3030 N N . TYR B 1 110 ? -6.25 19.906 -0.114 1 98.75 110 TYR B N 1
ATOM 3031 C CA . TYR B 1 110 ? -6.414 21.047 0.787 1 98.75 110 TYR B CA 1
ATOM 3032 C C . TYR B 1 110 ? -5.148 21.891 0.833 1 98.75 110 TYR B C 1
ATOM 3034 O O . TYR B 1 110 ? -5.164 23.016 1.358 1 98.75 110 TYR B O 1
ATOM 3042 N N . GLY B 1 111 ? -4.098 21.391 0.21 1 98.25 111 GLY B N 1
ATOM 3043 C CA . GLY B 1 111 ? -2.938 22.25 0.025 1 98.25 111 GLY B CA 1
ATOM 3044 C C . GLY B 1 111 ? -3.279 23.578 -0.614 1 98.25 111 GLY B C 1
ATOM 3045 O O . GLY B 1 111 ? -2.631 24.594 -0.34 1 98.25 111 GLY B O 1
ATOM 3046 N N . ARG B 1 112 ? -4.254 23.594 -1.398 1 98.44 112 ARG B N 1
ATOM 3047 C CA . ARG B 1 112 ? -4.691 24.781 -2.115 1 98.44 112 ARG B CA 1
ATOM 3048 C C . ARG B 1 112 ? -5.039 25.906 -1.144 1 98.44 112 ARG B C 1
ATOM 3050 O O . ARG B 1 112 ? -4.738 27.078 -1.401 1 98.44 112 ARG B O 1
ATOM 3057 N N . VAL B 1 113 ? -5.633 25.562 -0.013 1 98.69 113 VAL B N 1
ATOM 3058 C CA . VAL B 1 113 ? -6.117 26.594 0.89 1 98.69 113 VAL B CA 1
ATOM 3059 C C . VAL B 1 113 ? -5.266 26.625 2.156 1 98.69 113 VAL B C 1
ATOM 3061 O O . VAL B 1 113 ? -5.59 27.328 3.117 1 98.69 113 VAL B O 1
ATOM 3064 N N . LEU B 1 114 ? -4.199 25.797 2.229 1 98.19 114 LEU B N 1
ATOM 3065 C CA . LEU B 1 114 ? -3.27 25.797 3.354 1 98.19 114 LEU B CA 1
ATOM 3066 C C . LEU B 1 114 ? -1.882 26.25 2.91 1 98.19 114 LEU B C 1
ATOM 3068 O O . LEU B 1 114 ? -1.625 27.438 2.789 1 98.19 114 LEU B O 1
ATOM 3072 N N . VAL B 1 115 ? -1.08 25.328 2.412 1 97.12 115 VAL B N 1
ATOM 3073 C CA . VAL B 1 115 ? 0.32 25.641 2.141 1 97.12 115 VAL B CA 1
ATOM 3074 C C . VAL B 1 115 ? 0.417 26.609 0.965 1 97.12 115 VAL B C 1
ATOM 3076 O O . VAL B 1 115 ? 1.255 27.516 0.967 1 97.12 115 VAL B O 1
ATOM 3079 N N . GLU B 1 116 ? -0.415 26.438 -0.054 1 97.69 116 GLU B N 1
ATOM 3080 C CA . GLU B 1 116 ? -0.327 27.328 -1.207 1 97.69 116 GLU B CA 1
ATOM 3081 C C . GLU B 1 116 ? -0.752 28.734 -0.84 1 97.69 116 GLU B C 1
ATOM 3083 O O . GLU B 1 116 ? -0.202 29.719 -1.361 1 97.69 116 GLU B O 1
ATOM 3088 N N . ARG B 1 117 ? -1.729 28.828 0.016 1 97.81 117 ARG B N 1
ATOM 3089 C CA . ARG B 1 117 ? -2.172 30.125 0.521 1 97.81 117 ARG B CA 1
ATOM 3090 C C . ARG B 1 117 ? -1.104 30.766 1.4 1 97.81 117 ARG B C 1
ATOM 3092 O O . ARG B 1 117 ? -0.69 31.906 1.156 1 97.81 117 ARG B O 1
ATOM 3099 N N . VAL B 1 118 ? -0.593 30.078 2.389 1 97.62 118 VAL B N 1
ATOM 3100 C CA . VAL B 1 118 ? 0.281 30.625 3.422 1 97.62 118 VAL B CA 1
ATOM 3101 C C . VAL B 1 118 ? 1.647 30.953 2.822 1 97.62 118 VAL B C 1
ATOM 3103 O O . VAL B 1 118 ? 2.236 31.984 3.137 1 97.62 118 VAL B O 1
ATOM 3106 N N . GLU B 1 119 ? 2.125 30.094 1.894 1 96 119 GLU B N 1
ATOM 3107 C CA . GLU B 1 119 ? 3.445 30.281 1.298 1 96 119 GLU B CA 1
ATOM 3108 C C . GLU B 1 119 ? 3.365 31.109 0.021 1 96 119 GLU B C 1
ATOM 3110 O O . GLU B 1 119 ? 4.383 31.359 -0.627 1 96 119 GLU B O 1
ATOM 3115 N N . LYS B 1 120 ? 2.164 31.438 -0.397 1 96.75 120 LYS B N 1
ATOM 3116 C CA . LYS B 1 120 ? 1.906 32.312 -1.545 1 96.75 120 LYS B CA 1
ATOM 3117 C C . LYS B 1 120 ? 2.33 31.641 -2.848 1 96.75 120 LYS B C 1
ATOM 3119 O O . LYS B 1 120 ? 2.908 32.281 -3.725 1 96.75 120 LYS B O 1
ATOM 3124 N N . TYR B 1 121 ? 2.092 30.344 -2.924 1 96.38 121 TYR B N 1
ATOM 3125 C CA . TYR B 1 121 ? 2.32 29.609 -4.168 1 96.38 121 TYR B CA 1
ATOM 3126 C C . TYR B 1 121 ? 1.15 29.781 -5.129 1 96.38 121 TYR B C 1
ATOM 3128 O O . TYR B 1 121 ? 1.251 29.438 -6.309 1 96.38 121 TYR B O 1
ATOM 3136 N N . SER B 1 122 ? 0.043 30.281 -4.605 1 96.38 122 SER B N 1
ATOM 3137 C CA . SER B 1 122 ? -1.133 30.641 -5.395 1 96.38 122 SER B CA 1
ATOM 3138 C C . SER B 1 122 ? -1.608 32.062 -5.066 1 96.38 122 SER B C 1
ATOM 3140 O O . SER B 1 122 ? -1.326 32.562 -3.986 1 96.38 122 SER B O 1
ATOM 3142 N N . THR B 1 123 ? -2.277 32.625 -6.004 1 97.31 123 THR B N 1
ATOM 3143 C CA . THR B 1 123 ? -2.842 33.938 -5.754 1 97.31 123 THR B CA 1
ATOM 3144 C C . THR B 1 123 ? -4.039 33.844 -4.816 1 97.31 123 THR B C 1
ATOM 3146 O O . THR B 1 123 ? -4.617 32.781 -4.637 1 97.31 123 THR B O 1
ATOM 3149 N N . GLU B 1 124 ? -4.355 35 -4.254 1 97.62 124 GLU B N 1
ATOM 3150 C CA . GLU B 1 124 ? -5.52 35.031 -3.375 1 97.62 124 GLU B CA 1
ATOM 3151 C C . GLU B 1 124 ? -6.781 34.594 -4.105 1 97.62 124 GLU B C 1
ATOM 3153 O O . GLU B 1 124 ? -7.598 33.844 -3.551 1 97.62 124 GLU B O 1
ATOM 3158 N N . ALA B 1 125 ? -6.926 35.031 -5.305 1 97.75 125 ALA B N 1
ATOM 3159 C CA . ALA B 1 125 ? -8.094 34.625 -6.086 1 97.75 125 ALA B CA 1
ATOM 3160 C C . ALA B 1 125 ? -8.133 33.125 -6.285 1 97.75 125 ALA B C 1
ATOM 3162 O O . ALA B 1 125 ? -9.195 32.5 -6.203 1 97.75 125 ALA B O 1
ATOM 3163 N N . GLN B 1 126 ? -7.008 32.562 -6.496 1 96.75 126 GLN B N 1
ATOM 3164 C CA . GLN B 1 126 ? -6.906 31.125 -6.75 1 96.75 126 GLN B CA 1
ATOM 3165 C C . GLN B 1 126 ? -7.309 30.312 -5.52 1 96.75 126 GLN B C 1
ATOM 3167 O O . GLN B 1 126 ? -8.133 29.406 -5.609 1 96.75 126 GLN B O 1
ATOM 3172 N N . TRP B 1 127 ? -6.75 30.609 -4.336 1 97.31 127 TRP B N 1
ATOM 3173 C CA . TRP B 1 127 ? -7.066 29.766 -3.191 1 97.31 127 TRP B CA 1
ATOM 3174 C C . TRP B 1 127 ? -8.453 30.078 -2.646 1 97.31 127 TRP B C 1
ATOM 3176 O O . TRP B 1 127 ? -9.117 29.203 -2.082 1 97.31 127 TRP B O 1
ATOM 3186 N N . ARG B 1 128 ? -8.945 31.281 -2.898 1 97.88 128 ARG B N 1
ATOM 3187 C CA . ARG B 1 128 ? -10.312 31.578 -2.482 1 97.88 128 ARG B CA 1
ATOM 3188 C C . ARG B 1 128 ? -11.328 30.75 -3.273 1 97.88 128 ARG B C 1
ATOM 3190 O O . ARG B 1 128 ? -12.297 30.25 -2.711 1 97.88 128 ARG B O 1
ATOM 3197 N N . ARG B 1 129 ? -11.125 30.641 -4.551 1 97.5 129 ARG B N 1
ATOM 3198 C CA . ARG B 1 129 ? -12.023 29.797 -5.34 1 97.5 129 ARG B CA 1
ATOM 3199 C C . ARG B 1 129 ? -11.836 28.328 -5.008 1 97.5 129 ARG B C 1
ATOM 3201 O O . ARG B 1 129 ? -12.727 27.516 -5.25 1 97.5 129 ARG B O 1
ATOM 3208 N N . GLY B 1 130 ? -10.664 28.047 -4.422 1 98.19 130 GLY B N 1
ATOM 3209 C CA . GLY B 1 130 ? -10.328 26.688 -4.059 1 98.19 130 GLY B CA 1
ATOM 3210 C C . GLY B 1 130 ? -11.344 26.047 -3.127 1 98.19 130 GLY B C 1
ATOM 3211 O O . GLY B 1 130 ? -11.617 24.844 -3.221 1 98.19 130 GLY B O 1
ATOM 3212 N N . TYR B 1 131 ? -11.984 26.859 -2.279 1 98.5 131 TYR B N 1
ATOM 3213 C CA . TYR B 1 131 ? -12.961 26.312 -1.337 1 98.5 131 TYR B CA 1
ATOM 3214 C C . TYR B 1 131 ? -14.156 25.703 -2.07 1 98.5 131 TYR B C 1
ATOM 3216 O O . TYR B 1 131 ? -14.547 24.562 -1.8 1 98.5 131 TYR B O 1
ATOM 3224 N N . ASP B 1 132 ? -14.672 26.406 -2.996 1 98.12 132 ASP B N 1
ATOM 3225 C CA . ASP B 1 132 ? -15.805 25.906 -3.77 1 98.12 132 ASP B CA 1
ATOM 3226 C C . ASP B 1 132 ? -15.398 24.719 -4.645 1 98.12 132 ASP B C 1
ATOM 3228 O O . ASP B 1 132 ? -16.156 23.75 -4.766 1 98.12 132 ASP B O 1
ATOM 3232 N N . GLU B 1 133 ? -14.258 24.844 -5.219 1 98.31 133 GLU B N 1
ATOM 3233 C CA . GLU B 1 133 ? -13.758 23.766 -6.074 1 98.31 133 GLU B CA 1
ATOM 3234 C C . GLU B 1 133 ? -13.57 22.469 -5.285 1 98.31 133 GLU B C 1
ATOM 3236 O O . GLU B 1 133 ? -13.93 21.391 -5.766 1 98.31 133 GLU B O 1
ATOM 3241 N N . ILE B 1 134 ? -13.062 22.609 -4.07 1 98.75 134 ILE B N 1
ATOM 3242 C CA . ILE B 1 134 ? -12.852 21.469 -3.197 1 98.75 134 ILE B CA 1
ATOM 3243 C C . ILE B 1 134 ? -14.195 20.859 -2.803 1 98.75 134 ILE B C 1
ATOM 3245 O O . ILE B 1 134 ? -14.391 19.656 -2.898 1 98.75 134 ILE B O 1
ATOM 3249 N N . ASN B 1 135 ? -15.117 21.688 -2.396 1 98.56 135 ASN B N 1
ATOM 3250 C CA . ASN B 1 135 ? -16.438 21.203 -1.995 1 98.56 135 ASN B CA 1
ATOM 3251 C C . ASN B 1 135 ? -17.156 20.531 -3.152 1 98.56 135 ASN B C 1
ATOM 3253 O O . ASN B 1 135 ? -17.812 19.5 -2.963 1 98.56 135 ASN B O 1
ATOM 3257 N N . GLU B 1 136 ? -17.047 21.094 -4.32 1 98.19 136 GLU B N 1
ATOM 3258 C CA . GLU B 1 136 ? -17.672 20.484 -5.496 1 98.19 136 GLU B CA 1
ATOM 3259 C C . GLU B 1 136 ? -17.016 19.156 -5.84 1 98.19 136 GLU B C 1
ATOM 3261 O O . GLU B 1 136 ? -17.719 18.188 -6.16 1 98.19 136 GLU B O 1
ATOM 3266 N N . PHE B 1 137 ? -15.742 19.172 -5.844 1 98.62 137 PHE B N 1
ATOM 3267 C CA . PHE B 1 137 ? -14.992 17.953 -6.094 1 98.62 137 PHE B CA 1
ATOM 3268 C C . PHE B 1 137 ? -15.43 16.844 -5.145 1 98.62 137 PHE B C 1
ATOM 3270 O O . PHE B 1 137 ? -15.766 15.742 -5.578 1 98.62 137 PHE B O 1
ATOM 3277 N N . GLU B 1 138 ? -15.484 17.125 -3.826 1 98.69 138 GLU B N 1
ATOM 3278 C CA . GLU B 1 138 ? -15.875 16.141 -2.822 1 98.69 138 GLU B CA 1
ATOM 3279 C C . GLU B 1 138 ? -17.344 15.742 -2.984 1 98.69 138 GLU B C 1
ATOM 3281 O O . GLU B 1 138 ? -17.688 14.57 -2.852 1 98.69 138 GLU B O 1
ATOM 3286 N N . GLY B 1 139 ? -18.188 16.719 -3.244 1 98.12 139 GLY B N 1
ATOM 3287 C CA . GLY B 1 139 ? -19.594 16.422 -3.508 1 98.12 139 GLY B CA 1
ATOM 3288 C C . GLY B 1 139 ? -19.781 15.445 -4.656 1 98.12 139 GLY B C 1
ATOM 3289 O O . GLY B 1 139 ? -20.594 14.523 -4.566 1 98.12 139 GLY B O 1
ATOM 3290 N N . GLN B 1 140 ? -19.062 15.648 -5.727 1 97.81 140 GLN B N 1
ATOM 3291 C CA . GLN B 1 140 ? -19.141 14.766 -6.891 1 97.81 140 GLN B CA 1
ATOM 3292 C C . GLN B 1 140 ? -18.734 13.344 -6.523 1 97.81 140 GLN B C 1
ATOM 3294 O O . GLN B 1 140 ? -19.344 12.383 -6.988 1 97.81 140 GLN B O 1
ATOM 3299 N N . GLN B 1 141 ? -17.688 13.242 -5.715 1 98.06 141 GLN B N 1
ATOM 3300 C CA . GLN B 1 141 ? -17.25 11.914 -5.297 1 98.06 141 GLN B CA 1
ATOM 3301 C C . GLN B 1 141 ? -18.328 11.227 -4.453 1 98.06 141 GLN B C 1
ATOM 3303 O O . GLN B 1 141 ? -18.625 10.047 -4.676 1 98.06 141 GLN B O 1
ATOM 3308 N N . VAL B 1 142 ? -18.891 11.938 -3.51 1 97.88 142 VAL B N 1
ATOM 3309 C CA . VAL B 1 142 ? -19.906 11.367 -2.615 1 97.88 142 VAL B CA 1
ATOM 3310 C C . VAL B 1 142 ? -21.141 10.984 -3.41 1 97.88 142 VAL B C 1
ATOM 3312 O O . VAL B 1 142 ? -21.703 9.898 -3.225 1 97.88 142 VAL B O 1
ATOM 3315 N N . ASP B 1 143 ? -21.562 11.82 -4.328 1 96.94 143 ASP B N 1
ATOM 3316 C CA . ASP B 1 143 ? -22.734 11.562 -5.156 1 96.94 143 ASP B CA 1
ATOM 3317 C C . ASP B 1 143 ? -22.531 10.312 -6.012 1 96.94 143 ASP B C 1
ATOM 3319 O O . ASP B 1 143 ? -23.5 9.602 -6.312 1 96.94 143 ASP B O 1
ATOM 3323 N N . SER B 1 144 ? -21.297 10.141 -6.328 1 96.62 144 SER B N 1
ATOM 3324 C CA . SER B 1 144 ? -21 8.992 -7.172 1 96.62 144 SER B CA 1
ATOM 3325 C C . SER B 1 144 ? -20.766 7.738 -6.332 1 96.62 144 SER B C 1
ATOM 3327 O O . SER B 1 144 ? -20.375 6.695 -6.859 1 96.62 144 SER B O 1
ATOM 3329 N N . GLY B 1 145 ? -20.859 7.828 -5.012 1 96.56 145 GLY B N 1
ATOM 3330 C CA . GLY B 1 145 ? -20.859 6.637 -4.176 1 96.56 145 GLY B CA 1
ATOM 3331 C C . GLY B 1 145 ? -19.594 6.488 -3.361 1 96.56 145 GLY B C 1
ATOM 3332 O O . GLY B 1 145 ? -19.359 5.441 -2.752 1 96.56 145 GLY B O 1
ATOM 3333 N N . THR B 1 146 ? -18.75 7.508 -3.312 1 98.25 146 THR B N 1
ATOM 3334 C CA . THR B 1 146 ? -17.484 7.445 -2.578 1 98.25 146 THR B CA 1
ATOM 3335 C C . THR B 1 146 ? -17.656 7.98 -1.16 1 98.25 146 THR B C 1
ATOM 3337 O O . THR B 1 146 ? -18.156 9.094 -0.967 1 98.25 146 THR B O 1
ATOM 3340 N N . THR B 1 147 ? -17.328 7.176 -0.175 1 98.31 147 THR B N 1
ATOM 3341 C CA . THR B 1 147 ? -17.297 7.652 1.203 1 98.31 147 THR B CA 1
ATOM 3342 C C . THR B 1 147 ? -16.016 8.461 1.454 1 98.31 147 THR B C 1
ATOM 3344 O O . THR B 1 147 ? -14.93 8.062 1.042 1 98.31 147 THR B O 1
ATOM 3347 N N . ILE B 1 148 ? -16.172 9.617 2.057 1 98.75 148 ILE B N 1
ATOM 3348 C CA . ILE B 1 148 ? -15.023 10.445 2.355 1 98.75 148 ILE B CA 1
ATOM 3349 C C . ILE B 1 148 ? -14.883 10.617 3.867 1 98.75 148 ILE B C 1
ATOM 3351 O O . ILE B 1 148 ? -15.852 10.969 4.547 1 98.75 148 ILE B O 1
ATOM 3355 N N . VAL B 1 149 ? -13.758 10.32 4.434 1 98.81 149 VAL B N 1
ATOM 3356 C CA . VAL B 1 149 ? -13.406 10.57 5.828 1 98.81 149 VAL B CA 1
ATOM 3357 C C . VAL B 1 149 ? -12.258 11.57 5.902 1 98.81 149 VAL B C 1
ATOM 3359 O O . VAL B 1 149 ? -11.172 11.32 5.371 1 98.81 149 VAL B O 1
ATOM 3362 N N . LYS B 1 150 ? -12.484 12.703 6.48 1 98.88 150 LYS B N 1
ATOM 3363 C CA . LYS B 1 150 ? -11.453 13.734 6.602 1 98.88 150 LYS B CA 1
ATOM 3364 C C . LYS B 1 150 ? -10.992 13.875 8.047 1 98.88 150 LYS B C 1
ATOM 3366 O O . LYS B 1 150 ? -11.805 14.102 8.945 1 98.88 150 LYS B O 1
ATOM 3371 N N . LEU B 1 151 ? -9.711 13.734 8.258 1 98.88 151 LEU B N 1
ATOM 3372 C CA . LEU B 1 151 ? -9.141 13.859 9.594 1 98.88 151 LEU B CA 1
ATOM 3373 C C . LEU B 1 151 ? -8.086 14.969 9.625 1 98.88 151 LEU B C 1
ATOM 3375 O O . LEU B 1 151 ? -7.301 15.109 8.688 1 98.88 151 LEU B O 1
ATOM 3379 N N . PHE B 1 152 ? -8.086 15.727 10.648 1 98.88 152 PHE B N 1
ATOM 3380 C CA . PHE B 1 152 ? -7.027 16.688 10.93 1 98.88 152 PHE B CA 1
ATOM 3381 C C . PHE B 1 152 ? -6.328 16.344 12.242 1 98.88 152 PHE B C 1
ATOM 3383 O O . PHE B 1 152 ? -6.945 16.391 13.312 1 98.88 152 PHE B O 1
ATOM 3390 N N . VAL B 1 153 ? -5.098 16.031 12.203 1 98.81 153 VAL B N 1
ATOM 3391 C CA . VAL B 1 153 ? -4.344 15.672 13.398 1 98.81 153 VAL B CA 1
ATOM 3392 C C . VAL B 1 153 ? -3.645 16.906 13.961 1 98.81 153 VAL B C 1
ATOM 3394 O O . VAL B 1 153 ? -2.699 17.422 13.352 1 98.81 153 VAL B O 1
ATOM 3397 N N . HIS B 1 154 ? -4.062 17.312 15.133 1 98.75 154 HIS B N 1
ATOM 3398 C CA . HIS B 1 154 ? -3.586 18.547 15.742 1 98.75 154 HIS B CA 1
ATOM 3399 C C . HIS B 1 154 ? -2.617 18.25 16.891 1 98.75 154 HIS B C 1
ATOM 3401 O O . HIS B 1 154 ? -2.828 17.328 17.656 1 98.75 154 HIS B O 1
ATOM 3407 N N . ILE B 1 155 ? -1.56 19.016 16.938 1 98.44 155 ILE B N 1
ATOM 3408 C CA . ILE B 1 155 ? -0.658 19.031 18.078 1 98.44 155 ILE B CA 1
ATOM 3409 C C . ILE B 1 155 ? -0.292 20.469 18.438 1 98.44 155 ILE B C 1
ATOM 3411 O O . ILE B 1 155 ? -0.354 21.359 17.594 1 98.44 155 ILE B O 1
ATOM 3415 N N . THR B 1 156 ? 0.072 20.703 19.672 1 97.62 156 THR B N 1
ATOM 3416 C CA . THR B 1 156 ? 0.557 22.016 20.094 1 97.62 156 THR B CA 1
ATOM 3417 C C . THR B 1 156 ? 1.947 22.281 19.531 1 97.62 156 THR B C 1
ATOM 3419 O O . THR B 1 156 ? 2.639 21.359 19.094 1 97.62 156 THR B O 1
ATOM 3422 N N . GLN B 1 157 ? 2.289 23.562 19.562 1 95.56 157 GLN B N 1
ATOM 3423 C CA . GLN B 1 157 ? 3.631 23.906 19.109 1 95.56 157 GLN B CA 1
ATOM 3424 C C . GLN B 1 157 ? 4.695 23.219 19.953 1 95.56 157 GLN B C 1
ATOM 3426 O O . GLN B 1 157 ? 5.703 22.75 19.438 1 95.56 157 GLN B O 1
ATOM 3431 N N . ASP B 1 158 ? 4.5 23.203 21.219 1 96.19 158 ASP B N 1
ATOM 3432 C CA . ASP B 1 158 ? 5.445 22.578 22.125 1 96.19 158 ASP B CA 1
ATOM 3433 C C . ASP B 1 158 ? 5.652 21.094 21.781 1 96.19 158 ASP B C 1
ATOM 3435 O O . ASP B 1 158 ? 6.789 20.625 21.734 1 96.19 158 ASP B O 1
ATOM 3439 N N . GLU B 1 159 ? 4.559 20.422 21.578 1 97.56 159 GLU B N 1
ATOM 3440 C CA . GLU B 1 159 ? 4.656 19.016 21.219 1 97.56 159 GLU B CA 1
ATOM 3441 C C . GLU B 1 159 ? 5.344 18.828 19.875 1 97.56 159 GLU B C 1
ATOM 3443 O O . GLU B 1 159 ? 6.148 17.906 19.703 1 97.56 159 GLU B O 1
ATOM 3448 N N . GLN B 1 160 ? 5 19.656 18.906 1 97.25 160 GLN B N 1
ATOM 3449 C CA . GLN B 1 160 ? 5.664 19.594 17.609 1 97.25 160 GLN B CA 1
ATOM 3450 C C . GLN B 1 160 ? 7.176 19.766 17.75 1 97.25 160 GLN B C 1
ATOM 3452 O O . GLN B 1 160 ? 7.941 19 17.156 1 97.25 160 GLN B O 1
ATOM 3457 N N . ASP B 1 161 ? 7.621 20.703 18.562 1 95.94 161 ASP B N 1
ATOM 3458 C CA . ASP B 1 161 ? 9.039 20.953 18.781 1 95.94 161 ASP B CA 1
ATOM 3459 C C . ASP B 1 161 ? 9.734 19.75 19.406 1 95.94 161 ASP B C 1
ATOM 3461 O O . ASP B 1 161 ? 10.836 19.375 19 1 95.94 161 ASP B O 1
ATOM 3465 N N . LYS B 1 162 ? 9.086 19.188 20.375 1 96.38 162 LYS B N 1
ATOM 3466 C CA . LYS B 1 162 ? 9.625 18 21.031 1 96.38 162 LYS B CA 1
ATOM 3467 C C . LYS B 1 162 ? 9.836 16.859 20.016 1 96.38 162 LYS B C 1
ATOM 3469 O O . LYS B 1 162 ? 10.883 16.203 20.031 1 96.38 162 LYS B O 1
ATOM 3474 N N . ARG B 1 163 ? 8.883 16.672 19.141 1 96.81 163 ARG B N 1
ATOM 3475 C CA . ARG B 1 163 ? 8.953 15.594 18.172 1 96.81 163 ARG B CA 1
ATOM 3476 C C . ARG B 1 163 ? 9.992 15.891 17.094 1 96.81 163 ARG B C 1
ATOM 3478 O O . ARG B 1 163 ? 10.711 14.992 16.656 1 96.81 163 ARG B O 1
ATOM 3485 N N . LEU B 1 164 ? 10.031 17.125 16.641 1 95.19 164 LEU B N 1
ATOM 3486 C CA . LEU B 1 164 ? 11.039 17.5 15.664 1 95.19 164 LEU B CA 1
ATOM 3487 C C . LEU B 1 164 ? 12.445 17.312 16.219 1 95.19 164 LEU B C 1
ATOM 3489 O O . LEU B 1 164 ? 13.336 16.828 15.523 1 95.19 164 LEU B O 1
ATOM 3493 N N . LYS B 1 165 ? 12.641 17.656 17.531 1 93.94 165 LYS B N 1
ATOM 3494 C CA . LYS B 1 165 ? 13.93 17.453 18.188 1 93.94 165 LYS B CA 1
ATOM 3495 C C . LYS B 1 165 ? 14.281 15.969 18.25 1 93.94 165 LYS B C 1
ATOM 3497 O O . LYS B 1 165 ? 15.406 15.578 17.953 1 93.94 165 LYS B O 1
ATOM 3502 N N . ALA B 1 166 ? 13.297 15.211 18.641 1 95.19 166 ALA B N 1
ATOM 3503 C CA . ALA B 1 166 ? 13.516 13.773 18.75 1 95.19 166 ALA B CA 1
ATOM 3504 C C . ALA B 1 166 ? 13.914 13.18 17.391 1 95.19 166 ALA B C 1
ATOM 3506 O O . ALA B 1 166 ? 14.766 12.289 17.328 1 95.19 166 ALA B O 1
ATOM 3507 N N . ARG B 1 167 ? 13.258 13.633 16.266 1 93.25 167 ARG B N 1
ATOM 3508 C CA . ARG B 1 167 ? 13.594 13.18 14.922 1 93.25 167 ARG B CA 1
ATOM 3509 C C . ARG B 1 167 ? 15.039 13.516 14.57 1 93.25 167 ARG B C 1
ATOM 3511 O O . ARG B 1 167 ? 15.758 12.695 14 1 93.25 167 ARG B O 1
ATOM 3518 N N . LEU B 1 168 ? 15.398 14.656 14.938 1 90.81 168 LEU B N 1
ATOM 3519 C CA . LEU B 1 168 ? 16.75 15.133 14.625 1 90.81 168 LEU B CA 1
ATOM 3520 C C . LEU B 1 168 ? 17.797 14.289 15.328 1 90.81 168 LEU B C 1
ATOM 3522 O O . LEU B 1 168 ? 18.875 14.039 14.773 1 90.81 168 LEU B O 1
ATOM 3526 N N . GLU B 1 169 ? 17.5 13.828 16.5 1 91.62 169 GLU B N 1
ATOM 3527 C CA . GLU B 1 169 ? 18.469 13.141 17.344 1 91.62 169 GLU B CA 1
ATOM 3528 C C . GLU B 1 169 ? 18.516 11.648 17.031 1 91.62 169 GLU B C 1
ATOM 3530 O O . GLU B 1 169 ? 19.469 10.961 17.375 1 91.62 169 GLU B O 1
ATOM 3535 N N . HIS B 1 170 ? 17.484 11.164 16.469 1 93.56 170 HIS B N 1
ATOM 3536 C CA . HIS B 1 170 ? 17.422 9.734 16.188 1 93.56 170 HIS B CA 1
ATOM 3537 C C . HIS B 1 170 ? 18.016 9.422 14.812 1 93.56 170 HIS B C 1
ATOM 3539 O O . HIS B 1 170 ? 17.484 9.852 13.789 1 93.56 170 HIS B O 1
ATOM 3545 N N . PRO B 1 171 ? 19 8.609 14.719 1 93.06 171 PRO B N 1
ATOM 3546 C CA . PRO B 1 171 ? 19.734 8.391 13.469 1 93.06 171 PRO B CA 1
ATOM 3547 C C . PRO B 1 171 ? 18.844 7.836 12.352 1 93.06 171 PRO B C 1
ATOM 3549 O O . PRO B 1 171 ? 19.047 8.156 11.18 1 93.06 171 PRO B O 1
ATOM 3552 N N . TRP B 1 172 ? 17.859 7.043 12.633 1 93.69 172 TRP B N 1
ATOM 3553 C CA . TRP B 1 172 ? 17.016 6.414 11.625 1 93.69 172 TRP B CA 1
ATOM 3554 C C . TRP B 1 172 ? 15.711 7.195 11.438 1 93.69 172 TRP B C 1
ATOM 3556 O O . TRP B 1 172 ? 14.812 6.754 10.711 1 93.69 172 TRP B O 1
ATOM 3566 N N . LYS B 1 173 ? 15.602 8.375 12.086 1 92.5 173 LYS B N 1
ATOM 3567 C CA . LYS B 1 173 ? 14.383 9.156 11.938 1 92.5 173 LYS B CA 1
ATOM 3568 C C . LYS B 1 173 ? 14.68 10.555 11.398 1 92.5 173 LYS B C 1
ATOM 3570 O O . LYS B 1 173 ? 13.766 11.312 11.07 1 92.5 173 LYS B O 1
ATOM 3575 N N . ARG B 1 174 ? 15.969 10.883 11.195 1 90.38 174 ARG B N 1
ATOM 3576 C CA . ARG B 1 174 ? 16.406 12.195 10.727 1 90.38 174 ARG B CA 1
ATOM 3577 C C . ARG B 1 174 ? 15.805 12.5 9.359 1 90.38 174 ARG B C 1
ATOM 3579 O O . ARG B 1 174 ? 15.469 13.656 9.062 1 90.38 174 ARG B O 1
ATOM 3586 N N . TRP B 1 175 ? 15.625 11.461 8.625 1 87.12 175 TRP B N 1
ATOM 3587 C CA . TRP B 1 175 ? 15.18 11.609 7.246 1 87.12 175 TRP B CA 1
ATOM 3588 C C . TRP B 1 175 ? 13.734 12.102 7.191 1 87.12 175 TRP B C 1
ATOM 3590 O O . TRP B 1 175 ? 13.281 12.594 6.152 1 87.12 175 TRP B O 1
ATOM 3600 N N . LYS B 1 176 ? 13.031 12.008 8.32 1 90.75 176 LYS B N 1
ATOM 3601 C CA . LYS B 1 176 ? 11.609 12.344 8.359 1 90.75 176 LYS B CA 1
ATOM 3602 C C . LYS B 1 176 ? 11.398 13.844 8.539 1 90.75 176 LYS B C 1
ATOM 3604 O O . LYS B 1 176 ? 10.266 14.32 8.523 1 90.75 176 LYS B O 1
ATOM 3609 N N . THR B 1 177 ? 12.477 14.562 8.742 1 89.38 177 THR B N 1
ATOM 3610 C CA . THR B 1 177 ? 12.344 16.016 8.906 1 89.38 177 THR B CA 1
ATOM 3611 C C . THR B 1 177 ? 13.227 16.75 7.895 1 89.38 177 THR B C 1
ATOM 3613 O O . THR B 1 177 ? 14.195 16.188 7.383 1 89.38 177 THR B O 1
ATOM 3616 N N . GLY B 1 178 ? 12.781 17.922 7.492 1 87.69 178 GLY B N 1
ATOM 3617 C CA . GLY B 1 178 ? 13.508 18.766 6.547 1 87.69 178 GLY B CA 1
ATOM 3618 C C . GLY B 1 178 ? 13.258 20.25 6.754 1 87.69 178 GLY B C 1
ATOM 3619 O O . GLY B 1 178 ? 12.547 20.641 7.68 1 87.69 178 GLY B O 1
ATOM 3620 N N . ALA B 1 179 ? 13.828 21 5.918 1 86.31 179 ALA B N 1
ATOM 3621 C CA . ALA B 1 179 ? 13.789 22.469 6.039 1 86.31 179 ALA B CA 1
ATOM 3622 C C . ALA B 1 179 ? 12.344 22.969 6.059 1 86.31 179 ALA B C 1
ATOM 3624 O O . ALA B 1 179 ? 12.016 23.891 6.805 1 86.31 179 ALA B O 1
ATOM 3625 N N . ASP B 1 180 ? 11.531 22.344 5.352 1 87.56 180 ASP B N 1
ATOM 3626 C CA . ASP B 1 180 ? 10.141 22.766 5.234 1 87.56 180 ASP B CA 1
ATOM 3627 C C . ASP B 1 180 ? 9.406 22.641 6.57 1 87.56 180 ASP B C 1
ATOM 3629 O O . ASP B 1 180 ? 8.539 23.453 6.891 1 87.56 180 ASP B O 1
ATOM 3633 N N . ASP B 1 181 ? 9.742 21.609 7.344 1 89.94 181 ASP B N 1
ATOM 3634 C CA . ASP B 1 181 ? 9.109 21.406 8.641 1 89.94 181 ASP B CA 1
ATOM 3635 C C . ASP B 1 181 ? 9.352 22.594 9.562 1 89.94 181 ASP B C 1
ATOM 3637 O O . ASP B 1 181 ? 8.461 23.016 10.305 1 89.94 181 ASP B O 1
ATOM 3641 N N . TYR B 1 182 ? 10.5 23.172 9.461 1 88.75 182 TYR B N 1
ATOM 3642 C CA . TYR B 1 182 ? 10.875 24.25 10.359 1 88.75 182 TYR B CA 1
ATOM 3643 C C . TYR B 1 182 ? 10.359 25.594 9.836 1 88.75 182 TYR B C 1
ATOM 3645 O O . TYR B 1 182 ? 9.992 26.469 10.617 1 88.75 182 TYR B O 1
ATOM 3653 N N . ARG B 1 183 ? 10.297 25.703 8.547 1 85.31 183 ARG B N 1
ATOM 3654 C CA . ARG B 1 183 ? 9.719 26.906 7.949 1 85.31 183 ARG B CA 1
ATOM 3655 C C . ARG B 1 183 ? 8.227 27 8.258 1 85.31 183 ARG B C 1
ATOM 3657 O O . ARG B 1 183 ? 7.742 28.078 8.633 1 85.31 183 ARG B O 1
ATOM 3664 N N . ASN B 1 184 ? 7.543 25.906 8.078 1 88.31 184 ASN B N 1
ATOM 3665 C CA . ASN B 1 184 ? 6.113 25.859 8.359 1 88.31 184 ASN B CA 1
ATOM 3666 C C . ASN B 1 184 ? 5.82 26.141 9.828 1 88.31 184 ASN B C 1
ATOM 3668 O O . ASN B 1 184 ? 4.859 26.828 10.156 1 88.31 184 ASN B O 1
ATOM 3672 N N . ARG B 1 185 ? 6.691 25.562 10.578 1 88.69 185 ARG B N 1
ATOM 3673 C CA . ARG B 1 185 ? 6.578 25.781 12.023 1 88.69 185 ARG B CA 1
ATOM 3674 C C . ARG B 1 185 ? 6.617 27.266 12.352 1 88.69 185 ARG B C 1
ATOM 3676 O O . ARG B 1 185 ? 5.891 27.734 13.234 1 88.69 185 ARG B O 1
ATOM 3683 N N . ASP B 1 186 ? 7.379 28.062 11.664 1 90.69 186 ASP B N 1
ATOM 3684 C CA . ASP B 1 186 ? 7.57 29.484 11.914 1 90.69 186 ASP B CA 1
ATOM 3685 C C . ASP B 1 186 ? 6.348 30.281 11.484 1 90.69 186 ASP B C 1
ATOM 3687 O O . ASP B 1 186 ? 6.191 31.438 11.867 1 90.69 186 ASP B O 1
ATOM 3691 N N . LYS B 1 187 ? 5.449 29.734 10.734 1 94.94 187 LYS B N 1
ATOM 3692 C CA . LYS B 1 187 ? 4.266 30.406 10.227 1 94.94 187 LYS B CA 1
ATOM 3693 C C . LYS B 1 187 ? 2.99 29.859 10.852 1 94.94 187 LYS B C 1
ATOM 3695 O O . LYS B 1 187 ? 1.937 29.828 10.219 1 94.94 187 LYS B O 1
ATOM 3700 N N . ARG B 1 188 ? 3.064 29.391 12.008 1 95.38 188 ARG B N 1
ATOM 3701 C CA . ARG B 1 188 ? 1.994 28.672 12.688 1 95.38 188 ARG B CA 1
ATOM 3702 C C . ARG B 1 188 ? 0.725 29.516 12.766 1 95.38 188 ARG B C 1
ATOM 3704 O O . ARG B 1 188 ? -0.375 29.016 12.523 1 95.38 188 ARG B O 1
ATOM 3711 N N . ASP B 1 189 ? 0.899 30.844 13.055 1 96.44 189 ASP B N 1
ATOM 3712 C CA . ASP B 1 189 ? -0.271 31.703 13.18 1 96.44 189 ASP B CA 1
ATOM 3713 C C . ASP B 1 189 ? -1.015 31.812 11.852 1 96.44 189 ASP B C 1
ATOM 3715 O O . ASP B 1 189 ? -2.248 31.781 11.82 1 96.44 189 ASP B O 1
ATOM 3719 N N . ASP B 1 190 ? -0.262 31.969 10.812 1 97.5 190 ASP B N 1
ATOM 3720 C CA . ASP B 1 190 ? -0.863 32.031 9.484 1 97.5 190 ASP B CA 1
ATOM 3721 C C . ASP B 1 190 ? -1.609 30.734 9.156 1 97.5 190 ASP B C 1
ATOM 3723 O O . ASP B 1 190 ? -2.709 30.781 8.594 1 97.5 190 ASP B O 1
ATOM 3727 N N . TYR B 1 191 ? -1.042 29.672 9.5 1 97.69 191 TYR B N 1
ATOM 3728 C CA . TYR B 1 191 ? -1.666 28.375 9.242 1 97.69 191 TYR B CA 1
ATOM 3729 C C . TYR B 1 191 ? -2.92 28.188 10.086 1 97.69 191 TYR B C 1
ATOM 3731 O O . TYR B 1 191 ? -3.924 27.656 9.617 1 97.69 191 TYR B O 1
ATOM 3739 N N . LEU B 1 192 ? -2.844 28.578 11.328 1 97.75 192 LEU B N 1
ATOM 3740 C CA . LEU B 1 192 ? -4.008 28.469 12.195 1 97.75 192 LEU B CA 1
ATOM 3741 C C . LEU B 1 192 ? -5.191 29.234 11.625 1 97.75 192 LEU B C 1
ATOM 3743 O O . LEU B 1 192 ? -6.324 28.75 11.648 1 97.75 192 LEU B O 1
ATOM 3747 N N . ASP B 1 193 ? -4.875 30.438 11.133 1 97.62 193 ASP B N 1
ATOM 3748 C CA . ASP B 1 193 ? -5.914 31.234 10.484 1 97.62 193 ASP B CA 1
ATOM 3749 C C . ASP B 1 193 ? -6.484 30.516 9.266 1 97.62 193 ASP B C 1
ATOM 3751 O O . ASP B 1 193 ? -7.703 30.453 9.094 1 97.62 193 ASP B O 1
ATOM 3755 N N . ALA B 1 194 ? -5.629 30 8.438 1 98.31 194 ALA B N 1
ATOM 3756 C CA . ALA B 1 194 ? -6.039 29.281 7.234 1 98.31 194 ALA B CA 1
ATOM 3757 C C . ALA B 1 194 ? -6.867 28.047 7.586 1 98.31 194 ALA B C 1
ATOM 3759 O O . ALA B 1 194 ? -7.883 27.781 6.945 1 98.31 194 ALA B O 1
ATOM 3760 N N . MET B 1 195 ? -6.469 27.328 8.586 1 98.31 195 MET B N 1
ATOM 3761 C CA . MET B 1 195 ? -7.164 26.109 9.016 1 98.31 195 MET B CA 1
ATOM 3762 C C . MET B 1 195 ? -8.555 26.438 9.547 1 98.31 195 MET B C 1
ATOM 3764 O O . MET B 1 195 ? -9.516 25.719 9.273 1 98.31 195 MET B O 1
ATOM 3768 N N . ALA B 1 196 ? -8.625 27.484 10.312 1 97.94 196 ALA B N 1
ATOM 3769 C CA . ALA B 1 196 ? -9.93 27.891 10.82 1 97.94 196 ALA B CA 1
ATOM 3770 C C . ALA B 1 196 ? -10.914 28.125 9.68 1 97.94 196 ALA B C 1
ATOM 3772 O O . ALA B 1 196 ? -12.062 27.688 9.727 1 97.94 196 ALA B O 1
ATOM 3773 N N . GLU B 1 197 ? -10.445 28.859 8.703 1 98 197 GLU B N 1
ATOM 3774 C CA . GLU B 1 197 ? -11.305 29.125 7.559 1 98 197 GLU B CA 1
ATOM 3775 C C . GLU B 1 197 ? -11.594 27.844 6.781 1 98 197 GLU B C 1
ATOM 3777 O O . GLU B 1 197 ? -12.695 27.656 6.266 1 98 197 GLU B O 1
ATOM 3782 N N . MET B 1 198 ? -10.594 26.984 6.637 1 98.5 198 MET B N 1
ATOM 3783 C CA . MET B 1 198 ? -10.766 25.688 5.977 1 98.5 198 MET B CA 1
ATOM 3784 C C . MET B 1 198 ? -11.914 24.906 6.609 1 98.5 198 MET B C 1
ATOM 3786 O O . MET B 1 198 ? -12.82 24.453 5.91 1 98.5 198 MET B O 1
ATOM 3790 N N . PHE B 1 199 ? -11.883 24.797 7.926 1 98.44 199 PHE B N 1
ATOM 3791 C CA . PHE B 1 199 ? -12.938 24.062 8.617 1 98.44 199 PHE B CA 1
ATOM 3792 C C . PHE B 1 199 ? -14.289 24.719 8.406 1 98.44 199 PHE B C 1
ATOM 3794 O O . PHE B 1 199 ? -15.273 24.047 8.086 1 98.44 199 PHE B O 1
ATOM 3801 N N . ARG B 1 200 ? -14.312 25.984 8.547 1 97.44 200 ARG B N 1
ATOM 3802 C CA . ARG B 1 200 ? -15.562 26.719 8.43 1 97.44 200 ARG B CA 1
ATOM 3803 C C . ARG B 1 200 ? -16.188 26.531 7.051 1 97.44 200 ARG B C 1
ATOM 3805 O O . ARG B 1 200 ? -17.406 26.422 6.926 1 97.44 200 ARG B O 1
ATOM 3812 N N . ARG B 1 201 ? -15.391 26.438 6.062 1 97.81 201 ARG B N 1
ATOM 3813 C CA . ARG B 1 201 ? -15.906 26.5 4.699 1 97.81 201 ARG B CA 1
ATOM 3814 C C . ARG B 1 201 ? -16.031 25.109 4.086 1 97.81 201 ARG B C 1
ATOM 3816 O O . ARG B 1 201 ? -16.688 24.938 3.059 1 97.81 201 ARG B O 1
ATOM 3823 N N . THR B 1 202 ? -15.398 24.125 4.684 1 98.25 202 THR B N 1
ATOM 3824 C CA . THR B 1 202 ? -15.352 22.859 3.963 1 98.25 202 THR B CA 1
ATOM 3825 C C . THR B 1 202 ? -15.797 21.703 4.863 1 98.25 202 THR B C 1
ATOM 3827 O O . THR B 1 202 ? -15.688 20.531 4.484 1 98.25 202 THR B O 1
ATOM 3830 N N . ASP B 1 203 ? -16.188 21.984 6.125 1 97.69 203 ASP B N 1
ATOM 3831 C CA . ASP B 1 203 ? -16.859 20.984 6.953 1 97.69 203 ASP B CA 1
ATOM 3832 C C . ASP B 1 203 ? -18.312 20.797 6.512 1 97.69 203 ASP B C 1
ATOM 3834 O O . ASP B 1 203 ? -19.219 21.484 7.008 1 97.69 203 ASP B O 1
ATOM 3838 N N . THR B 1 204 ? -18.562 19.859 5.66 1 96.38 204 THR B N 1
ATOM 3839 C CA . THR B 1 204 ? -19.891 19.672 5.07 1 96.38 204 THR B CA 1
ATOM 3840 C C . THR B 1 204 ? -20.562 18.422 5.648 1 96.38 204 THR B C 1
ATOM 3842 O O . THR B 1 204 ? -19.906 17.594 6.293 1 96.38 204 THR B O 1
ATOM 3845 N N . ARG B 1 205 ? -21.797 18.234 5.371 1 93.94 205 ARG B N 1
ATOM 3846 C CA . ARG B 1 205 ? -22.562 17.094 5.871 1 93.94 205 ARG B CA 1
ATOM 3847 C C . ARG B 1 205 ? -22.109 15.797 5.203 1 93.94 205 ARG B C 1
ATOM 3849 O O . ARG B 1 205 ? -22.172 14.727 5.812 1 93.94 205 ARG B O 1
ATOM 3856 N N . TRP B 1 206 ? -21.656 15.891 3.963 1 93.25 206 TRP B N 1
ATOM 3857 C CA . TRP B 1 206 ? -21.312 14.688 3.223 1 93.25 206 TRP B CA 1
ATOM 3858 C C . TRP B 1 206 ? -19.828 14.352 3.383 1 93.25 206 TRP B C 1
ATOM 3860 O O . TRP B 1 206 ? -19.406 13.234 3.09 1 93.25 206 TRP B O 1
ATOM 3870 N N . ALA B 1 207 ? -19.078 15.305 3.848 1 96.62 207 ALA B N 1
ATOM 3871 C CA . ALA B 1 207 ? -17.641 15.102 4.086 1 96.62 207 ALA B CA 1
ATOM 3872 C C . ALA B 1 207 ? -17.172 15.914 5.289 1 96.62 207 ALA B C 1
ATOM 3874 O O . ALA B 1 207 ? -16.391 16.859 5.141 1 96.62 207 ALA B O 1
ATOM 3875 N N . PRO B 1 208 ? -17.562 15.516 6.453 1 97.88 208 PRO B N 1
ATOM 3876 C CA . PRO B 1 208 ? -17.25 16.312 7.645 1 97.88 208 PRO B CA 1
ATOM 3877 C C . PRO B 1 208 ? -15.797 16.156 8.086 1 97.88 208 PRO B C 1
ATOM 3879 O O . PRO B 1 208 ? -15.18 15.109 7.867 1 97.88 208 PRO B O 1
ATOM 3882 N N . TRP B 1 209 ? -15.289 17.188 8.688 1 98.5 209 TRP B N 1
ATOM 3883 C CA . TRP B 1 209 ? -13.969 17.141 9.297 1 98.5 209 TRP B CA 1
ATOM 3884 C C . TRP B 1 209 ? -14.031 16.531 10.695 1 98.5 209 TRP B C 1
ATOM 3886 O O . TRP B 1 209 ? -14.969 16.797 11.445 1 98.5 209 TRP B O 1
ATOM 3896 N N . HIS B 1 210 ? -13.016 15.766 11.016 1 98.62 210 HIS B N 1
ATOM 3897 C CA . HIS B 1 210 ? -12.781 15.266 12.359 1 98.62 210 HIS B CA 1
ATOM 3898 C C . HIS B 1 210 ? -11.406 15.68 12.875 1 98.62 210 HIS B C 1
ATOM 3900 O O . HIS B 1 210 ? -10.383 15.227 12.367 1 98.62 210 HIS B O 1
ATOM 3906 N N . ALA B 1 211 ? -11.422 16.5 13.852 1 98.56 211 ALA B N 1
ATOM 3907 C CA . ALA B 1 211 ? -10.156 16.891 14.469 1 98.56 211 ALA B CA 1
ATOM 3908 C C . ALA B 1 211 ? -9.727 15.875 15.523 1 98.56 211 ALA B C 1
ATOM 3910 O O . ALA B 1 211 ? -10.547 15.375 16.281 1 98.56 211 ALA B O 1
ATOM 3911 N N . ILE B 1 212 ? -8.484 15.562 15.531 1 98.62 212 ILE B N 1
ATOM 3912 C CA . ILE B 1 212 ? -7.891 14.586 16.438 1 98.62 212 ILE B CA 1
ATOM 3913 C C . ILE B 1 212 ? -6.867 15.273 17.344 1 98.62 212 ILE B C 1
ATOM 3915 O O . ILE B 1 212 ? -5.988 16 16.859 1 98.62 212 ILE B O 1
ATOM 3919 N N . ASP B 1 213 ? -7.035 15.102 18.641 1 98.69 213 ASP B N 1
ATOM 3920 C CA . ASP B 1 213 ? -5.961 15.5 19.547 1 98.69 213 ASP B CA 1
ATOM 3921 C C . ASP B 1 213 ? -4.742 14.602 19.391 1 98.69 213 ASP B C 1
ATOM 3923 O O . ASP B 1 213 ? -4.715 13.484 19.922 1 98.69 213 ASP B O 1
ATOM 3927 N N . GLY B 1 214 ? -3.795 15.094 18.703 1 98.56 214 GLY B N 1
ATOM 3928 C CA . GLY B 1 214 ? -2.609 14.312 18.359 1 98.56 214 GLY B CA 1
ATOM 3929 C C . GLY B 1 214 ? -1.497 14.461 19.391 1 98.56 214 GLY B C 1
ATOM 3930 O O . GLY B 1 214 ? -0.378 13.992 19.156 1 98.56 214 GLY B O 1
ATOM 3931 N N . ASN B 1 215 ? -1.785 15.062 20.516 1 98.56 215 ASN B N 1
ATOM 3932 C CA . ASN B 1 215 ? -0.726 15.359 21.469 1 98.56 215 ASN B CA 1
ATOM 3933 C C . ASN B 1 215 ? -0.283 14.109 22.219 1 98.56 215 ASN B C 1
ATOM 3935 O O . ASN B 1 215 ? 0.795 14.086 22.828 1 98.56 215 ASN B O 1
ATOM 3939 N N . ASN B 1 216 ? -1.069 13.148 22.328 1 98.38 216 ASN B N 1
ATOM 3940 C CA . ASN B 1 216 ? -0.673 11.805 22.719 1 98.38 216 ASN B CA 1
ATOM 3941 C C . ASN B 1 216 ? -0.811 10.812 21.578 1 98.38 216 ASN B C 1
ATOM 3943 O O . ASN B 1 216 ? -1.916 10.57 21.094 1 98.38 216 ASN B O 1
ATOM 3947 N N . LYS B 1 217 ? 0.27 10.18 21.234 1 97.88 217 LYS B N 1
ATOM 3948 C CA . LYS B 1 217 ? 0.326 9.367 20.016 1 97.88 217 LYS B CA 1
ATOM 3949 C C . LYS B 1 217 ? -0.647 8.195 20.094 1 97.88 217 LYS B C 1
ATOM 3951 O O . LYS B 1 217 ? -1.431 7.969 19.172 1 97.88 217 LYS B O 1
ATOM 3956 N N . LYS B 1 218 ? -0.601 7.496 21.188 1 98.25 218 LYS B N 1
ATOM 3957 C CA . LYS B 1 218 ? -1.436 6.309 21.328 1 98.25 218 LYS B CA 1
ATOM 3958 C C . LYS B 1 218 ? -2.918 6.672 21.312 1 98.25 218 LYS B C 1
ATOM 3960 O O . LYS B 1 218 ? -3.711 6.031 20.625 1 98.25 218 LYS B O 1
ATOM 3965 N N . ALA B 1 219 ? -3.287 7.715 22.031 1 98.56 219 ALA B N 1
ATOM 3966 C CA . ALA B 1 219 ? -4.676 8.172 22.078 1 98.56 219 ALA B CA 1
ATOM 3967 C C . ALA B 1 219 ? -5.145 8.641 20.703 1 98.56 219 ALA B C 1
ATOM 3969 O O . ALA B 1 219 ? -6.262 8.336 20.281 1 98.56 219 ALA B O 1
ATOM 3970 N N . ALA B 1 220 ? -4.293 9.344 20.031 1 98.69 220 ALA B N 1
ATOM 3971 C CA . ALA B 1 220 ? -4.617 9.867 18.703 1 98.69 220 ALA B CA 1
ATOM 3972 C C . ALA B 1 220 ? -4.863 8.727 17.719 1 98.69 220 ALA B C 1
ATOM 3974 O O . ALA B 1 220 ? -5.801 8.781 16.922 1 98.69 220 ALA B O 1
ATOM 3975 N N . ARG B 1 221 ? -4.027 7.707 17.812 1 98.75 221 ARG B N 1
ATOM 3976 C CA . ARG B 1 221 ? -4.168 6.559 16.922 1 98.75 221 ARG B CA 1
ATOM 3977 C C . ARG B 1 221 ? -5.516 5.871 17.125 1 98.75 221 ARG B C 1
ATOM 3979 O O . ARG B 1 221 ? -6.238 5.621 16.156 1 98.75 221 ARG B O 1
ATOM 3986 N N . ILE B 1 222 ? -5.84 5.613 18.328 1 98.81 222 ILE B N 1
ATOM 3987 C CA . ILE B 1 222 ? -7.086 4.922 18.641 1 98.81 222 ILE B CA 1
ATOM 3988 C C . ILE B 1 222 ? -8.273 5.781 18.203 1 98.81 222 ILE B C 1
ATOM 3990 O O . ILE B 1 222 ? -9.219 5.281 17.594 1 98.81 222 ILE B O 1
ATOM 3994 N N . ALA B 1 223 ? -8.234 7.066 18.484 1 98.62 223 ALA B N 1
ATOM 3995 C CA . ALA B 1 223 ? -9.32 7.977 18.125 1 98.62 223 ALA B CA 1
ATOM 3996 C C . ALA B 1 223 ? -9.508 8.023 16.609 1 98.62 223 ALA B C 1
ATOM 3998 O O . ALA B 1 223 ? -10.633 7.867 16.109 1 98.62 223 ALA B O 1
ATOM 3999 N N . ALA B 1 224 ? -8.438 8.188 15.898 1 98.88 224 ALA B N 1
ATOM 4000 C CA . ALA B 1 224 ? -8.492 8.297 14.445 1 98.88 224 ALA B CA 1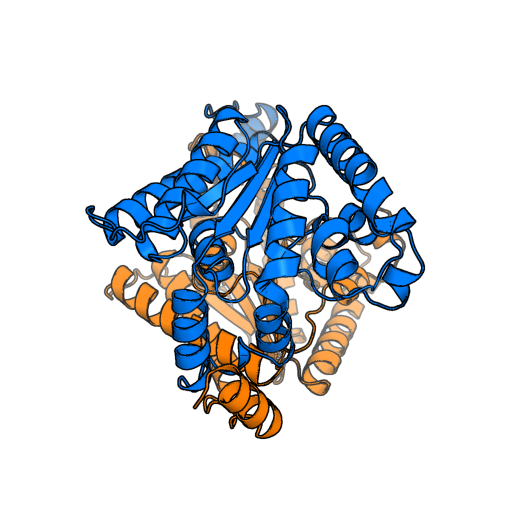
ATOM 4001 C C . ALA B 1 224 ? -9.008 7.008 13.812 1 98.88 224 ALA B C 1
ATOM 4003 O O . ALA B 1 224 ? -9.906 7.039 12.977 1 98.88 224 ALA B O 1
ATOM 4004 N N . LEU B 1 225 ? -8.391 5.891 14.234 1 98.94 225 LEU B N 1
ATOM 4005 C CA . LEU B 1 225 ? -8.773 4.598 13.672 1 98.94 225 LEU B CA 1
ATOM 4006 C C . LEU B 1 225 ? -10.234 4.285 13.977 1 98.94 225 LEU B C 1
ATOM 4008 O O . LEU B 1 225 ? -10.93 3.68 13.156 1 98.94 225 LEU B O 1
ATOM 4012 N N . THR B 1 226 ? -10.703 4.676 15.133 1 98.88 226 THR B N 1
ATOM 4013 C CA . THR B 1 226 ? -12.094 4.465 15.508 1 98.88 226 THR B CA 1
ATOM 4014 C C . THR B 1 226 ? -13.023 5.262 14.594 1 98.88 226 THR B C 1
ATOM 4016 O O . THR B 1 226 ? -14.016 4.73 14.086 1 98.88 226 THR B O 1
ATOM 4019 N N . ILE B 1 227 ? -12.727 6.508 14.383 1 98.81 227 ILE B N 1
ATOM 4020 C CA . ILE B 1 227 ? -13.531 7.363 13.523 1 98.81 227 ILE B CA 1
ATOM 4021 C C . ILE B 1 227 ? -13.586 6.773 12.117 1 98.81 227 ILE B C 1
ATOM 4023 O O . ILE B 1 227 ? -14.656 6.68 11.508 1 98.81 227 ILE B O 1
ATOM 4027 N N . ILE B 1 228 ? -12.414 6.34 11.633 1 98.94 228 ILE B N 1
ATOM 4028 C CA . ILE B 1 228 ? -12.336 5.762 10.297 1 98.94 228 ILE B CA 1
ATOM 4029 C C . ILE B 1 228 ? -13.188 4.5 10.219 1 98.94 228 ILE B C 1
ATOM 4031 O O . ILE B 1 228 ? -13.969 4.324 9.281 1 98.94 228 ILE B O 1
ATOM 4035 N N . ALA B 1 229 ? -13.047 3.643 11.203 1 98.88 229 ALA B N 1
ATOM 4036 C CA . ALA B 1 229 ? -13.812 2.396 11.234 1 98.88 229 ALA B CA 1
ATOM 4037 C C . ALA B 1 229 ? -15.312 2.674 11.242 1 98.88 229 ALA B C 1
ATOM 4039 O O . ALA B 1 229 ? -16.062 2.064 10.477 1 98.88 229 ALA B O 1
ATOM 4040 N N . ASP B 1 230 ? -15.727 3.586 12.109 1 98.81 230 ASP B N 1
ATOM 4041 C CA . ASP B 1 230 ? -17.141 3.908 12.242 1 98.81 230 ASP B CA 1
ATOM 4042 C C . ASP B 1 230 ? -17.719 4.418 10.922 1 98.81 230 ASP B C 1
ATOM 4044 O O . ASP B 1 230 ? -18.781 3.977 10.484 1 98.81 230 ASP B O 1
ATOM 4048 N N . ARG B 1 231 ? -17.031 5.277 10.281 1 98.5 231 ARG B N 1
ATOM 4049 C CA . ARG B 1 231 ? -17.531 5.91 9.062 1 98.5 231 ARG B CA 1
ATOM 4050 C C . ARG B 1 231 ? -17.547 4.918 7.906 1 98.5 231 ARG B C 1
ATOM 4052 O O . ARG B 1 231 ? -18.531 4.859 7.152 1 98.5 231 ARG B O 1
ATOM 4059 N N . LEU B 1 232 ? -16.484 4.145 7.742 1 98.69 232 LEU B N 1
ATOM 4060 C CA . LEU B 1 232 ? -16.406 3.17 6.656 1 98.69 232 LEU B CA 1
ATOM 4061 C C . LEU B 1 232 ? -17.438 2.066 6.852 1 98.69 232 LEU B C 1
ATOM 4063 O O . LEU B 1 232 ? -18.062 1.607 5.883 1 98.69 232 LEU B O 1
ATOM 4067 N N . GLU B 1 233 ? -17.562 1.646 8.062 1 98.69 233 GLU B N 1
ATOM 4068 C CA . GLU B 1 233 ? -18.5 0.573 8.352 1 98.69 233 GLU B CA 1
ATOM 4069 C C . GLU B 1 233 ? -19.938 1.004 8.062 1 98.69 233 GLU B C 1
ATOM 4071 O O . GLU B 1 233 ? -20.734 0.223 7.527 1 98.69 233 GLU B O 1
ATOM 4076 N N . ALA B 1 234 ? -20.266 2.221 8.375 1 98.06 234 ALA B N 1
ATOM 4077 C CA . ALA B 1 234 ? -21.609 2.752 8.148 1 98.06 234 ALA B CA 1
ATOM 4078 C C . ALA B 1 234 ? -21.922 2.844 6.66 1 98.06 234 ALA B C 1
ATOM 4080 O O . ALA B 1 234 ? -23.094 2.898 6.266 1 98.06 234 ALA B O 1
ATOM 4081 N N . ALA B 1 235 ? -20.922 2.811 5.855 1 97.19 235 ALA B N 1
ATOM 4082 C CA . ALA B 1 235 ? -21.094 3.076 4.426 1 97.19 235 ALA B CA 1
ATOM 4083 C C . ALA B 1 235 ? -21.125 1.777 3.629 1 97.19 235 ALA B C 1
ATOM 4085 O O . ALA B 1 235 ? -21.203 1.801 2.398 1 97.19 235 ALA B O 1
ATOM 4086 N N . VAL B 1 236 ? -21.047 0.647 4.27 1 97.81 236 VAL B N 1
ATOM 4087 C CA . VAL B 1 236 ? -20.984 -0.606 3.525 1 97.81 236 VAL B CA 1
ATOM 4088 C C . VAL B 1 236 ? -21.797 -1.679 4.25 1 97.81 236 VAL B C 1
ATOM 4090 O O . VAL B 1 236 ? -21.906 -1.661 5.477 1 97.81 236 VAL B O 1
ATOM 4093 N N . ASP B 1 237 ? -22.391 -2.6 3.516 1 96.88 237 ASP B N 1
ATOM 4094 C CA . ASP B 1 237 ? -23.109 -3.746 4.078 1 96.88 237 ASP B CA 1
ATOM 4095 C C . ASP B 1 237 ? -22.125 -4.73 4.719 1 96.88 237 ASP B C 1
ATOM 4097 O O . ASP B 1 237 ? -21.141 -5.125 4.098 1 96.88 237 ASP B O 1
ATOM 4101 N N . MET B 1 238 ? -22.375 -5.129 5.906 1 97.31 238 MET B N 1
ATOM 4102 C CA . MET B 1 238 ? -21.484 -6.039 6.621 1 97.31 238 MET B CA 1
ATOM 4103 C C . MET B 1 238 ? -22.016 -7.469 6.578 1 97.31 238 MET B C 1
ATOM 4105 O O . MET B 1 238 ? -21.641 -8.297 7.406 1 97.31 238 MET B O 1
ATOM 4109 N N . LYS B 1 239 ? -22.938 -7.746 5.629 1 95.5 239 LYS B N 1
ATOM 4110 C CA . LYS B 1 239 ? -23.344 -9.102 5.273 1 95.5 239 LYS B CA 1
ATOM 4111 C C . LYS B 1 239 ? -22.656 -9.562 3.99 1 95.5 239 LYS B C 1
ATOM 4113 O O . LYS B 1 239 ? -22.641 -8.836 2.994 1 95.5 239 LYS B O 1
ATOM 4118 N N . PRO B 1 240 ? -22 -10.703 4.078 1 93.38 240 PRO B N 1
ATOM 4119 C CA . PRO B 1 240 ? -21.312 -11.156 2.869 1 93.38 240 PRO B CA 1
ATOM 4120 C C . PRO B 1 240 ? -22.281 -11.461 1.724 1 93.38 240 PRO B C 1
ATOM 4122 O O . PRO B 1 240 ? -23.422 -11.844 1.962 1 93.38 240 PRO B O 1
ATOM 4125 N N . PRO B 1 241 ? -21.859 -11.234 0.538 1 90.38 241 PRO B N 1
ATOM 4126 C CA . PRO B 1 241 ? -22.719 -11.562 -0.597 1 90.38 241 PRO B CA 1
ATOM 4127 C C . PRO B 1 241 ? -23 -13.062 -0.718 1 90.38 241 PRO B C 1
ATOM 4129 O O . PRO B 1 241 ? -22.281 -13.875 -0.131 1 90.38 241 PRO B O 1
ATOM 4132 N N . GLU B 1 242 ? -24 -13.289 -1.479 1 90.06 242 GLU B N 1
ATOM 4133 C CA . GLU B 1 242 ? -24.328 -14.688 -1.741 1 90.06 242 GLU B CA 1
ATOM 4134 C C . GLU B 1 242 ? -23.328 -15.305 -2.725 1 90.06 242 GLU B C 1
ATOM 4136 O O . GLU B 1 242 ? -22.734 -14.602 -3.543 1 90.06 242 GLU B O 1
ATOM 4141 N N . LEU B 1 243 ? -23.203 -16.547 -2.52 1 89.31 243 LEU B N 1
ATOM 4142 C CA . LEU B 1 243 ? -22.344 -17.266 -3.445 1 89.31 243 LEU B CA 1
ATOM 4143 C C . LEU B 1 243 ? -22.922 -17.266 -4.852 1 89.31 243 LEU B C 1
ATOM 4145 O O . LEU B 1 243 ? -24.109 -17.578 -5.039 1 89.31 243 LEU B O 1
ATOM 4149 N N . ASP B 1 244 ? -22.188 -16.844 -5.82 1 87.56 244 ASP B N 1
ATOM 4150 C CA . ASP B 1 244 ? -22.609 -16.875 -7.215 1 87.56 244 ASP B CA 1
ATOM 4151 C C . ASP B 1 244 ? -22.891 -18.312 -7.664 1 87.56 244 ASP B C 1
ATOM 4153 O O . ASP B 1 244 ? -22.016 -19.172 -7.613 1 87.56 244 ASP B O 1
ATOM 4157 N N . PRO B 1 245 ? -24.062 -18.516 -8.109 1 89.75 245 PRO B N 1
ATOM 4158 C CA . PRO B 1 245 ? -24.422 -19.891 -8.492 1 89.75 245 PRO B CA 1
ATOM 4159 C C . PRO B 1 245 ? -23.547 -20.438 -9.609 1 89.75 245 PRO B C 1
ATOM 4161 O O . PRO B 1 245 ? -23.266 -21.641 -9.648 1 89.75 245 PRO B O 1
ATOM 4164 N N . GLU B 1 246 ? -23.156 -19.609 -10.523 1 88.81 246 GLU B N 1
ATOM 4165 C CA . GLU B 1 246 ? -22.297 -20.047 -11.625 1 88.81 246 GLU B CA 1
ATOM 4166 C C . GLU B 1 246 ? -20.938 -20.484 -11.117 1 88.81 246 GLU B C 1
ATOM 4168 O O . GLU B 1 246 ? -20.391 -21.5 -11.562 1 88.81 246 GLU B O 1
ATOM 4173 N N . ILE B 1 247 ? -20.391 -19.766 -10.195 1 87.69 247 ILE B N 1
ATOM 4174 C CA . ILE B 1 247 ? -19.094 -20.109 -9.617 1 87.69 247 ILE B CA 1
ATOM 4175 C C . ILE B 1 247 ? -19.234 -21.391 -8.797 1 87.69 247 ILE B C 1
ATOM 4177 O O . ILE B 1 247 ? -18.344 -22.25 -8.836 1 87.69 247 ILE B O 1
ATOM 4181 N N . GLU B 1 248 ? -20.312 -21.484 -8.086 1 89.62 248 GLU B N 1
ATOM 4182 C CA . GLU B 1 248 ? -20.547 -22.672 -7.285 1 89.62 248 GLU B CA 1
ATOM 4183 C C . GLU B 1 248 ? -20.594 -23.922 -8.164 1 89.62 248 GLU B C 1
ATOM 4185 O O . GLU B 1 248 ? -19.984 -24.938 -7.824 1 89.62 248 GLU B O 1
ATOM 4190 N N . LYS B 1 249 ? -21.281 -23.859 -9.273 1 90.56 249 LYS B N 1
ATOM 4191 C CA . LYS B 1 249 ? -21.391 -25 -10.188 1 90.56 249 LYS B CA 1
ATOM 4192 C C . LYS B 1 249 ? -20.031 -25.406 -10.734 1 90.56 249 LYS B C 1
ATOM 4194 O O . LYS B 1 249 ? -19.688 -26.594 -10.734 1 90.56 249 LYS B O 1
ATOM 4199 N N . ILE B 1 250 ? -19.266 -24.438 -11.148 1 89.19 250 ILE B N 1
ATOM 4200 C CA . ILE B 1 250 ? -17.953 -24.688 -11.703 1 89.19 250 ILE B CA 1
ATOM 4201 C C . ILE B 1 250 ? -17.047 -25.297 -10.641 1 89.19 250 ILE B C 1
ATOM 4203 O O . ILE B 1 250 ? -16.344 -26.281 -10.898 1 89.19 250 ILE B O 1
ATOM 4207 N N . ALA B 1 251 ? -17.141 -24.75 -9.469 1 89.38 251 ALA B N 1
ATOM 4208 C CA . ALA B 1 251 ? -16.312 -25.188 -8.352 1 89.38 251 ALA B CA 1
ATOM 4209 C C . ALA B 1 251 ? -16.656 -26.625 -7.953 1 89.38 251 ALA B C 1
ATOM 4211 O O . ALA B 1 251 ? -15.766 -27.453 -7.766 1 89.38 251 ALA B O 1
ATOM 4212 N N . ARG B 1 252 ? -17.844 -26.875 -7.832 1 88.81 252 ARG B N 1
ATOM 4213 C CA . ARG B 1 252 ? -18.297 -28.219 -7.426 1 88.81 252 ARG B CA 1
ATOM 4214 C C . ARG B 1 252 ? -17.875 -29.266 -8.453 1 88.81 252 ARG B C 1
ATOM 4216 O O . ARG B 1 252 ? -17.453 -30.359 -8.094 1 88.81 252 ARG B O 1
ATOM 4223 N N . LYS B 1 253 ? -18.016 -28.969 -9.672 1 88.94 253 LYS B N 1
ATOM 4224 C CA . LYS B 1 253 ? -17.594 -29.875 -10.727 1 88.94 253 LYS B CA 1
ATOM 4225 C C . LYS B 1 253 ? -16.078 -30.109 -10.68 1 88.94 253 LYS B C 1
ATOM 4227 O O . LYS B 1 253 ? -15.625 -31.266 -10.766 1 88.94 253 LYS B O 1
ATOM 4232 N N . ALA B 1 254 ? -15.344 -29.062 -10.547 1 87.81 254 ALA B N 1
ATOM 4233 C CA . ALA B 1 254 ? -13.891 -29.125 -10.57 1 87.81 254 ALA B CA 1
ATOM 4234 C C . ALA B 1 254 ? -13.352 -29.859 -9.344 1 87.81 254 ALA B C 1
ATOM 4236 O O . ALA B 1 254 ? -12.367 -30.594 -9.438 1 87.81 254 ALA B O 1
ATOM 4237 N N . LEU B 1 255 ? -14.055 -29.656 -8.188 1 89.12 255 LEU B N 1
ATOM 4238 C CA . LEU B 1 255 ? -13.562 -30.188 -6.918 1 89.12 255 LEU B CA 1
ATOM 4239 C C . LEU B 1 255 ? -14.195 -31.531 -6.609 1 89.12 255 LEU B C 1
ATOM 4241 O O . LEU B 1 255 ? -13.859 -32.156 -5.609 1 89.12 255 LEU B O 1
ATOM 4245 N N . GLY B 1 256 ? -15.008 -31.938 -7.48 1 84.69 256 GLY B N 1
ATOM 4246 C CA . GLY B 1 256 ? -15.695 -33.219 -7.277 1 84.69 256 GLY B CA 1
ATOM 4247 C C . GLY B 1 256 ? -16.641 -33.188 -6.098 1 84.69 256 GLY B C 1
ATOM 4248 O O . GLY B 1 256 ? -16.688 -34.125 -5.305 1 84.69 256 GLY B O 1
ATOM 4249 N N . LEU B 1 257 ? -17.328 -32.094 -5.898 1 78.88 257 LEU B N 1
ATOM 4250 C CA . LEU B 1 257 ? -18.297 -31.953 -4.816 1 78.88 257 LEU B CA 1
ATOM 4251 C C . LEU B 1 257 ? -19.719 -32.156 -5.328 1 78.88 257 LEU B C 1
ATOM 4253 O O . LEU B 1 257 ? -20.016 -31.844 -6.488 1 78.88 257 LEU B O 1
#

InterPro domains:
  IPR016898 Polyphosphate phosphotransferase [PIRSF028756] (14-236)
  IPR022488 Polyphosphate kinase-2-related [PF03976] (16-235)
  IPR027417 P-loop containing nucleoside triphosphate hydrolase [G3DSA:3.40.50.300] (3-255)
  IPR027417 P-loop containing nucleoside triphosphate hydrolase [SSF52540] (44-220)

Radius of gyration: 24.34 Å; Cα contacts (8 Å, |Δi|>4): 786; chains: 2; bounding box: 49×68×61 Å

Nearest PDB structures (foldseek):
  3czp-assembly1_A  TM=9.450E-01  e=1.494E-23  Pseudomonas aeruginosa PAO1
  5llb-assembly1_A  TM=9.421E-01  e=1.547E-22  Francisella tularensis subsp. tularensis SCHU S4
  5lc9-assembly1_A  TM=9.440E-01  e=5.616E-21  Meiothermus ruber H328
  5llf-assembly2_C  TM=9.147E-01  e=1.321E-20  Francisella tularensis subsp. tularensis SCHU S4
  3czq-assembly1_A  TM=9.421E-01  e=3.218E-19  Sinorhizobium meliloti 1021

Sequence (514 aa):
MTINLSDFEDGKKYDGDYSDDLIALQTRLAHIQVAHIVHKKRALIVFEGWDSAGKGGIIQRLTAEWDPRNFEVWPIKAPSEDELARHFLWRFWQRLPANGNIGVFDRSWYGRVLVERVEKYSTEAQWRRGYDEINEFEGQQVDSGTTIVKLFVHITQDEQDKRLKARLEHPWKRWKTGADDYRNRDKRDDYLDAMAEMFRRTDTRWAPWHAIDGNNKKAARIAALTIIADRLEAAVDMKPPELDPEIEKIARKALGLMTINLSDFEDGKKYDGDYSDDLIALQTRLAHIQVAHIVHKKRALIVFEGWDSAGKGGIIQRLTAEWDPRNFEVWPIKAPSEDELARHFLWRFWQRLPANGNIGVFDRSWYGRVLVERVEKYSTEAQWRRGYDEINEFEGQQVDSGTTIVKLFVHITQDEQDKRLKARLEHPWKRWKTGADDYRNRDKRDDYLDAMAEMFRRTDTRWAPWHAIDGNNKKAARIAALTIIADRLEAAVDMKPPELDPEIEKIARKALGL

Foldseek 3Di:
DQDDLVVQEPLDADPDDLVVLLVVLQVLLQLLLVLQQQQQAEAEEEEAEAQLLQPVVLVCSNCVNHDPVAEDEDEDDDDDPVCVVDDVCVVVVVQGGGGSHYYYYPHDLCCLLAVCVLVVVDDPVRSVVSLVVVQVVLVVCVVVRYQYEAEYRYYDLVLLVVSQVVQCPDPVNVVSDDPVSVVCSVSVVVRSVSVSVSQVRRQDPRYHYDYFNSSHPSRRSSVRSVSVSVRSNVSGDSDRDDDDPVVVVVVCVVVVD/DQDDLVVQEPLDADPDDLVVLLVVLQVLLQLLLVLQQQQQAEAEEEEAEAQLLQPVVLVCSNCVNHDPVAEDEDEDDDDDPVCVVDDVCVVVVVQGGGGSHYYYYPHDLCCLLAVCVLVVVDDPVRSVVSLVVVQVVLVVCVVVRYQYEAEYRYYDLVLLVVSQVVQCPDPVNVVSDDPVSVVVSVSVVVRSVSVSVSQVRRQDPRYHYDYFNSSHPSRRSSVRSVSVSVRSNVSGDSDRDDDDPVVVVVVCVVVVD

Organism: NCBI:txid2759526

pLDDT: mean 96.17, std 4.17, range [57.91, 98.94]

Solvent-accessible surface area (backbone atoms only — not comparable to full-atom values): 27855 Å² total; per-residue (Å²): 134,79,75,53,71,82,78,32,63,78,46,58,74,61,85,67,61,60,69,60,53,48,53,53,50,34,51,51,41,29,52,43,49,51,33,23,40,78,68,46,37,24,33,38,37,39,34,44,59,50,76,82,25,45,66,67,61,38,52,28,54,63,48,26,62,32,65,54,69,43,46,47,53,43,70,58,69,84,73,50,74,75,46,64,75,44,63,84,59,52,67,54,66,75,59,61,54,55,70,21,17,35,23,34,25,52,33,59,82,59,38,43,50,39,59,26,48,73,71,57,77,43,53,70,70,57,28,61,51,36,52,58,53,49,50,48,53,52,48,53,41,41,74,71,59,32,46,50,45,36,37,33,28,34,51,50,71,68,57,37,51,54,48,54,51,51,26,65,70,31,65,87,37,35,82,79,58,54,66,63,54,55,54,53,58,74,40,45,70,57,47,51,54,33,50,45,52,47,44,65,71,52,52,40,94,82,40,40,69,40,80,34,40,23,56,19,64,70,34,23,36,54,52,52,51,48,53,51,41,54,55,54,45,75,72,44,66,90,66,66,69,78,80,53,66,68,52,50,53,53,47,26,64,73,69,70,99,133,80,75,55,71,82,77,33,62,78,46,60,72,60,86,67,62,62,69,60,54,47,52,51,50,33,53,52,42,28,53,45,49,51,34,23,40,76,67,45,36,25,33,39,39,38,34,44,58,52,77,82,26,44,66,66,62,38,50,29,55,66,49,28,61,32,64,53,69,44,47,47,51,42,70,60,70,84,74,50,74,73,46,64,74,45,62,84,59,51,68,55,67,74,58,61,54,52,71,20,16,36,23,34,26,52,33,60,83,59,38,43,50,38,58,26,45,72,71,56,76,42,52,70,71,55,26,60,51,35,50,58,51,50,49,49,54,52,49,52,41,41,76,70,58,32,46,50,47,36,36,32,27,35,52,49,70,66,56,36,50,54,47,53,50,50,28,65,71,31,66,88,37,34,82,80,58,53,66,63,56,54,55,52,58,74,41,45,70,59,48,52,54,34,48,46,51,47,43,66,70,52,50,40,95,79,42,42,68,40,80,36,41,23,58,19,65,69,34,23,36,54,52,51,51,48,54,52,40,53,54,54,45,75,71,44,67,88,67,66,68,77,81,53,65,69,50,49,54,53,47,26,64,73,69,71,99